Protein AF-0000000078806359 (afdb_homodimer)

Foldseek 3Di:
DAQEFAAAEEEFDAVVQFAQPVCPVPVVPNHGGDVVNVVVVVVVVVHHYQAYEYAERNTPDQVSVLVVVVVDPDVRHQFYAGAWDFFLPIDDRPRHLAYEHAAADPVHDPCSLVDPRNLNSQQNCLVVQHAYEDDHAQVCLLVNLVSCLSPLSHAYEAEQLVNHPDDDPSSLVSLLSQLPRPRYAYENELQADGDVVSVVSNCVRNDLQRYEYHHHPPNSVRHHHSVVSVVVCCVNPPSDNNHRPVSSCVSSVGD/DAQEFAAAEEEFDAVVQFAQPVCPVPVVPNHGDDVVNVVVVVVVVVHHYQAYEYAERNTPDQVSVLVVVVVDPDVRHQFYAGAWDFFLPIDDRPRHLAYEHAAADPVHDPCSLVDPRNLNSQQNCLVVQHAYEDDHAQVCLQVNLVSCLSPLSHAYEQEQLVNHPDDDPSSLVSLLSQLPRPRYAYENELQADGDLVSVVSNCVRNDLQRYEYHHHPPNSVVHHHSVVSVVVCCVNPPSDNSHRPVSSCVNSVGD

Sequence (510 aa):
MTLNVIDSHFHIWDPDAQDLPWLAGLPSLQHKYTIEDLAAQYAKFGVNFLGGVYVEVDAADHELEDRLLYENASPLILKRMLQGRVSPWMRVPINADGIREPLHVDSEPRGRALEPEFIAGLRVMAVKGMPFELCNRGPELGDMAKAFSQVPEVTVIIDHLGNVPGLDEESCAALAALAELPNSYIKVSGDNPVDPDIVKYVRDTFGPKKVLYSSNWPVVELNSTFATHFQLMLDTFGEDEDFFENNARRAYNIDMTLNVIDSHFHIWDPDAQDLPWLAGLPSLQHKYTIEDLAAQYAKFGVNFLGGVYVEVDAADHELEDRLLYENASPLILKRMLQGRVSPWMRVPINADGIREPLHVDSEPRGRALEPEFIAGLRVMAVKGMPFELCNRGPELGDMAKAFSQVPEVTVIIDHLGNVPGLDEESCAALAALAELPNSYIKVSGDNPVDPDIVKYVRDTFGPKKVLYSSNWPVVELNSTFATHFQLMLDTFGEDEDFFENNARRAYNID

pLDDT: mean 96.6, std 3.9, range [70.44, 98.94]

Solvent-accessible surface area (backbone atoms only — not comparable to full-atom values): 26638 Å² total; per-residue (Å²): 132,72,52,55,31,35,35,58,28,30,50,64,48,41,66,90,80,44,58,44,68,82,41,77,86,32,72,92,64,66,49,73,42,48,68,67,59,50,51,54,58,44,50,75,74,64,41,43,72,69,27,25,24,39,41,59,74,74,42,76,51,55,65,60,49,39,41,54,53,63,70,51,78,57,78,40,59,70,39,35,30,31,70,32,70,68,29,52,38,27,52,35,45,67,66,40,61,23,32,27,50,77,49,52,46,86,88,39,65,86,65,52,59,62,34,68,53,30,48,46,12,43,47,49,28,28,75,68,68,35,35,37,47,43,44,53,36,33,90,43,36,50,53,48,27,56,35,47,66,76,40,46,76,27,37,39,41,30,38,48,59,44,36,55,85,53,89,47,71,65,47,45,51,21,52,47,53,40,39,68,33,85,38,39,34,35,22,55,33,24,64,54,81,74,51,66,69,58,50,50,50,48,46,70,59,48,32,70,72,24,35,27,36,23,47,33,35,68,57,10,51,78,66,50,40,65,66,59,46,52,50,49,48,39,70,72,55,49,85,41,53,40,33,27,29,51,25,44,26,64,74,67,69,52,133,132,70,51,56,33,36,35,57,27,30,49,65,48,41,64,91,80,44,57,43,68,81,43,76,87,33,73,94,65,66,49,74,42,47,68,67,59,51,50,53,59,44,50,74,73,64,41,43,72,69,28,26,23,38,42,59,75,74,42,76,51,57,65,59,50,40,42,54,54,62,71,51,78,58,77,41,61,70,39,34,29,31,70,32,69,67,28,50,39,25,53,36,45,66,66,42,61,24,33,27,50,79,49,54,46,87,88,40,65,85,64,52,59,64,34,68,52,29,46,46,12,44,46,49,28,29,76,71,68,33,35,37,46,43,42,53,38,34,90,44,37,51,52,50,28,58,35,46,67,74,38,46,75,26,37,37,40,30,37,48,60,42,37,54,85,52,88,47,71,64,47,46,51,21,53,47,55,40,39,67,32,84,39,42,34,36,21,54,32,26,66,52,83,73,52,67,68,57,50,51,51,49,44,69,60,47,31,71,72,23,35,26,37,24,47,35,36,69,57,10,51,78,67,52,39,66,66,59,47,52,50,48,48,39,73,72,55,52,84,41,53,41,34,26,29,51,24,45,27,64,75,67,68,52,132

Nearest PDB structures (foldseek):
  6uvz-assembly3_C  TM=9.952E-01  e=9.373E-51  Bifidobacterium longum subsp. infantis ATCC 15697 = JCM 1222 = DSM 20088
  6uvz-assembly5_E  TM=9.932E-01  e=2.422E-50  Bifidobacterium longum subsp. infantis ATCC 15697 = JCM 1222 = DSM 20088
  6uvz-assembly4_D  TM=9.915E-01  e=1.519E-49  Bifidobacterium longum subsp. infantis ATCC 15697 = JCM 1222 = DSM 20088
  4dnm-assembly1_A  TM=8.235E-01  e=1.181E-17  Burkholderia multivorans ATCC 17616
  4do7-assembly2_B  TM=8.152E-01  e=9.765E-18  Burkholderia multivorans ATCC 17616

Radius of gyration: 26.23 Å; Cα contacts (8 Å, |Δi|>4): 1047; chains: 2; bounding box: 50×74×62 Å

Structure (mmCIF, N/CA/C/O backbone):
data_AF-0000000078806359-model_v1
#
loop_
_entity.id
_entity.type
_entity.pdbx_description
1 polymer 'Amidohydrolase family protein'
#
loop_
_atom_site.group_PDB
_atom_site.id
_atom_site.type_symbol
_atom_site.label_atom_id
_atom_site.label_alt_id
_atom_site.label_comp_id
_atom_site.label_asym_id
_atom_site.label_entity_id
_atom_site.label_seq_id
_atom_site.pdbx_PDB_ins_code
_atom_site.Cartn_x
_atom_site.Cartn_y
_atom_site.Cartn_z
_atom_site.occupancy
_atom_site.B_iso_or_equiv
_atom_site.auth_seq_id
_atom_site.auth_comp_id
_atom_site.auth_asym_id
_atom_site.auth_atom_id
_atom_site.pdbx_PDB_model_num
ATOM 1 N N . MET A 1 1 ? -12.727 38.312 -3.992 1 70.44 1 MET A N 1
ATOM 2 C CA . MET A 1 1 ? -12.844 36.875 -4.098 1 70.44 1 MET A CA 1
ATOM 3 C C . MET A 1 1 ? -12.438 36.188 -2.795 1 70.44 1 MET A C 1
ATOM 5 O O . MET A 1 1 ? -11.578 36.688 -2.068 1 70.44 1 MET A O 1
ATOM 9 N N . THR A 1 2 ? -13.234 35.219 -2.285 1 92.5 2 THR A N 1
ATOM 10 C CA . THR A 1 2 ? -12.969 34.562 -1.016 1 92.5 2 THR A CA 1
ATOM 11 C C . THR A 1 2 ? -11.742 33.656 -1.12 1 92.5 2 THR A C 1
ATOM 13 O O . THR A 1 2 ? -11.555 32.969 -2.125 1 92.5 2 THR A O 1
ATOM 16 N N . LEU A 1 3 ? -10.773 33.875 -0.184 1 97.94 3 LEU A N 1
ATOM 17 C CA . LEU A 1 3 ? -9.539 33.094 -0.166 1 97.94 3 LEU A CA 1
ATOM 18 C C . LEU A 1 3 ? -9.828 31.609 0.038 1 97.94 3 LEU A C 1
ATOM 20 O O . LEU A 1 3 ? -10.523 31.234 0.984 1 97.94 3 LEU A O 1
ATOM 24 N N . ASN A 1 4 ? -9.414 30.766 -0.956 1 98.69 4 ASN A N 1
ATOM 25 C CA . ASN A 1 4 ? -9.461 29.312 -0.793 1 98.69 4 ASN A CA 1
ATOM 26 C C . ASN A 1 4 ? -8.312 28.812 0.076 1 98.69 4 ASN A C 1
ATOM 28 O O . ASN A 1 4 ? -7.184 29.297 -0.046 1 98.69 4 ASN A O 1
ATOM 32 N N . VAL A 1 5 ? -8.617 27.812 0.947 1 98.81 5 VAL A N 1
ATOM 33 C CA . VAL A 1 5 ? -7.582 27.312 1.842 1 98.81 5 VAL A CA 1
ATOM 34 C C . VAL A 1 5 ? -7.594 25.781 1.838 1 98.81 5 VAL A C 1
ATOM 36 O O . VAL A 1 5 ? -8.648 25.172 2.02 1 98.81 5 VAL A O 1
ATOM 39 N N . ILE A 1 6 ? -6.516 25.156 1.545 1 98.94 6 ILE A N 1
ATOM 40 C CA . ILE A 1 6 ? -6.234 23.75 1.86 1 98.94 6 ILE A CA 1
ATOM 41 C C . ILE A 1 6 ? -5.25 23.672 3.025 1 98.94 6 ILE A C 1
ATOM 43 O O . ILE A 1 6 ? -4.121 24.156 2.926 1 98.94 6 ILE A O 1
ATOM 47 N N . ASP A 1 7 ? -5.691 23.203 4.141 1 98.88 7 ASP A N 1
ATOM 48 C CA . ASP A 1 7 ? -4.84 23 5.309 1 98.88 7 ASP A CA 1
ATOM 49 C C . ASP A 1 7 ? -3.992 21.75 5.164 1 98.88 7 ASP A C 1
ATOM 51 O O . ASP A 1 7 ? -4.5 20.625 5.305 1 98.88 7 ASP A O 1
ATOM 55 N N . SER A 1 8 ? -2.701 21.891 4.98 1 98.81 8 SER A N 1
ATOM 56 C CA . SER A 1 8 ? -1.863 20.766 4.598 1 98.81 8 SER A CA 1
ATOM 57 C C . SER A 1 8 ? -1.465 19.938 5.812 1 98.81 8 SER A C 1
ATOM 59 O O . SER A 1 8 ? -0.718 18.953 5.691 1 98.81 8 SER A O 1
ATOM 61 N N . HIS A 1 9 ? -1.959 20.281 7.012 1 98.81 9 HIS A N 1
ATOM 62 C CA . HIS A 1 9 ? -1.643 19.531 8.219 1 98.81 9 HIS A CA 1
ATOM 63 C C . HIS A 1 9 ? -2.662 19.797 9.32 1 98.81 9 HIS A C 1
ATOM 65 O O . HIS A 1 9 ? -2.623 20.844 9.961 1 98.81 9 HIS A O 1
ATOM 71 N N . PHE A 1 10 ? -3.486 18.844 9.484 1 98.5 10 PHE A N 1
ATOM 72 C CA . PHE A 1 10 ? -4.395 18.891 10.633 1 98.5 10 PHE A CA 1
ATOM 73 C C . PHE A 1 10 ? -4.578 17.516 11.234 1 98.5 10 PHE A C 1
ATOM 75 O O . PHE A 1 10 ? -4.16 16.516 10.641 1 98.5 10 PHE A O 1
ATOM 82 N N . HIS A 1 11 ? -5.113 17.531 12.43 1 98.06 11 HIS A N 1
ATOM 83 C CA . HIS A 1 11 ? -5.453 16.281 13.102 1 98.06 11 HIS A CA 1
ATOM 84 C C . HIS A 1 11 ? -6.914 16.266 13.531 1 98.06 11 HIS A C 1
ATOM 86 O O . HIS A 1 11 ? -7.52 17.312 13.734 1 98.06 11 HIS A O 1
ATOM 92 N N . ILE A 1 12 ? -7.449 15.141 13.602 1 98 12 ILE A N 1
ATOM 93 C CA . ILE A 1 12 ? -8.703 14.852 14.281 1 98 12 ILE A CA 1
ATOM 94 C C . ILE A 1 12 ? -8.547 13.594 15.141 1 98 12 ILE A C 1
ATOM 96 O O . ILE A 1 12 ? -7.801 12.68 14.781 1 98 12 ILE A O 1
ATOM 100 N N . TRP A 1 13 ? -9.188 13.57 16.328 1 97.88 13 TRP A N 1
ATOM 101 C CA . TRP A 1 13 ? -9.156 12.383 17.172 1 97.88 13 TRP A CA 1
ATOM 102 C C . TRP A 1 13 ? -10.336 12.375 18.141 1 97.88 13 TRP A C 1
ATOM 104 O O . TRP A 1 13 ? -11.039 13.383 18.281 1 97.88 13 TRP A O 1
ATOM 114 N N . ASP A 1 14 ? -10.648 11.219 18.625 1 97.5 14 ASP A N 1
ATOM 115 C CA . ASP A 1 14 ? -11.602 10.961 19.703 1 97.5 14 ASP A CA 1
ATOM 116 C C . ASP A 1 14 ? -10.969 10.133 20.812 1 97.5 14 ASP A C 1
ATOM 118 O O . ASP A 1 14 ? -10.789 8.922 20.672 1 97.5 14 ASP A O 1
ATOM 122 N N . PRO A 1 15 ? -10.641 10.781 21.938 1 95.25 15 PRO A N 1
ATOM 123 C CA . PRO A 1 15 ? -9.961 10.07 23.016 1 95.25 15 PRO A CA 1
ATOM 124 C C . PRO A 1 15 ? -10.797 8.914 23.578 1 95.25 15 PRO A C 1
ATOM 126 O O . PRO A 1 15 ? -10.258 8.031 24.25 1 95.25 15 PRO A O 1
ATOM 129 N N . ASP A 1 16 ? -12.102 8.883 23.344 1 95.44 16 ASP A N 1
ATOM 130 C CA . ASP A 1 16 ? -12.953 7.781 23.781 1 95.44 16 ASP A CA 1
ATOM 131 C C . ASP A 1 16 ? -12.805 6.574 22.859 1 95.44 16 ASP A C 1
ATOM 133 O O . ASP A 1 16 ? -13.125 5.449 23.25 1 95.44 16 ASP A O 1
ATOM 137 N N . ALA A 1 17 ? -12.359 6.812 21.656 1 96 17 ALA A N 1
ATOM 138 C CA . ALA A 1 17 ? -12.289 5.75 20.656 1 96 17 ALA A CA 1
ATOM 139 C C . ALA A 1 17 ? -10.852 5.246 20.484 1 96 17 ALA A C 1
ATOM 141 O O . ALA A 1 17 ? -10.633 4.094 20.109 1 96 17 ALA A O 1
ATOM 142 N N . GLN A 1 18 ? -9.922 6.09 20.656 1 95.44 18 GLN A N 1
ATOM 143 C CA . GLN A 1 18 ? -8.531 5.711 20.438 1 95.44 18 GLN A CA 1
ATOM 144 C C . GLN A 1 18 ? -7.633 6.199 21.562 1 95.44 18 GLN A C 1
ATOM 146 O O . GLN A 1 18 ? -7.871 7.262 22.141 1 95.44 18 GLN A O 1
ATOM 151 N N . ASP A 1 19 ? -6.672 5.457 21.875 1 95.75 19 ASP A N 1
ATOM 152 C CA . ASP A 1 19 ? -5.648 5.777 22.859 1 95.75 19 ASP A CA 1
ATOM 153 C C . ASP A 1 19 ? -4.496 6.555 22.234 1 95.75 19 ASP A C 1
ATOM 155 O O . ASP A 1 19 ? -3.83 6.059 21.312 1 95.75 19 ASP A O 1
ATOM 159 N N . LEU A 1 20 ? -4.344 7.781 22.594 1 95.62 20 LEU A N 1
ATOM 160 C CA . LEU A 1 20 ? -3.221 8.633 22.219 1 95.62 20 LEU A CA 1
ATOM 161 C C . LEU A 1 20 ? -2.322 8.906 23.422 1 95.62 20 LEU A C 1
ATOM 163 O O . LEU A 1 20 ? -2.537 9.875 24.156 1 95.62 20 LEU A O 1
ATOM 167 N N . PRO A 1 21 ? -1.3 8.188 23.594 1 93.5 21 PRO A N 1
ATOM 168 C CA . PRO A 1 21 ? -0.489 8.258 24.812 1 93.5 21 PRO A CA 1
ATOM 169 C C . PRO A 1 21 ? 0.1 9.648 25.047 1 93.5 21 PRO A C 1
ATOM 171 O O . PRO A 1 21 ? 0.209 10.086 26.188 1 93.5 21 PRO A O 1
ATOM 174 N N . TRP A 1 22 ? 0.476 10.352 24.031 1 91.31 22 TRP A N 1
ATOM 175 C CA . TRP A 1 22 ? 1.145 11.641 24.156 1 91.31 22 TRP A CA 1
ATOM 176 C C . TRP A 1 22 ? 0.178 12.711 24.672 1 91.31 22 TRP A C 1
ATOM 178 O O . TRP A 1 22 ? 0.6 13.789 25.094 1 91.31 22 TRP A O 1
ATOM 188 N N . LEU A 1 23 ? -1.123 12.422 24.656 1 92.19 23 LEU A N 1
ATOM 189 C CA . LEU A 1 23 ? -2.117 13.367 25.141 1 92.19 23 LEU A CA 1
ATOM 190 C C . LEU A 1 23 ? -2.193 13.328 26.672 1 92.19 23 LEU A C 1
ATOM 192 O O . LEU A 1 23 ? -2.76 14.234 27.297 1 92.19 23 LEU A O 1
ATOM 196 N N . ALA A 1 24 ? -1.796 12.234 27.391 1 89.81 24 ALA A N 1
ATOM 197 C CA . ALA A 1 24 ? -1.913 12.062 28.828 1 89.81 24 ALA A CA 1
ATOM 198 C C . ALA A 1 24 ? -1.375 13.273 29.578 1 89.81 24 ALA A C 1
ATOM 200 O O . ALA A 1 24 ? -1.939 13.688 30.594 1 89.81 24 ALA A O 1
ATOM 201 N N . GLY A 1 25 ? -0.347 13.961 29.047 1 85.75 25 GLY A N 1
ATOM 202 C CA . GLY A 1 25 ? 0.231 15.125 29.703 1 85.75 25 GLY A CA 1
ATOM 203 C C . GLY A 1 25 ? -0.338 16.438 29.188 1 85.75 25 GLY A C 1
ATOM 204 O O . GLY A 1 25 ? 0.152 17.516 29.547 1 85.75 25 GLY A O 1
ATOM 205 N N . LEU A 1 26 ? -1.495 16.328 28.375 1 91.69 26 LEU A N 1
ATOM 206 C CA . LEU A 1 26 ? -2.041 17.516 27.719 1 91.69 26 LEU A CA 1
ATOM 207 C C . LEU A 1 26 ? -3.559 17.562 27.859 1 91.69 26 LEU A C 1
ATOM 209 O O . LEU A 1 26 ? -4.277 17.484 26.859 1 91.69 26 LEU A O 1
ATOM 213 N N . PRO A 1 27 ? -4.055 17.844 29.047 1 88.56 27 PRO A N 1
ATOM 214 C CA . PRO A 1 27 ? -5.496 17.781 29.297 1 88.56 27 PRO A CA 1
ATOM 215 C C . PRO A 1 27 ? -6.289 18.703 28.375 1 88.56 27 PRO A C 1
ATOM 217 O O . PRO A 1 27 ? -7.43 18.406 28.016 1 88.56 27 PRO A O 1
ATOM 220 N N . SER A 1 28 ? -5.746 19.797 27.953 1 89.69 28 SER A N 1
ATOM 221 C CA . SER A 1 28 ? -6.445 20.766 27.125 1 89.69 28 SER A CA 1
ATOM 222 C C . SER A 1 28 ? -6.773 20.188 25.75 1 89.69 28 SER A C 1
ATOM 224 O O . SER A 1 28 ? -7.645 20.703 25.047 1 89.69 28 SER A O 1
ATOM 226 N N . LEU A 1 29 ? -6.105 19.125 25.391 1 93.56 29 LEU A N 1
ATOM 227 C CA . LEU A 1 29 ? -6.297 18.531 24.078 1 93.56 29 LEU A CA 1
ATOM 228 C C . LEU A 1 29 ? -7.039 17.203 24.172 1 93.56 29 LEU A C 1
ATOM 230 O O . LEU A 1 29 ? -7.246 16.516 23.172 1 93.56 29 LEU A O 1
ATOM 234 N N . GLN A 1 30 ? -7.383 16.875 25.344 1 92.88 30 GLN A N 1
ATOM 235 C CA . GLN A 1 30 ? -8.039 15.578 25.547 1 92.88 30 GLN A CA 1
ATOM 236 C C . GLN A 1 30 ? -9.539 15.68 25.297 1 92.88 30 GLN A C 1
ATOM 238 O O . GLN A 1 30 ? -10.344 15.352 26.156 1 92.88 30 GLN A O 1
ATOM 243 N N . HIS A 1 31 ? -9.867 16.219 24.172 1 94.5 31 HIS A N 1
ATOM 244 C CA . HIS A 1 31 ? -11.227 16.359 23.672 1 94.5 31 HIS A CA 1
ATOM 245 C C . HIS A 1 31 ? -11.359 15.734 22.281 1 94.5 31 HIS A C 1
ATOM 247 O O . HIS A 1 31 ? -10.359 15.469 21.609 1 94.5 31 HIS A O 1
ATOM 253 N N . LYS A 1 32 ? -12.672 15.461 21.969 1 97.12 32 LYS A N 1
ATOM 254 C CA . LYS A 1 32 ? -12.938 15.047 20.594 1 97.12 32 LYS A CA 1
ATOM 255 C C . LYS A 1 32 ? -12.781 16.219 19.625 1 97.12 32 LYS A C 1
ATOM 257 O O . LYS A 1 32 ? -13.312 17.312 19.875 1 97.12 32 LYS A O 1
ATOM 262 N N . TYR A 1 33 ? -12.055 16.094 18.609 1 98.44 33 TYR A N 1
ATOM 263 C CA . TYR A 1 33 ? -11.867 17.062 17.531 1 98.44 33 TYR A CA 1
ATOM 264 C C . TYR A 1 33 ? -12.234 16.469 16.188 1 98.44 33 TYR A C 1
ATOM 266 O O . TYR A 1 33 ? -11.773 15.375 15.836 1 98.44 33 TYR A O 1
ATOM 274 N N . THR A 1 34 ? -13.086 17.172 15.398 1 98.38 34 THR A N 1
ATOM 275 C CA . THR A 1 34 ? -13.516 16.703 14.078 1 98.38 34 THR A CA 1
ATOM 276 C C . THR A 1 34 ? -13.102 17.703 13 1 98.38 34 THR A C 1
ATOM 278 O O . THR A 1 34 ? -12.711 18.828 13.305 1 98.38 34 THR A O 1
ATOM 281 N N . ILE A 1 35 ? -13.156 17.297 11.789 1 98.56 35 ILE A N 1
ATOM 282 C CA . ILE A 1 35 ? -12.812 18.203 10.695 1 98.56 35 ILE A CA 1
ATOM 283 C C . ILE A 1 35 ? -13.891 19.266 10.562 1 98.56 35 ILE A C 1
ATOM 285 O O . ILE A 1 35 ? -13.609 20.391 10.125 1 98.56 35 ILE A O 1
ATOM 289 N N . GLU A 1 36 ? -15.109 18.953 10.938 1 98.5 36 GLU A N 1
ATOM 290 C CA . GLU A 1 36 ? -16.156 19.969 10.969 1 98.5 36 GLU A CA 1
ATOM 291 C C . GLU A 1 36 ? -15.844 21.047 11.992 1 98.5 36 GLU A C 1
ATOM 293 O O . GLU A 1 36 ? -16.141 22.219 11.773 1 98.5 36 GLU A O 1
ATOM 298 N N . ASP A 1 37 ? -15.266 20.625 13.141 1 98.5 37 ASP A N 1
ATOM 299 C CA . ASP A 1 37 ? -14.797 21.609 14.102 1 98.5 37 ASP A CA 1
ATOM 300 C C . ASP A 1 37 ? -13.758 22.547 13.477 1 98.5 37 ASP A C 1
ATOM 302 O O . ASP A 1 37 ? -13.805 23.75 13.68 1 98.5 37 ASP A O 1
ATOM 306 N N . LEU A 1 38 ? -12.836 21.984 12.719 1 98.62 38 LEU A N 1
ATOM 307 C CA . LEU A 1 38 ? -11.82 22.781 12.039 1 98.62 38 LEU A CA 1
ATOM 308 C C . LEU A 1 38 ? -12.461 23.719 11.016 1 98.62 38 LEU A C 1
ATOM 310 O O . LEU A 1 38 ? -12.102 24.891 10.938 1 98.62 38 LEU A O 1
ATOM 314 N N . ALA A 1 39 ? -13.383 23.203 10.234 1 98.75 39 ALA A N 1
ATOM 315 C CA . ALA A 1 39 ? -14.094 24.016 9.25 1 98.75 39 ALA A CA 1
ATOM 316 C C . ALA A 1 39 ? -14.75 25.234 9.906 1 98.75 39 ALA A C 1
ATOM 318 O O . ALA A 1 39 ? -14.758 26.328 9.336 1 98.75 39 ALA A O 1
ATOM 319 N N . ALA A 1 40 ? -15.281 25.016 11.094 1 98.5 40 ALA A N 1
ATOM 320 C CA . ALA A 1 40 ? -15.93 26.109 11.828 1 98.5 40 ALA A CA 1
ATOM 321 C C . ALA A 1 40 ? -14.93 27.188 12.211 1 98.5 40 ALA A C 1
ATOM 323 O O . ALA A 1 40 ? -15.266 28.375 12.242 1 98.5 40 ALA A O 1
ATOM 324 N N . GLN A 1 41 ? -13.672 26.812 12.531 1 98.06 41 GLN A N 1
ATOM 325 C CA . GLN A 1 41 ? -12.625 27.781 12.812 1 98.06 41 GLN A CA 1
ATOM 326 C C . GLN A 1 41 ? -12.352 28.656 11.594 1 98.06 41 GLN A C 1
ATOM 328 O O . GLN A 1 41 ? -12.266 29.891 11.719 1 98.06 41 GLN A O 1
ATOM 333 N N . TYR A 1 42 ? -12.258 28.031 10.414 1 98.5 42 TYR A N 1
ATOM 334 C CA . TYR A 1 42 ? -11.984 28.781 9.188 1 98.5 42 TYR A CA 1
ATOM 335 C C . TYR A 1 42 ? -13.141 29.703 8.836 1 98.5 42 TYR A C 1
ATOM 337 O O . TYR A 1 42 ? -12.93 30.797 8.32 1 98.5 42 TYR A O 1
ATOM 345 N N . ALA A 1 43 ? -14.344 29.266 9.109 1 97.94 43 ALA A N 1
ATOM 346 C CA . ALA A 1 43 ? -15.539 30.047 8.805 1 97.94 43 ALA A CA 1
ATOM 347 C C . ALA A 1 43 ? -15.523 31.391 9.523 1 97.94 43 ALA A C 1
ATOM 349 O O . ALA A 1 43 ? -16.016 32.406 9 1 97.94 43 ALA A O 1
ATOM 350 N N . LYS A 1 44 ? -14.93 31.438 10.656 1 97.31 44 LYS A N 1
ATOM 351 C CA . LYS A 1 44 ? -14.844 32.656 11.438 1 97.31 44 LYS A CA 1
ATOM 352 C C . LYS A 1 44 ? -14.023 33.719 10.711 1 97.31 44 LYS A C 1
ATOM 354 O O . LYS A 1 44 ? -14.125 34.906 11.008 1 97.31 44 LYS A O 1
ATOM 359 N N . PHE A 1 45 ? -13.164 33.344 9.828 1 97.12 45 PHE A N 1
ATOM 360 C CA . PHE A 1 45 ? -12.297 34.25 9.094 1 97.12 45 PHE A CA 1
ATOM 361 C C . PHE A 1 45 ? -12.891 34.594 7.734 1 97.12 45 PHE A C 1
ATOM 363 O O . PHE A 1 45 ? -12.305 35.375 6.973 1 97.12 45 PHE A O 1
ATOM 370 N N . GLY A 1 46 ? -14.023 33.969 7.359 1 96.44 46 GLY A N 1
ATOM 371 C CA . GLY A 1 46 ? -14.68 34.25 6.094 1 96.44 46 GLY A CA 1
ATOM 372 C C . GLY A 1 46 ? -13.938 33.688 4.895 1 96.44 46 GLY A C 1
ATOM 373 O O . GLY A 1 46 ? -14.016 34.25 3.793 1 96.44 46 GLY A O 1
ATOM 374 N N . VAL A 1 47 ? -13.125 32.688 5.086 1 97.94 47 VAL A N 1
ATOM 375 C CA . VAL A 1 47 ? -12.398 32.062 3.99 1 97.94 47 VAL A CA 1
ATOM 376 C C . VAL A 1 47 ? -13.141 30.797 3.539 1 97.94 47 VAL A C 1
ATOM 378 O O . VAL A 1 47 ? -14.062 30.328 4.219 1 97.94 47 VAL A O 1
ATOM 381 N N . ASN A 1 48 ? -12.805 30.359 2.322 1 98.44 48 ASN A N 1
ATOM 382 C CA . ASN A 1 48 ? -13.352 29.125 1.793 1 98.44 48 ASN A CA 1
ATOM 383 C C . ASN A 1 48 ? -12.43 27.938 2.08 1 98.44 48 ASN A C 1
ATOM 385 O O . ASN A 1 48 ? -11.469 27.703 1.35 1 98.44 48 ASN A O 1
ATOM 389 N N . PHE A 1 49 ? -12.758 27.219 3.109 1 98.69 49 PHE A N 1
ATOM 390 C CA . PHE A 1 49 ? -12 26.031 3.469 1 98.69 49 PHE A CA 1
ATOM 391 C C . PHE A 1 49 ? -12.352 24.875 2.547 1 98.69 49 PHE A C 1
ATOM 393 O O . PHE A 1 49 ? -13.461 24.344 2.598 1 98.69 49 PHE A O 1
ATOM 400 N N . LEU A 1 50 ? -11.414 24.422 1.724 1 98.75 50 LEU A N 1
ATOM 401 C CA . LEU A 1 50 ? -11.648 23.391 0.722 1 98.75 50 LEU A CA 1
ATOM 402 C C . LEU A 1 50 ? -11.398 22 1.306 1 98.75 50 LEU A C 1
ATOM 404 O O . LEU A 1 50 ? -11.773 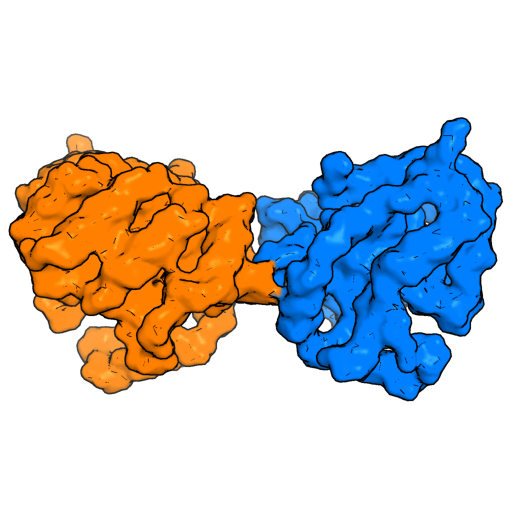20.984 0.699 1 98.75 50 LEU A O 1
ATOM 408 N N . GLY A 1 51 ? -10.836 21.859 2.49 1 98.81 51 GLY A N 1
ATOM 409 C CA . GLY A 1 51 ? -10.391 20.625 3.107 1 98.81 51 GLY A CA 1
ATOM 410 C C . GLY A 1 51 ? -8.906 20.609 3.412 1 98.81 51 GLY A C 1
ATOM 411 O O . GLY A 1 51 ? -8.25 21.656 3.377 1 98.81 51 GLY A O 1
ATOM 412 N N . GLY A 1 52 ? -8.43 19.469 3.791 1 98.75 52 GLY A N 1
ATOM 413 C CA . GLY A 1 52 ? -7.02 19.422 4.148 1 98.75 52 GLY A CA 1
ATOM 414 C C . GLY A 1 52 ? -6.445 18.031 4.176 1 98.75 52 GLY A C 1
ATOM 415 O O . GLY A 1 52 ? -7.062 17.078 3.67 1 98.75 52 GLY A O 1
ATOM 416 N N . VAL A 1 53 ? -5.191 17.969 4.625 1 98.94 53 VAL A N 1
ATOM 417 C CA . VAL A 1 53 ? -4.422 16.734 4.738 1 98.94 53 VAL A CA 1
ATOM 418 C C . VAL A 1 53 ? -4.371 16.281 6.195 1 98.94 53 VAL A C 1
ATOM 420 O O . VAL A 1 53 ? -3.828 16.984 7.051 1 98.94 53 VAL A O 1
ATOM 423 N N . TYR A 1 54 ? -5.031 15.125 6.43 1 98.88 54 TYR A N 1
ATOM 424 C CA . TYR A 1 54 ? -4.93 14.508 7.75 1 98.88 54 TYR A CA 1
ATOM 425 C C . TYR A 1 54 ? -3.549 13.898 7.957 1 98.88 54 TYR A C 1
ATOM 427 O O . TYR A 1 54 ? -3.037 13.195 7.086 1 98.88 54 TYR A O 1
ATOM 435 N N . VAL A 1 55 ? -2.912 14.195 9.055 1 98.75 55 VAL A N 1
ATOM 436 C CA . VAL A 1 55 ? -1.646 13.578 9.43 1 98.75 55 VAL A CA 1
ATOM 437 C C . VAL A 1 55 ? -1.84 12.727 10.688 1 98.75 55 VAL A C 1
ATOM 439 O O . VAL A 1 55 ? -2.414 13.188 11.672 1 98.75 55 VAL A O 1
ATOM 442 N N . GLU A 1 56 ? -1.362 11.516 10.602 1 98.44 56 GLU A N 1
ATOM 443 C CA . GLU A 1 56 ? -1.546 10.562 11.688 1 98.44 56 GLU A CA 1
ATOM 444 C C . GLU A 1 56 ? -1.157 11.172 13.031 1 98.44 56 GLU A C 1
ATOM 446 O O . GLU A 1 56 ? -0.441 12.172 13.078 1 98.44 56 GLU A O 1
ATOM 451 N N . VAL A 1 57 ? -1.652 10.562 14.141 1 96.62 57 VAL A N 1
ATOM 452 C CA . VAL A 1 57 ? -1.557 11.234 15.43 1 96.62 57 VAL A CA 1
ATOM 453 C C . VAL A 1 57 ? -0.801 10.352 16.422 1 96.62 57 VAL A C 1
ATOM 455 O O . VAL A 1 57 ? -1.015 10.438 17.625 1 96.62 57 VAL A O 1
ATOM 458 N N . ASP A 1 58 ? 0.003 9.438 15.922 1 94.81 58 ASP A N 1
ATOM 459 C CA . ASP A 1 58 ? 0.821 8.562 16.766 1 94.81 58 ASP A CA 1
ATOM 460 C C . ASP A 1 58 ? -0.032 7.855 17.812 1 94.81 58 ASP A C 1
ATOM 462 O O . ASP A 1 58 ? 0.281 7.895 19 1 94.81 58 ASP A O 1
ATOM 466 N N . ALA A 1 59 ? -1.146 7.32 17.359 1 95.94 59 ALA A N 1
ATOM 467 C CA . ALA A 1 59 ? -2.027 6.535 18.234 1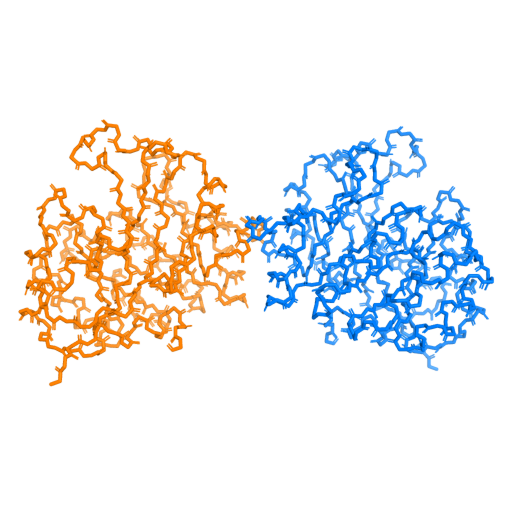 95.94 59 ALA A CA 1
ATOM 468 C C . ALA A 1 59 ? -1.362 5.23 18.656 1 95.94 59 ALA A C 1
ATOM 470 O O . ALA A 1 59 ? -0.524 4.688 17.922 1 95.94 59 ALA A O 1
ATOM 471 N N . ALA A 1 60 ? -1.718 4.695 19.875 1 96.19 60 ALA A N 1
ATOM 472 C CA . ALA A 1 60 ? -1.204 3.416 20.359 1 96.19 60 ALA A CA 1
ATOM 473 C C . ALA A 1 60 ? -1.536 2.287 19.391 1 96.19 60 ALA A C 1
ATOM 475 O O . ALA A 1 60 ? -0.729 1.376 19.188 1 96.19 60 ALA A O 1
ATOM 476 N N . ASP A 1 61 ? -2.711 2.318 18.828 1 97.62 61 ASP A N 1
ATOM 477 C CA . ASP A 1 61 ? -3.188 1.367 17.828 1 97.62 61 ASP A CA 1
ATOM 478 C C . ASP A 1 61 ? -3.344 2.033 16.469 1 97.62 61 ASP A C 1
ATOM 480 O O . ASP A 1 61 ? -4.391 2.609 16.156 1 97.62 61 ASP A O 1
ATOM 484 N N . HIS A 1 62 ? -2.324 1.927 15.672 1 96.25 62 HIS A N 1
ATOM 485 C CA . HIS A 1 62 ? -2.32 2.617 14.383 1 96.25 62 HIS A CA 1
ATOM 486 C C . HIS A 1 62 ? -3.297 1.97 13.406 1 96.25 62 HIS A C 1
ATOM 488 O O . HIS A 1 62 ? -3.828 2.641 12.516 1 96.25 62 HIS A O 1
ATOM 494 N N . GLU A 1 63 ? -3.568 0.663 13.539 1 97.19 63 GLU A N 1
ATOM 495 C CA . GLU A 1 63 ? -4.543 0.011 12.664 1 97.19 63 GLU A CA 1
ATOM 496 C C . GLU A 1 63 ? -5.957 0.504 12.953 1 97.19 63 GLU A C 1
ATOM 498 O O . GLU A 1 63 ? -6.781 0.612 12.039 1 97.19 63 GLU A O 1
ATOM 503 N N . LEU A 1 64 ? -6.219 0.685 14.266 1 98.19 64 LEU A N 1
ATOM 504 C CA . LEU A 1 64 ? -7.496 1.304 14.609 1 98.19 64 LEU A CA 1
ATOM 505 C C . LEU A 1 64 ? -7.629 2.674 13.945 1 98.19 64 LEU A C 1
ATOM 507 O O . LEU A 1 64 ? -8.695 3.023 13.445 1 98.19 64 LEU A O 1
ATOM 511 N N . GLU A 1 65 ? -6.539 3.459 13.953 1 98.31 65 GLU A N 1
ATOM 512 C CA . GLU A 1 65 ? -6.547 4.766 13.305 1 98.31 65 GLU A CA 1
ATOM 513 C C . GLU A 1 65 ? -6.852 4.641 11.812 1 98.31 65 GLU A C 1
ATOM 515 O O . GLU A 1 65 ? -7.637 5.418 11.266 1 98.31 65 GLU A O 1
ATOM 520 N N . ASP A 1 66 ? -6.234 3.619 11.148 1 98.38 66 ASP A N 1
ATOM 521 C CA . ASP A 1 66 ? -6.531 3.352 9.742 1 98.38 66 ASP A CA 1
ATOM 522 C C . ASP A 1 66 ? -8.031 3.158 9.523 1 98.38 66 ASP A C 1
ATOM 524 O O . ASP A 1 66 ? -8.609 3.742 8.609 1 98.38 66 ASP A O 1
ATOM 528 N N . ARG A 1 67 ? -8.641 2.379 10.391 1 98.38 67 ARG A N 1
ATOM 529 C CA . ARG A 1 67 ? -10.055 2.055 10.281 1 98.38 67 ARG A CA 1
ATOM 530 C C . ARG A 1 67 ? -10.922 3.289 10.508 1 98.38 67 ARG A C 1
ATOM 532 O O . ARG A 1 67 ? -11.844 3.561 9.742 1 98.38 67 ARG A O 1
ATOM 539 N N . LEU A 1 68 ? -10.594 4.016 11.555 1 98.19 68 LEU A N 1
ATOM 540 C CA . LEU A 1 68 ? -11.367 5.203 11.891 1 98.19 68 LEU A CA 1
ATOM 541 C C . LEU A 1 68 ? -11.344 6.211 10.75 1 98.19 68 LEU A C 1
ATOM 543 O O . LEU A 1 68 ? -12.359 6.848 10.453 1 98.19 68 LEU A O 1
ATOM 547 N N . LEU A 1 69 ? -10.242 6.355 10.102 1 97.94 69 LEU A N 1
ATOM 548 C CA . LEU A 1 69 ? -10.125 7.312 9.008 1 97.94 69 LEU A CA 1
ATOM 549 C C . LEU A 1 69 ? -10.906 6.832 7.785 1 97.94 69 LEU A C 1
ATOM 551 O O . LEU A 1 69 ? -11.5 7.637 7.066 1 97.94 69 LEU A O 1
ATOM 555 N N . TYR A 1 70 ? -10.867 5.555 7.512 1 97.69 70 TYR A N 1
ATOM 556 C CA . TYR A 1 70 ? -11.688 5.031 6.422 1 97.69 70 TYR A CA 1
ATOM 557 C C . TYR A 1 70 ? -13.164 5.277 6.68 1 97.69 70 TYR A C 1
ATOM 559 O O . TYR A 1 70 ? -13.906 5.641 5.766 1 97.69 70 TYR A O 1
ATOM 567 N N . GLU A 1 71 ? -13.539 5.074 7.91 1 97.31 71 GLU A N 1
ATOM 568 C CA . GLU A 1 71 ? -14.953 5.18 8.281 1 97.31 71 GLU A CA 1
ATOM 569 C C . GLU A 1 71 ? -15.414 6.633 8.266 1 97.31 71 GLU A C 1
ATOM 571 O O . GLU A 1 71 ? -16.625 6.906 8.25 1 97.31 71 GLU A O 1
ATOM 576 N N . ASN A 1 72 ? -14.461 7.566 8.367 1 97.5 72 ASN A N 1
ATOM 577 C CA . ASN A 1 72 ? -14.797 8.984 8.258 1 97.5 72 ASN A CA 1
ATOM 578 C C . ASN A 1 72 ? -15.008 9.398 6.809 1 97.5 72 ASN A C 1
ATOM 580 O O . ASN A 1 72 ? -14.047 9.523 6.047 1 97.5 72 ASN A O 1
ATOM 584 N N . ALA A 1 73 ? -16.188 9.703 6.363 1 94.94 73 ALA A N 1
ATOM 585 C CA . ALA A 1 73 ? -16.547 9.906 4.965 1 94.94 73 ALA A CA 1
ATOM 586 C C . ALA A 1 73 ? -16.531 11.391 4.602 1 94.94 73 ALA A C 1
ATOM 588 O O . ALA A 1 73 ? -17.031 11.781 3.545 1 94.94 73 ALA A O 1
ATOM 589 N N . SER A 1 74 ? -16.016 12.242 5.48 1 98.19 74 SER A N 1
ATOM 590 C CA . SER A 1 74 ? -16.016 13.68 5.199 1 98.19 74 SER A CA 1
ATOM 591 C C . SER A 1 74 ? -15.258 14 3.922 1 98.19 74 SER A C 1
ATOM 593 O O . SER A 1 74 ? -14.102 13.602 3.768 1 98.19 74 SER A O 1
ATOM 595 N N . PRO A 1 75 ? -15.859 14.742 3.018 1 97.81 75 PRO A N 1
ATOM 596 C CA . PRO A 1 75 ? -15.156 15.133 1.791 1 97.81 75 PRO A CA 1
ATOM 597 C C . PRO A 1 75 ? -14.07 16.172 2.041 1 97.81 75 PRO A C 1
ATOM 599 O O . PRO A 1 75 ? -13.281 16.469 1.14 1 97.81 75 PRO A O 1
ATOM 602 N N . LEU A 1 76 ? -13.992 16.672 3.264 1 98.75 76 LEU A N 1
ATOM 603 C CA . LEU A 1 76 ? -13.008 17.703 3.602 1 98.75 76 LEU A CA 1
ATOM 604 C C . LEU A 1 76 ? -11.641 17.062 3.875 1 98.75 76 LEU A C 1
ATOM 606 O O . LEU A 1 76 ? -10.633 17.766 3.922 1 98.75 76 LEU A O 1
ATOM 610 N N . ILE A 1 77 ? -11.688 15.766 4.129 1 98.75 77 ILE A N 1
ATOM 611 C CA . ILE A 1 77 ? -10.414 15.062 4.238 1 98.75 77 ILE A CA 1
ATOM 612 C C . ILE A 1 77 ? -9.906 14.695 2.846 1 98.75 77 ILE A C 1
ATOM 614 O O . ILE A 1 77 ? -10.375 13.727 2.24 1 98.75 77 ILE A O 1
ATOM 618 N N . LEU A 1 78 ? -8.984 15.484 2.359 1 98.69 78 LEU A N 1
ATOM 619 C CA . LEU A 1 78 ? -8.562 15.375 0.968 1 98.69 78 LEU A CA 1
ATOM 620 C C . LEU A 1 78 ? -7.492 14.305 0.807 1 98.69 78 LEU A C 1
ATOM 622 O O . LEU A 1 78 ? -7.426 13.633 -0.226 1 98.69 78 LEU A O 1
ATOM 626 N N . LYS A 1 79 ? -6.598 14.164 1.743 1 98.69 79 LYS A N 1
ATOM 627 C CA . LYS A 1 79 ? -5.496 13.211 1.745 1 98.69 79 LYS A CA 1
ATOM 628 C C . LYS A 1 79 ? -5.211 12.703 3.156 1 98.69 79 LYS A C 1
ATOM 630 O O . LYS A 1 79 ? -5.539 13.367 4.137 1 98.69 79 LYS A O 1
ATOM 635 N N . ARG A 1 80 ? -4.711 11.555 3.275 1 98.62 80 ARG A N 1
ATOM 636 C CA . ARG A 1 80 ? -4.414 10.891 4.539 1 98.62 80 ARG A CA 1
ATOM 637 C C . ARG A 1 80 ? -2.953 10.461 4.602 1 98.62 80 ARG A C 1
ATOM 639 O O . ARG A 1 80 ? -2.531 9.562 3.869 1 98.62 80 ARG A O 1
ATOM 646 N N . MET A 1 81 ? -2.139 11.102 5.406 1 98.81 81 MET A N 1
ATOM 647 C CA . MET A 1 81 ? -0.786 10.664 5.738 1 98.81 81 MET A CA 1
ATOM 648 C C . MET A 1 81 ? -0.786 9.805 6.992 1 98.81 81 MET A C 1
ATOM 650 O O . MET A 1 81 ? -0.905 10.312 8.109 1 98.81 81 MET A O 1
ATOM 654 N N . LEU A 1 82 ? -0.678 8.492 6.82 1 98.81 82 LEU A N 1
ATOM 655 C CA . LEU A 1 82 ? -0.872 7.543 7.91 1 98.81 82 LEU A CA 1
ATOM 656 C C . LEU A 1 82 ? 0.46 6.957 8.367 1 98.81 82 LEU A C 1
ATOM 658 O O . LEU A 1 82 ? 1.501 7.227 7.762 1 98.81 82 LEU A O 1
ATOM 662 N N . GLN A 1 83 ? 0.385 6.266 9.469 1 98.06 83 GLN A N 1
ATOM 663 C CA . GLN A 1 83 ? 1.608 5.812 10.125 1 98.06 83 GLN A CA 1
ATOM 664 C C . GLN A 1 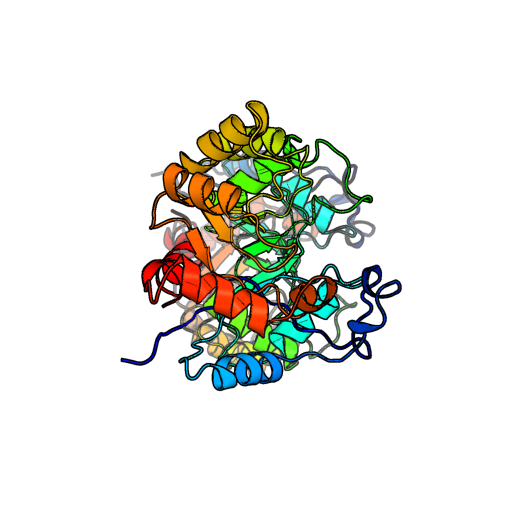83 ? 2.213 4.613 9.398 1 98.06 83 GLN A C 1
ATOM 666 O O . GLN A 1 83 ? 1.495 3.689 9.008 1 98.06 83 GLN A O 1
ATOM 671 N N . GLY A 1 84 ? 3.486 4.633 9.164 1 97.44 84 GLY A N 1
ATOM 672 C CA . GLY A 1 84 ? 4.25 3.5 8.672 1 97.44 84 GLY A CA 1
ATOM 673 C C . GLY A 1 84 ? 5.703 3.527 9.094 1 97.44 84 GLY A C 1
ATOM 674 O O . GLY A 1 84 ? 6.316 4.594 9.172 1 97.44 84 GLY A O 1
ATOM 675 N N . ARG A 1 85 ? 6.27 2.4 9.453 1 97.38 85 ARG A N 1
ATOM 676 C CA . ARG A 1 85 ? 7.707 2.301 9.664 1 97.38 85 ARG A CA 1
ATOM 677 C C . ARG A 1 85 ? 8.445 2.062 8.352 1 97.38 85 ARG A C 1
ATOM 679 O O . ARG A 1 85 ? 8.328 0.988 7.758 1 97.38 85 ARG A O 1
ATOM 686 N N . VAL A 1 86 ? 9.219 2.99 7.965 1 98.5 86 VAL A N 1
ATOM 687 C CA . VAL A 1 86 ? 9.781 3.016 6.617 1 98.5 86 VAL A CA 1
ATOM 688 C C . VAL A 1 86 ? 10.727 1.833 6.43 1 98.5 86 VAL A C 1
ATOM 690 O O . VAL A 1 86 ? 11.656 1.643 7.215 1 98.5 86 VAL A O 1
ATOM 693 N N . SER A 1 87 ? 10.531 1.063 5.5 1 98.69 87 SER A N 1
ATOM 694 C CA . SER A 1 87 ? 11.359 -0.031 5.004 1 98.69 87 SER A CA 1
ATOM 695 C C . SER A 1 87 ? 10.914 -0.479 3.617 1 98.69 87 SER A C 1
ATOM 697 O O . SER A 1 87 ? 9.789 -0.192 3.201 1 98.69 87 SER A O 1
ATOM 699 N N . PRO A 1 88 ? 11.75 -1.129 2.855 1 98.31 88 PRO A N 1
ATOM 700 C CA . PRO A 1 88 ? 11.352 -1.535 1.506 1 98.31 88 PRO A CA 1
ATOM 701 C C . PRO A 1 88 ? 10.352 -2.689 1.507 1 98.31 88 PRO A C 1
ATOM 703 O O . PRO A 1 88 ? 9.875 -3.096 0.445 1 98.31 88 PRO A O 1
ATOM 706 N N . TRP A 1 89 ? 10.055 -3.189 2.746 1 98.38 89 TRP A N 1
ATOM 707 C CA . TRP A 1 89 ? 9.039 -4.23 2.855 1 98.38 89 TRP A CA 1
ATOM 708 C C . TRP A 1 89 ? 7.969 -3.842 3.871 1 98.38 89 TRP A C 1
ATOM 710 O O . TRP A 1 89 ? 7.25 -4.703 4.391 1 98.38 89 TRP A O 1
ATOM 720 N N . MET A 1 90 ? 7.859 -2.572 4.16 1 98.5 90 MET A N 1
ATOM 721 C CA . MET A 1 90 ? 6.863 -2.123 5.133 1 98.5 90 MET A CA 1
ATOM 722 C C . MET A 1 90 ? 5.449 -2.395 4.629 1 98.5 90 MET A C 1
ATOM 724 O O . MET A 1 90 ? 5.219 -2.451 3.418 1 98.5 90 MET A O 1
ATOM 728 N N . ARG A 1 91 ? 4.582 -2.584 5.555 1 98.38 91 ARG A N 1
ATOM 729 C CA . ARG A 1 91 ? 3.16 -2.633 5.23 1 98.38 91 ARG A CA 1
ATOM 730 C C . ARG A 1 91 ? 2.506 -1.27 5.43 1 98.38 91 ARG A C 1
ATOM 732 O O . ARG A 1 91 ? 2.678 -0.64 6.477 1 98.38 91 ARG A O 1
ATOM 739 N N . VAL A 1 92 ? 1.834 -0.817 4.445 1 98.12 92 VAL A N 1
ATOM 740 C CA . VAL A 1 92 ? 1.206 0.5 4.445 1 98.12 92 VAL A CA 1
ATOM 741 C C . VAL A 1 92 ? -0.311 0.351 4.359 1 98.12 92 VAL A C 1
ATOM 743 O O . VAL A 1 92 ? -0.815 -0.541 3.672 1 98.12 92 VAL A O 1
ATOM 746 N N . PRO A 1 93 ? -1.071 1.218 5.105 1 98.38 93 PRO A N 1
ATOM 747 C CA . PRO A 1 93 ? -2.525 1.16 4.938 1 98.38 93 PRO A CA 1
ATOM 748 C C . PRO A 1 93 ? -2.961 1.431 3.498 1 98.38 93 PRO A C 1
ATOM 750 O O . PRO A 1 93 ? -2.479 2.377 2.869 1 98.38 93 PRO A O 1
ATOM 753 N N . ILE A 1 94 ? -3.863 0.617 2.971 1 98.12 94 ILE A N 1
ATOM 754 C CA . ILE A 1 94 ? -4.281 0.729 1.577 1 98.12 94 ILE A CA 1
ATOM 755 C C . ILE A 1 94 ? -5.004 2.057 1.361 1 98.12 94 ILE A C 1
ATOM 757 O O . ILE A 1 94 ? -5.039 2.578 0.244 1 98.12 94 ILE A O 1
ATOM 761 N N . ASN A 1 95 ? -5.578 2.646 2.461 1 97.69 95 ASN A N 1
ATOM 762 C CA . ASN A 1 95 ? -6.305 3.904 2.346 1 97.69 95 ASN A CA 1
ATOM 763 C C . ASN A 1 95 ? -5.406 5.102 2.627 1 97.69 95 ASN A C 1
ATOM 765 O O . ASN A 1 95 ? -5.887 6.223 2.795 1 97.69 95 ASN A O 1
ATOM 769 N N . ALA A 1 96 ? -4.09 4.914 2.701 1 98.12 96 ALA A N 1
ATOM 770 C CA . ALA A 1 96 ? -3.139 6.008 2.877 1 98.12 96 ALA A CA 1
ATOM 771 C C . ALA A 1 96 ? -2.791 6.656 1.54 1 98.12 96 ALA A C 1
ATOM 773 O O . ALA A 1 96 ? -2.701 5.973 0.518 1 98.12 96 ALA A O 1
ATOM 774 N N . ASP A 1 97 ? -2.596 7.941 1.528 1 97.88 97 ASP A N 1
ATOM 775 C CA . ASP A 1 97 ? -2.08 8.672 0.375 1 97.88 97 ASP A CA 1
ATOM 776 C C . ASP A 1 97 ? -0.58 8.922 0.507 1 97.88 97 ASP A C 1
ATOM 778 O O . ASP A 1 97 ? 0.078 9.305 -0.462 1 97.88 97 ASP A O 1
ATOM 782 N N . GLY A 1 98 ? -0.012 8.711 1.615 1 98.38 98 GLY A N 1
ATOM 783 C CA . GLY A 1 98 ? 1.38 8.797 2.027 1 98.38 98 GLY A CA 1
ATOM 784 C C . GLY A 1 98 ? 1.605 8.352 3.461 1 98.38 98 GLY A C 1
ATOM 785 O O . GLY A 1 98 ? 0.66 7.973 4.156 1 98.38 98 GLY A O 1
ATOM 786 N N . ILE A 1 99 ? 2.867 8.328 3.889 1 98.25 99 ILE A N 1
ATOM 787 C CA . ILE A 1 99 ? 3.072 7.816 5.242 1 98.25 99 ILE A CA 1
ATOM 788 C C . ILE A 1 99 ? 3.988 8.758 6.016 1 98.25 99 ILE A C 1
ATOM 790 O O . ILE A 1 99 ? 4.676 9.594 5.422 1 98.25 99 ILE A O 1
ATOM 794 N N . ARG A 1 100 ? 3.873 8.656 7.262 1 98.38 100 ARG A N 1
ATOM 795 C CA . ARG A 1 100 ? 4.75 9.297 8.242 1 98.38 100 ARG A CA 1
ATOM 796 C C . ARG A 1 100 ? 5.297 8.281 9.234 1 98.38 100 ARG A C 1
ATOM 798 O O . ARG A 1 100 ? 4.562 7.41 9.711 1 98.38 100 ARG A O 1
ATOM 805 N N . GLU A 1 101 ? 6.551 8.32 9.461 1 98 101 GLU A N 1
ATOM 806 C CA . GLU A 1 101 ? 7.207 7.723 10.617 1 98 101 GLU A CA 1
ATOM 807 C C . GLU A 1 101 ? 7.66 8.789 11.609 1 98 101 GLU A C 1
ATOM 809 O O . GLU A 1 101 ? 8.57 9.57 11.312 1 98 101 GLU A O 1
ATOM 814 N N . PRO A 1 102 ? 6.996 8.844 12.727 1 96.31 102 PRO A N 1
ATOM 815 C CA . PRO A 1 102 ? 7.422 9.867 13.68 1 96.31 102 PRO A CA 1
ATOM 816 C C . PRO A 1 102 ? 8.891 9.734 14.07 1 96.31 102 PRO A C 1
ATOM 818 O O . PRO A 1 102 ? 9.289 8.734 14.672 1 96.31 102 PRO A O 1
ATOM 821 N N . LEU A 1 103 ? 9.695 10.695 13.695 1 97.38 103 LEU A N 1
ATOM 822 C CA . LEU A 1 103 ? 11.133 10.664 13.953 1 97.38 103 LEU A CA 1
ATOM 823 C C . LEU A 1 103 ? 11.508 11.625 15.078 1 97.38 103 LEU A C 1
ATOM 825 O O . LEU A 1 103 ? 12.656 11.641 15.523 1 97.38 103 LEU A O 1
ATOM 829 N N . HIS A 1 104 ? 10.523 12.32 15.617 1 94.75 104 HIS A N 1
ATOM 830 C CA . HIS A 1 104 ? 10.781 13.375 16.594 1 94.75 104 HIS A CA 1
ATOM 831 C C . HIS A 1 104 ? 10.539 12.883 18.016 1 94.75 104 HIS A C 1
ATOM 833 O O . HIS A 1 104 ? 10.766 13.625 18.969 1 94.75 104 HIS A O 1
ATOM 839 N N . VAL A 1 105 ? 10.055 11.664 18.156 1 92 105 VAL A N 1
ATOM 840 C CA . VAL A 1 105 ? 9.664 11.164 19.469 1 92 105 VAL A CA 1
ATOM 841 C C . VAL A 1 105 ? 10.859 10.484 20.125 1 92 105 VAL A C 1
ATOM 843 O O . VAL A 1 105 ? 11.75 9.977 19.453 1 92 105 VAL A O 1
ATOM 846 N N . ASP A 1 106 ? 10.859 10.359 21.391 1 89.75 106 ASP A N 1
ATOM 847 C CA . ASP A 1 106 ? 11.992 9.867 22.172 1 89.75 106 ASP A CA 1
ATOM 848 C C . ASP A 1 106 ? 12.227 8.383 21.906 1 89.75 106 ASP A C 1
ATOM 850 O O . ASP A 1 106 ? 13.367 7.906 21.984 1 89.75 106 ASP A O 1
ATOM 854 N N . SER A 1 107 ? 11.148 7.684 21.609 1 89.5 107 SER A N 1
ATOM 855 C CA . SER A 1 107 ? 11.258 6.242 21.406 1 89.5 107 SER A CA 1
ATOM 856 C C . SER A 1 107 ? 11.961 5.922 20.094 1 89.5 107 SER A C 1
ATOM 858 O O . SER A 1 107 ? 12.375 4.785 19.859 1 89.5 107 SER A O 1
ATOM 860 N N . GLU A 1 108 ? 12.133 6.887 19.25 1 92.94 108 GLU A N 1
ATOM 861 C CA . GLU A 1 108 ? 12.781 6.664 17.953 1 92.94 108 GLU A CA 1
ATOM 862 C C . GLU A 1 108 ? 14.281 6.93 18.047 1 92.94 108 GLU A C 1
ATOM 864 O O . GLU A 1 108 ? 14.703 8.023 18.438 1 92.94 108 GLU A O 1
ATOM 869 N N . PRO A 1 109 ? 15.086 5.969 17.672 1 93.56 109 PRO A N 1
ATOM 870 C CA . PRO A 1 109 ? 16.531 6.145 17.766 1 93.56 109 PRO A CA 1
ATOM 871 C C . PRO A 1 109 ? 17.062 7.25 16.844 1 93.56 109 PRO A C 1
ATOM 873 O O . PRO A 1 109 ? 16.562 7.422 15.734 1 93.56 109 PRO A O 1
ATOM 876 N N . ARG A 1 110 ? 18.016 7.961 17.359 1 94.88 110 ARG A N 1
ATOM 877 C CA . ARG A 1 110 ? 18.734 8.914 16.516 1 94.88 110 ARG A CA 1
ATOM 878 C C . ARG A 1 110 ? 19.453 8.203 15.367 1 94.88 110 ARG A C 1
ATOM 880 O O . ARG A 1 110 ? 19.953 7.094 15.547 1 94.88 110 ARG A O 1
ATOM 887 N N . GLY A 1 111 ? 19.453 8.82 14.211 1 96.38 111 GLY A N 1
ATOM 888 C CA . GLY A 1 111 ? 20.125 8.219 13.062 1 96.38 111 GLY A CA 1
ATOM 889 C C . GLY A 1 111 ? 19.219 7.297 12.266 1 96.38 111 GLY A C 1
ATOM 890 O O . GLY A 1 111 ? 19.625 6.77 11.227 1 96.38 111 GLY A O 1
ATOM 891 N N . ARG A 1 112 ? 17.984 7.09 12.672 1 97.75 112 ARG A N 1
ATOM 892 C CA . ARG A 1 112 ? 17.016 6.227 12.016 1 97.75 112 ARG A CA 1
ATOM 893 C C . ARG A 1 112 ? 16.922 6.547 10.531 1 97.75 112 ARG A C 1
ATOM 895 O O . ARG A 1 112 ? 16.922 5.645 9.695 1 97.75 112 ARG A O 1
ATOM 902 N N . ALA A 1 113 ? 16.922 7.77 10.18 1 97.5 113 ALA A N 1
ATOM 903 C CA . ALA A 1 113 ? 16.719 8.195 8.797 1 97.5 113 ALA A CA 1
ATOM 904 C C . ALA A 1 113 ? 17.922 7.852 7.93 1 97.5 113 ALA A C 1
ATOM 906 O O . ALA A 1 113 ? 17.844 7.879 6.699 1 97.5 113 ALA A O 1
ATOM 907 N N . LEU A 1 114 ? 19.062 7.609 8.539 1 98.19 114 LEU A N 1
ATOM 908 C CA . LEU A 1 114 ? 20.281 7.328 7.789 1 98.19 114 LEU A CA 1
ATOM 909 C C . LEU A 1 114 ? 20.484 5.824 7.633 1 98.19 114 LEU A C 1
ATOM 911 O O . LEU A 1 114 ? 21.375 5.387 6.91 1 98.19 114 LEU A O 1
ATOM 915 N N . GLU A 1 115 ? 19.703 5.031 8.336 1 98.06 115 GLU A N 1
ATOM 916 C CA . GLU A 1 115 ? 19.812 3.578 8.203 1 98.06 115 GLU A CA 1
ATOM 917 C C . GLU A 1 115 ? 19.547 3.133 6.77 1 98.06 115 GLU A C 1
ATOM 919 O O . GLU A 1 115 ? 18.672 3.674 6.09 1 98.06 115 GLU A O 1
ATOM 924 N N . PRO A 1 116 ? 20.312 2.127 6.316 1 98.25 116 PRO A N 1
ATOM 925 C CA . PRO A 1 116 ? 20.109 1.615 4.957 1 98.25 116 PRO A CA 1
ATOM 926 C C . PRO A 1 116 ? 18.672 1.207 4.691 1 98.25 116 PRO A C 1
ATOM 928 O O . PRO A 1 116 ? 18.156 1.422 3.592 1 98.25 116 PRO A O 1
ATOM 931 N N . GLU A 1 117 ? 18.016 0.63 5.691 1 98.12 117 GLU A N 1
ATOM 932 C CA . GLU A 1 117 ? 16.625 0.2 5.555 1 98.12 117 GLU A CA 1
ATOM 933 C C . GLU A 1 117 ? 15.703 1.386 5.285 1 98.12 117 GLU A C 1
ATOM 935 O O . GLU A 1 117 ? 14.805 1.3 4.449 1 98.12 117 GLU A O 1
ATOM 940 N N . PHE A 1 118 ? 15.898 2.484 5.965 1 98.75 118 PHE A N 1
ATOM 941 C CA . PHE A 1 118 ? 15.117 3.701 5.773 1 98.75 118 PHE A CA 1
ATOM 942 C C . PHE A 1 118 ? 15.312 4.254 4.367 1 98.75 118 PHE A C 1
ATOM 944 O O . PHE A 1 118 ? 14.336 4.535 3.664 1 98.75 118 PHE A O 1
ATOM 951 N N . ILE A 1 119 ? 16.547 4.332 3.916 1 98.81 119 ILE A N 1
ATOM 952 C CA . ILE A 1 119 ? 16.891 4.867 2.602 1 98.81 119 ILE A CA 1
ATOM 953 C C . ILE A 1 119 ? 16.281 3.984 1.515 1 98.81 119 ILE A C 1
ATOM 955 O O . ILE A 1 119 ? 15.68 4.484 0.56 1 98.81 119 ILE A O 1
ATOM 959 N N . ALA A 1 120 ? 16.391 2.67 1.679 1 98.69 120 ALA A N 1
ATOM 960 C CA . ALA A 1 120 ? 15.789 1.737 0.729 1 98.69 120 ALA A CA 1
ATOM 961 C C . ALA A 1 120 ? 14.273 1.892 0.696 1 98.69 120 ALA A C 1
ATOM 963 O O . ALA A 1 120 ? 13.656 1.784 -0.366 1 98.69 120 ALA A O 1
ATOM 964 N N . GLY A 1 121 ? 13.68 2.084 1.895 1 98.75 121 GLY A N 1
ATOM 965 C CA . GLY A 1 121 ? 12.25 2.334 1.967 1 98.75 121 GLY A CA 1
ATOM 966 C C . GLY A 1 121 ? 11.82 3.574 1.205 1 98.75 121 GLY A C 1
ATOM 967 O O . GLY A 1 121 ? 10.82 3.553 0.49 1 98.75 121 GLY A O 1
ATOM 968 N N . LEU A 1 122 ? 12.609 4.648 1.296 1 98.81 122 LEU A N 1
ATOM 969 C CA . LEU A 1 122 ? 12.328 5.875 0.559 1 98.81 122 LEU A CA 1
ATOM 970 C C . LEU A 1 122 ? 12.375 5.625 -0.945 1 98.81 122 LEU A C 1
ATOM 972 O O . LEU A 1 122 ? 11.562 6.184 -1.692 1 98.81 122 LEU A O 1
ATOM 976 N N . ARG A 1 123 ? 13.32 4.844 -1.367 1 98.5 123 ARG A N 1
ATOM 977 C CA . ARG A 1 123 ? 13.43 4.539 -2.789 1 98.5 123 ARG A CA 1
ATOM 978 C C . ARG A 1 123 ? 12.188 3.824 -3.299 1 98.5 123 ARG A C 1
ATOM 980 O O . ARG A 1 123 ? 11.68 4.141 -4.379 1 98.5 123 ARG A O 1
ATOM 987 N N . VAL A 1 124 ? 11.711 2.855 -2.49 1 98 124 VAL A N 1
ATOM 988 C CA . VAL A 1 124 ? 10.5 2.131 -2.873 1 98 124 VAL A CA 1
ATOM 989 C C . VAL A 1 124 ? 9.312 3.088 -2.896 1 98 124 VAL A C 1
ATOM 991 O O . VAL A 1 124 ? 8.484 3.031 -3.809 1 98 124 VAL A O 1
ATOM 994 N N . MET A 1 125 ? 9.234 3.979 -1.939 1 98.44 125 MET A N 1
ATOM 995 C CA . MET A 1 125 ? 8.164 4.969 -1.893 1 98.44 125 MET A CA 1
ATOM 996 C C . MET A 1 125 ? 8.195 5.859 -3.131 1 98.44 125 MET A C 1
ATOM 998 O O . MET A 1 125 ? 7.148 6.172 -3.701 1 98.44 125 MET A O 1
ATOM 1002 N N . ALA A 1 126 ? 9.414 6.25 -3.557 1 98.38 126 ALA A N 1
ATOM 1003 C CA . ALA A 1 126 ? 9.57 7.07 -4.754 1 98.38 126 ALA A CA 1
ATOM 1004 C C . ALA A 1 126 ? 9.008 6.363 -5.98 1 98.38 126 ALA A C 1
ATOM 1006 O O . ALA A 1 126 ? 8.258 6.961 -6.758 1 98.38 126 ALA A O 1
ATOM 1007 N N . VAL A 1 127 ? 9.289 5.109 -6.102 1 96.5 127 VAL A N 1
ATOM 1008 C CA . VAL A 1 127 ? 8.844 4.305 -7.234 1 96.5 127 VAL A CA 1
ATOM 1009 C C . VAL A 1 127 ? 7.32 4.199 -7.223 1 96.5 127 VAL A C 1
ATOM 1011 O O . VAL A 1 127 ? 6.68 4.234 -8.273 1 96.5 127 VAL A O 1
ATOM 1014 N N . LYS A 1 128 ? 6.734 4.152 -6.035 1 95.75 128 LYS A N 1
ATOM 1015 C CA . LYS A 1 128 ? 5.293 3.977 -5.887 1 95.75 128 LYS A CA 1
ATOM 1016 C C . LYS A 1 128 ? 4.57 5.32 -5.898 1 95.75 128 LYS A C 1
ATOM 1018 O O . LYS A 1 128 ? 3.34 5.371 -5.84 1 95.75 128 LYS A O 1
ATOM 1023 N N . GLY A 1 129 ? 5.332 6.434 -5.926 1 96.5 129 GLY A N 1
ATOM 1024 C CA . GLY A 1 129 ? 4.73 7.758 -5.898 1 96.5 129 GLY A CA 1
ATOM 1025 C C . GLY A 1 129 ? 4.121 8.109 -4.555 1 96.5 129 GLY A C 1
ATOM 1026 O O . GLY A 1 129 ? 3.15 8.859 -4.484 1 96.5 129 GLY A O 1
ATOM 1027 N N . MET A 1 130 ? 4.602 7.48 -3.537 1 97.38 130 MET A N 1
ATOM 1028 C CA . MET A 1 130 ? 4.078 7.711 -2.193 1 97.38 130 MET A CA 1
ATOM 1029 C C . MET A 1 130 ? 4.891 8.773 -1.466 1 97.38 130 MET A C 1
ATOM 1031 O O . MET A 1 130 ? 6.086 8.594 -1.227 1 97.38 130 MET A O 1
ATOM 1035 N N . PRO A 1 131 ? 4.277 9.891 -1.09 1 98.69 131 PRO A N 1
ATOM 1036 C CA . PRO A 1 131 ? 5.02 10.938 -0.384 1 98.69 131 PRO A CA 1
ATOM 1037 C C . PRO A 1 131 ? 5.305 10.586 1.073 1 98.69 131 PRO A C 1
ATOM 1039 O O . PRO A 1 131 ? 4.617 9.734 1.649 1 98.69 131 PRO A O 1
ATOM 1042 N N . PHE A 1 132 ? 6.367 11.148 1.587 1 98.88 132 PHE A N 1
ATOM 1043 C CA . PHE A 1 132 ? 6.762 11.008 2.984 1 98.88 132 PHE A CA 1
ATOM 1044 C C . PHE A 1 132 ? 6.543 12.312 3.744 1 98.88 132 PHE A C 1
ATOM 1046 O O . PHE A 1 132 ? 6.984 13.375 3.301 1 98.88 132 PHE A O 1
ATOM 1053 N N . GLU A 1 133 ? 5.746 12.258 4.793 1 98.62 133 GLU A N 1
ATOM 1054 C CA . GLU A 1 133 ? 5.566 13.344 5.746 1 98.62 133 GLU A CA 1
ATOM 1055 C C . GLU A 1 133 ? 6.703 13.383 6.762 1 98.62 133 GLU A C 1
ATOM 1057 O O . GLU A 1 133 ? 6.785 12.523 7.645 1 98.62 133 GLU A O 1
ATOM 1062 N N . LEU A 1 134 ? 7.578 14.352 6.734 1 98.56 134 LEU A N 1
ATOM 1063 C CA . LEU A 1 134 ? 8.781 14.383 7.555 1 98.56 134 LEU A CA 1
ATOM 1064 C C . LEU A 1 134 ? 8.57 15.227 8.805 1 98.56 134 LEU A C 1
ATOM 1066 O O . LEU A 1 134 ? 8.391 16.438 8.719 1 98.56 134 LEU A O 1
ATOM 1070 N N . CYS A 1 135 ? 8.578 14.594 9.906 1 97.56 135 CYS A N 1
ATOM 1071 C CA . CYS A 1 135 ? 8.602 15.25 11.211 1 97.56 135 CYS A CA 1
ATOM 1072 C C . CYS A 1 135 ? 9.789 14.789 12.039 1 97.56 135 CYS A C 1
ATOM 1074 O O . CYS A 1 135 ? 9.781 13.68 12.586 1 97.56 135 CYS A O 1
ATOM 1076 N N . ASN A 1 136 ? 10.75 15.641 12.141 1 97.06 136 ASN A N 1
ATOM 1077 C CA . ASN A 1 136 ? 12.031 15.281 12.742 1 97.06 136 ASN A CA 1
ATOM 1078 C C . ASN A 1 136 ? 12.305 16.109 14 1 97.06 136 ASN A C 1
ATOM 1080 O O . ASN A 1 136 ? 11.625 17.109 14.25 1 97.06 136 ASN A O 1
ATOM 1084 N N . ARG A 1 137 ? 13.375 15.664 14.812 1 96.38 137 ARG A N 1
ATOM 1085 C CA . ARG A 1 137 ? 13.969 16.516 15.828 1 96.38 137 ARG A CA 1
ATOM 1086 C C . ARG A 1 137 ? 14.797 17.625 15.195 1 96.38 137 ARG A C 1
ATOM 1088 O O . ARG A 1 137 ? 15.492 17.406 14.203 1 96.38 137 ARG A O 1
ATOM 1095 N N . GLY A 1 138 ? 14.68 18.766 15.781 1 94.5 138 GLY A N 1
ATOM 1096 C CA . GLY A 1 138 ? 15.391 19.938 15.273 1 94.5 138 GLY A CA 1
ATOM 1097 C C . GLY A 1 138 ? 16.859 19.656 14.992 1 94.5 138 GLY A C 1
ATOM 1098 O O . GLY A 1 138 ? 17.328 19.844 13.875 1 94.5 138 GLY A O 1
ATOM 1099 N N . PRO A 1 139 ? 17.516 19.078 15.938 1 94.69 139 PRO A N 1
ATOM 1100 C CA . PRO A 1 139 ? 18.953 18.828 15.789 1 94.69 139 PRO A CA 1
ATOM 1101 C C . PRO A 1 139 ? 19.281 17.797 14.719 1 94.69 139 PRO A C 1
ATOM 1103 O O . PRO A 1 139 ? 20.438 17.656 14.328 1 94.69 139 PRO A O 1
ATOM 1106 N N . GLU A 1 140 ? 18.281 17.094 14.211 1 96.69 140 GLU A N 1
ATOM 1107 C CA . GLU A 1 140 ? 18.516 16.047 13.234 1 96.69 140 GLU A CA 1
ATOM 1108 C C . GLU A 1 140 ? 18.234 16.516 11.812 1 96.69 140 GLU A C 1
ATOM 1110 O O . GLU A 1 140 ? 18.234 15.727 10.875 1 96.69 140 GLU A O 1
ATOM 1115 N N . LEU A 1 141 ? 18 17.797 11.656 1 97.38 141 LEU A N 1
ATOM 1116 C CA . LEU A 1 141 ? 17.688 18.359 10.344 1 97.38 141 LEU A CA 1
ATOM 1117 C C . LEU A 1 141 ? 18.797 18.047 9.344 1 97.38 141 LEU A C 1
ATOM 1119 O O . LEU A 1 141 ? 18.516 17.75 8.18 1 97.38 141 LEU A O 1
ATOM 1123 N N . GLY A 1 142 ? 20.031 18.125 9.75 1 97.5 142 GLY A N 1
ATOM 1124 C CA . GLY A 1 142 ? 21.156 17.766 8.883 1 97.5 142 GLY A CA 1
ATOM 1125 C C . GLY A 1 142 ? 21.094 16.328 8.414 1 97.5 142 GLY A C 1
ATOM 1126 O O . GLY A 1 142 ? 21.375 16.031 7.242 1 97.5 142 GLY A O 1
ATOM 1127 N N . ASP A 1 143 ? 20.781 15.398 9.281 1 97.88 143 ASP A N 1
ATOM 1128 C CA . ASP A 1 143 ? 20.641 13.992 8.93 1 97.88 143 ASP A CA 1
ATOM 1129 C C . ASP A 1 143 ? 19.516 13.797 7.906 1 97.88 143 ASP A C 1
ATOM 1131 O O . ASP A 1 143 ? 19.641 12.961 7.004 1 97.88 143 ASP A O 1
ATOM 1135 N N . MET A 1 144 ? 18.422 14.562 8.062 1 98.25 144 MET A N 1
ATOM 1136 C CA . MET A 1 144 ? 17.328 14.477 7.102 1 98.25 144 MET A CA 1
ATOM 1137 C C . MET A 1 144 ? 17.781 14.914 5.715 1 98.25 144 MET A C 1
ATOM 1139 O O . MET A 1 144 ? 17.484 14.25 4.719 1 98.25 144 MET A O 1
ATOM 1143 N N . ALA A 1 145 ? 18.516 16.047 5.699 1 98.56 145 ALA A N 1
ATOM 1144 C CA . ALA A 1 145 ? 19.031 16.531 4.422 1 98.56 145 ALA A CA 1
ATOM 1145 C C . ALA A 1 145 ? 19.891 15.453 3.75 1 98.56 145 ALA A C 1
ATOM 1147 O O . ALA A 1 145 ? 19.766 15.211 2.549 1 98.56 145 ALA A O 1
ATOM 1148 N N . LYS A 1 146 ? 20.75 14.812 4.504 1 98.38 146 LYS A N 1
ATOM 1149 C CA . LYS A 1 146 ? 21.609 13.758 3.988 1 98.38 146 LYS A CA 1
ATOM 1150 C C . LYS A 1 146 ? 20.797 12.586 3.467 1 98.38 146 LYS A C 1
ATOM 1152 O O . LYS A 1 146 ? 21.062 12.062 2.381 1 98.38 146 LYS A O 1
ATOM 1157 N N . ALA A 1 147 ? 19.844 12.148 4.191 1 98.62 147 ALA A N 1
ATOM 1158 C CA . ALA A 1 147 ? 19.016 11 3.82 1 98.62 147 ALA A CA 1
ATOM 1159 C C . ALA A 1 147 ? 18.266 11.266 2.521 1 98.62 147 ALA A C 1
ATOM 1161 O O . ALA A 1 147 ? 18.344 10.477 1.575 1 98.62 147 ALA A O 1
ATOM 1162 N N . PHE A 1 148 ? 17.547 12.391 2.416 1 98.75 148 PHE A N 1
ATOM 1163 C CA . PHE A 1 148 ? 16.672 12.656 1.283 1 98.75 148 PHE A CA 1
ATOM 1164 C C . PHE A 1 148 ? 17.469 13.016 0.044 1 98.75 148 PHE A C 1
ATOM 1166 O O . PHE A 1 148 ? 17.016 12.828 -1.083 1 98.75 148 PHE A O 1
ATOM 1173 N N . SER A 1 149 ? 18.703 13.57 0.237 1 98.38 149 SER A N 1
ATOM 1174 C CA . SER A 1 149 ? 19.578 13.812 -0.906 1 98.38 149 SER A CA 1
ATOM 1175 C C . SER A 1 149 ? 19.906 12.523 -1.641 1 98.38 149 SER A C 1
ATOM 1177 O O . SER A 1 149 ? 20.234 12.539 -2.826 1 98.38 149 SER A O 1
ATOM 1179 N N . GLN A 1 150 ? 19.828 11.406 -0.981 1 98.5 150 GLN A N 1
ATOM 1180 C CA . GLN A 1 150 ? 20.125 10.109 -1.581 1 98.5 150 GLN A CA 1
ATOM 1181 C C . GLN A 1 150 ? 18.953 9.602 -2.404 1 98.5 150 GLN A C 1
ATOM 1183 O O . GLN A 1 150 ? 19.094 8.664 -3.189 1 98.5 150 GLN A O 1
ATOM 1188 N N . VAL A 1 151 ? 17.781 10.125 -2.223 1 98.69 151 VAL A N 1
ATOM 1189 C CA . VAL A 1 151 ? 16.578 9.711 -2.941 1 98.69 151 VAL A CA 1
ATOM 1190 C C . VAL A 1 151 ? 15.797 10.938 -3.41 1 98.69 151 VAL A C 1
ATOM 1192 O O . VAL A 1 151 ? 14.664 11.156 -2.988 1 98.69 151 VAL A O 1
ATOM 1195 N N . PRO A 1 152 ? 16.344 11.734 -4.25 1 98.44 152 PRO A N 1
ATOM 1196 C CA . PRO A 1 152 ? 15.734 13 -4.66 1 98.44 152 PRO A CA 1
ATOM 1197 C C . PRO A 1 152 ? 14.383 12.797 -5.348 1 98.44 152 PRO A C 1
ATOM 1199 O O . PRO A 1 152 ? 13.609 13.75 -5.48 1 98.44 152 PRO A O 1
ATOM 1202 N N . GLU A 1 153 ? 14.094 11.57 -5.754 1 98.38 153 GLU A N 1
ATOM 1203 C CA . GLU A 1 153 ? 12.867 11.281 -6.5 1 98.38 153 GLU A CA 1
ATOM 1204 C C . GLU A 1 153 ? 11.656 11.227 -5.57 1 98.38 153 GLU A C 1
ATOM 1206 O O . GLU A 1 153 ? 10.516 11.352 -6.023 1 98.38 153 GLU A O 1
ATOM 1211 N N . VAL A 1 154 ? 11.859 10.961 -4.273 1 98.69 154 VAL A N 1
ATOM 1212 C CA . VAL A 1 154 ? 10.742 10.836 -3.352 1 98.69 154 VAL A CA 1
ATOM 1213 C C . VAL A 1 154 ? 10.188 12.219 -3.012 1 98.69 154 VAL A C 1
ATOM 1215 O O . VAL A 1 154 ? 10.953 13.18 -2.883 1 98.69 154 VAL A O 1
ATOM 1218 N N . THR A 1 155 ? 8.914 12.398 -2.941 1 98.81 155 THR A N 1
ATOM 1219 C CA . THR A 1 155 ? 8.289 13.625 -2.451 1 98.81 155 THR A CA 1
ATOM 1220 C C . THR A 1 155 ? 8.375 13.703 -0.928 1 98.81 155 THR A C 1
ATOM 1222 O O . THR A 1 155 ? 7.922 12.789 -0.232 1 98.81 155 THR A O 1
ATOM 1225 N N . VAL A 1 156 ? 9 14.695 -0.44 1 98.94 156 VAL A N 1
ATOM 1226 C CA . VAL A 1 156 ? 9.109 14.883 1.003 1 98.94 156 VAL A CA 1
ATOM 1227 C C . VAL A 1 156 ? 8.43 16.188 1.404 1 98.94 156 VAL A C 1
ATOM 1229 O O . VAL A 1 156 ? 8.672 17.234 0.793 1 98.94 156 VAL A O 1
ATOM 1232 N N . ILE A 1 157 ? 7.531 16.109 2.34 1 98.94 157 ILE A N 1
ATOM 1233 C CA . ILE A 1 157 ? 6.863 17.266 2.92 1 98.94 157 ILE A CA 1
ATOM 1234 C C . ILE A 1 157 ? 7.367 17.5 4.344 1 98.94 157 ILE A C 1
ATOM 1236 O O . ILE A 1 157 ? 7.082 16.703 5.246 1 98.94 157 ILE A O 1
ATOM 1240 N N . ILE A 1 158 ? 8.07 18.547 4.52 1 98.75 158 ILE A N 1
ATOM 1241 C CA . ILE A 1 158 ? 8.766 18.844 5.77 1 98.75 158 ILE A CA 1
ATOM 1242 C C . ILE A 1 158 ? 7.824 19.594 6.711 1 98.75 158 ILE A C 1
ATOM 1244 O O . ILE A 1 158 ? 7.309 20.656 6.359 1 98.75 158 ILE A O 1
ATOM 1248 N N . ASP A 1 159 ? 7.648 19.016 7.879 1 98.06 159 ASP A N 1
ATOM 1249 C CA . ASP A 1 159 ? 6.711 19.594 8.836 1 98.06 159 ASP A CA 1
ATOM 1250 C C . ASP A 1 159 ? 7.355 20.719 9.625 1 98.06 159 ASP A C 1
ATOM 1252 O O . ASP A 1 159 ? 8.555 20.688 9.898 1 98.06 159 ASP A O 1
ATOM 1256 N N . HIS A 1 160 ? 6.629 21.734 9.953 1 96.69 160 HIS A N 1
ATOM 1257 C CA . HIS A 1 160 ? 6.898 22.688 11.023 1 96.69 160 HIS A CA 1
ATOM 1258 C C . HIS A 1 160 ? 8.227 23.406 10.797 1 96.69 160 HIS A C 1
ATOM 1260 O O . HIS A 1 160 ? 9.055 23.484 11.703 1 96.69 160 HIS A O 1
ATOM 1266 N N . LEU A 1 161 ? 8.422 23.859 9.602 1 96.88 161 LEU A N 1
ATOM 1267 C CA . LEU A 1 161 ? 9.625 24.609 9.25 1 96.88 161 LEU A CA 1
ATOM 1268 C C . LEU A 1 161 ? 10.883 23.781 9.523 1 96.88 161 LEU A C 1
ATOM 1270 O O . LEU A 1 161 ? 11.922 24.328 9.898 1 96.88 161 LEU A O 1
ATOM 1274 N N . GLY A 1 162 ? 10.68 22.391 9.492 1 96.06 162 GLY A N 1
ATOM 1275 C CA . GLY A 1 162 ? 11.797 21.5 9.734 1 96.06 162 GLY A CA 1
ATOM 1276 C C . GLY A 1 162 ? 12.148 21.359 11.203 1 96.06 162 GLY A C 1
ATOM 1277 O O . GLY A 1 162 ? 13.164 20.75 11.547 1 96.06 162 GLY A O 1
ATOM 1278 N N . ASN A 1 163 ? 11.352 21.969 12.031 1 95.69 163 ASN A N 1
ATOM 1279 C CA . ASN A 1 163 ? 11.688 22.047 13.445 1 95.69 163 ASN A CA 1
ATOM 1280 C C . ASN A 1 163 ? 13.07 22.641 13.664 1 95.69 163 ASN A C 1
ATOM 1282 O O . ASN A 1 163 ? 13.82 22.172 14.539 1 95.69 163 ASN A O 1
ATOM 1286 N N . VAL A 1 164 ? 13.461 23.562 12.898 1 94.5 164 VAL A N 1
ATOM 1287 C CA . VAL A 1 164 ? 14.805 24.141 12.922 1 94.5 164 VAL A CA 1
ATOM 1288 C C . VAL A 1 164 ? 15.031 24.859 14.242 1 94.5 164 VAL A C 1
ATOM 1290 O O . VAL A 1 164 ? 14.18 25.641 14.688 1 94.5 164 VAL A O 1
ATOM 1293 N N . PRO A 1 165 ? 16.109 24.578 14.922 1 91.25 165 PRO A N 1
ATOM 1294 C CA . PRO A 1 165 ? 16.375 25.219 16.219 1 91.25 165 PRO A CA 1
ATOM 1295 C C . PRO A 1 165 ? 16.719 26.703 16.078 1 91.25 165 PRO A C 1
ATOM 1297 O O . PRO A 1 165 ? 16.562 27.469 17.047 1 91.25 165 PRO A O 1
ATOM 1300 N N . GLY A 1 166 ? 17.141 27.141 14.984 1 94.38 166 GLY A N 1
ATOM 1301 C CA . GLY A 1 166 ? 17.578 28.5 14.68 1 94.38 166 GLY A CA 1
ATOM 1302 C C . GLY A 1 166 ? 18.25 28.609 13.328 1 94.38 166 GLY A C 1
ATOM 1303 O O . GLY A 1 166 ? 18.344 27.625 12.586 1 94.38 166 GLY A O 1
ATOM 1304 N N . LEU A 1 167 ? 18.625 29.844 13.039 1 96.75 167 LEU A N 1
ATOM 1305 C CA . LEU A 1 167 ? 19.234 30.094 11.734 1 96.75 167 LEU A CA 1
ATOM 1306 C C . LEU A 1 167 ? 20.766 30.062 11.828 1 96.75 167 LEU A C 1
ATOM 1308 O O . LEU A 1 167 ? 21.438 30.969 11.344 1 96.75 167 LEU A O 1
ATOM 1312 N N . ASP A 1 168 ? 21.266 29.078 12.5 1 97.06 168 ASP A N 1
ATOM 1313 C CA . ASP A 1 168 ? 22.719 28.875 12.5 1 97.06 168 ASP A CA 1
ATOM 1314 C C . ASP A 1 168 ? 23.172 28.266 11.172 1 97.06 168 ASP A C 1
ATOM 1316 O O . ASP A 1 168 ? 22.344 27.859 10.352 1 97.06 168 ASP A O 1
ATOM 1320 N N . GLU A 1 169 ? 24.438 28.203 10.938 1 97.44 169 GLU A N 1
ATOM 1321 C CA . GLU A 1 169 ? 25.016 27.781 9.672 1 97.44 169 GLU A CA 1
ATOM 1322 C C . GLU A 1 169 ? 24.578 26.375 9.297 1 97.44 169 GLU A C 1
ATOM 1324 O O . GLU A 1 169 ? 24.219 26.109 8.148 1 97.44 169 GLU A O 1
ATOM 1329 N N . GLU A 1 170 ? 24.625 25.484 10.195 1 96.75 170 GLU A N 1
ATOM 1330 C CA . GLU A 1 170 ? 24.266 24.094 9.945 1 96.75 170 GLU A CA 1
ATOM 1331 C C . GLU A 1 170 ? 22.797 23.953 9.555 1 96.75 170 GLU A C 1
ATOM 1333 O O . GLU A 1 170 ? 22.469 23.25 8.602 1 96.75 170 GLU A O 1
ATOM 1338 N N . SER A 1 171 ? 21.938 24.594 10.305 1 97.44 171 SER A N 1
ATOM 1339 C CA . SER A 1 171 ? 20.5 24.562 10.008 1 97.44 171 SER A CA 1
ATOM 1340 C C . SER A 1 171 ? 20.203 25.156 8.633 1 97.44 171 SER A C 1
ATOM 1342 O O . SER A 1 171 ? 19.438 24.578 7.859 1 97.44 171 SER A O 1
ATOM 1344 N N . CYS A 1 172 ? 20.844 26.281 8.406 1 98.25 172 CYS A N 1
ATOM 1345 C CA . CYS A 1 172 ? 20.641 26.938 7.125 1 98.25 172 CYS A CA 1
ATOM 1346 C C . CYS A 1 172 ? 21.109 26.062 5.973 1 98.25 172 CYS A C 1
ATOM 1348 O O . CYS A 1 172 ? 20.438 25.953 4.953 1 98.25 172 CYS A O 1
ATOM 1350 N N . ALA A 1 173 ? 22.25 25.453 6.152 1 98.31 173 ALA A N 1
ATOM 1351 C CA . ALA A 1 173 ? 22.781 24.562 5.121 1 98.31 173 ALA A CA 1
ATOM 1352 C C . ALA A 1 173 ? 21.844 23.375 4.879 1 98.31 173 ALA A C 1
ATOM 1354 O O . ALA A 1 173 ? 21.625 22.969 3.734 1 98.31 173 ALA A O 1
ATOM 1355 N N . ALA A 1 174 ? 21.344 22.781 5.922 1 98.5 174 ALA A N 1
ATOM 1356 C CA . ALA A 1 174 ? 20.422 21.656 5.816 1 98.5 174 ALA A CA 1
ATOM 1357 C C . ALA A 1 174 ? 19.141 22.047 5.09 1 98.5 174 ALA A C 1
ATOM 1359 O O . ALA A 1 174 ? 18.688 21.328 4.195 1 98.5 174 ALA A O 1
ATOM 1360 N N . LEU A 1 175 ? 18.562 23.156 5.465 1 98.62 175 LEU A N 1
ATOM 1361 C CA . LEU A 1 175 ? 17.359 23.641 4.812 1 98.62 175 LEU A CA 1
ATOM 1362 C C . LEU A 1 175 ? 17.609 23.922 3.336 1 98.62 175 LEU A C 1
ATOM 1364 O O . LEU A 1 175 ? 16.781 23.578 2.486 1 98.62 175 LEU A O 1
ATOM 1368 N N . ALA A 1 176 ? 18.734 24.562 3.051 1 98.69 176 ALA A N 1
ATOM 1369 C CA . ALA A 1 176 ? 19.078 24.844 1.662 1 98.69 176 ALA A CA 1
ATOM 1370 C C . ALA A 1 176 ? 19.203 23.562 0.853 1 98.69 176 ALA A C 1
ATOM 1372 O O . ALA A 1 176 ? 18.719 23.484 -0.281 1 98.69 176 ALA A O 1
ATOM 1373 N N . ALA A 1 177 ? 19.844 22.578 1.429 1 98.69 177 ALA A N 1
ATOM 1374 C CA . ALA A 1 177 ? 20 21.281 0.758 1 98.69 177 ALA A CA 1
ATOM 1375 C C . ALA A 1 177 ? 18.641 20.641 0.486 1 98.69 177 ALA A C 1
ATOM 1377 O O . ALA A 1 177 ? 18.406 20.094 -0.595 1 98.69 177 ALA A O 1
ATOM 1378 N N . LEU A 1 178 ? 17.734 20.656 1.431 1 98.81 178 LEU A N 1
ATOM 1379 C CA . LEU A 1 178 ? 16.391 20.109 1.272 1 98.81 178 LEU A CA 1
ATOM 1380 C C . LEU A 1 178 ? 15.617 20.875 0.209 1 98.81 178 LEU A C 1
ATOM 1382 O O . LEU A 1 178 ? 14.875 20.266 -0.575 1 98.81 178 LEU A O 1
ATOM 1386 N N . ALA A 1 179 ? 15.82 22.172 0.173 1 98.81 179 ALA A N 1
ATOM 1387 C CA . ALA A 1 179 ? 15.117 23.031 -0.776 1 98.81 179 ALA A CA 1
ATOM 1388 C C . ALA A 1 179 ? 15.523 22.703 -2.211 1 98.81 179 ALA A C 1
ATOM 1390 O O . ALA A 1 179 ? 14.75 22.922 -3.146 1 98.81 179 ALA A O 1
ATOM 1391 N N . GLU A 1 180 ? 16.703 22.234 -2.408 1 98.31 180 GLU A N 1
ATOM 1392 C CA . GLU A 1 180 ? 17.234 21.938 -3.738 1 98.31 180 GLU A CA 1
ATOM 1393 C C . GLU A 1 180 ? 16.594 20.688 -4.324 1 98.31 180 GLU A C 1
ATOM 1395 O O . GLU A 1 180 ? 16.688 20.453 -5.531 1 98.31 180 GLU A O 1
ATOM 1400 N N . LEU A 1 181 ? 16.047 19.828 -3.473 1 98.56 181 LEU A N 1
ATOM 1401 C CA . LEU A 1 181 ? 15.391 18.625 -3.965 1 98.56 181 LEU A CA 1
ATOM 1402 C C . LEU A 1 181 ? 14.195 18.984 -4.844 1 98.56 181 LEU A C 1
ATOM 1404 O O . LEU A 1 181 ? 13.438 19.891 -4.527 1 98.56 181 LEU A O 1
ATOM 1408 N N . PRO A 1 182 ? 14.023 18.297 -5.938 1 98 182 PRO A N 1
ATOM 1409 C CA . PRO A 1 182 ? 12.961 18.672 -6.875 1 98 182 PRO A CA 1
ATOM 1410 C C . PRO A 1 182 ? 11.562 18.516 -6.273 1 98 182 PRO A C 1
ATOM 1412 O O . PRO A 1 182 ? 10.672 19.312 -6.574 1 98 182 PRO A O 1
ATOM 1415 N N . ASN A 1 183 ? 11.359 17.531 -5.391 1 97.5 183 ASN A N 1
ATOM 1416 C CA . ASN A 1 183 ? 10.039 17.234 -4.852 1 97.5 183 ASN A CA 1
ATOM 1417 C C . ASN A 1 183 ? 9.984 17.453 -3.342 1 97.5 183 ASN A C 1
ATOM 1419 O O . ASN A 1 183 ? 9.523 16.594 -2.598 1 97.5 183 ASN A O 1
ATOM 1423 N N . SER A 1 184 ? 10.516 18.625 -2.898 1 98.81 184 SER A N 1
ATOM 1424 C CA . SER A 1 184 ? 10.477 18.969 -1.48 1 98.81 184 SER A CA 1
ATOM 1425 C C . SER A 1 184 ? 9.555 20.156 -1.229 1 98.81 184 SER A C 1
ATOM 1427 O O . SER A 1 184 ? 9.5 21.078 -2.033 1 98.81 184 SER A O 1
ATOM 1429 N N . TYR A 1 185 ? 8.797 20.094 -0.182 1 98.88 185 TYR A N 1
ATOM 1430 C CA . TYR A 1 185 ? 7.914 21.141 0.318 1 98.88 185 TYR A CA 1
ATOM 1431 C C . TYR A 1 185 ? 8.078 21.312 1.822 1 98.88 185 TYR A C 1
ATOM 1433 O O . TYR A 1 185 ? 8.5 20.391 2.523 1 98.88 185 TYR A O 1
ATOM 1441 N N . ILE A 1 186 ? 7.738 22.484 2.291 1 98.88 186 ILE A N 1
ATOM 1442 C CA . ILE A 1 186 ? 7.91 22.734 3.719 1 98.88 186 ILE A CA 1
ATOM 1443 C C . ILE A 1 186 ? 6.699 23.5 4.258 1 98.88 186 ILE A C 1
ATOM 1445 O O . ILE A 1 186 ? 6.188 24.406 3.602 1 98.88 186 ILE A O 1
ATOM 1449 N N . LYS A 1 187 ? 6.285 23.078 5.43 1 98.62 187 LYS A N 1
ATOM 1450 C CA . LYS A 1 187 ? 5.09 23.656 6.043 1 98.62 187 LYS A CA 1
ATOM 1451 C C . LYS A 1 187 ? 5.453 24.766 7.023 1 98.62 187 LYS A C 1
ATOM 1453 O O . LYS A 1 187 ? 6.371 24.609 7.832 1 98.62 187 LYS A O 1
ATOM 1458 N N . VAL A 1 188 ? 4.77 25.844 6.891 1 97.69 188 VAL A N 1
ATOM 1459 C CA . VAL A 1 188 ? 4.684 26.812 7.984 1 97.69 188 VAL A CA 1
ATOM 1460 C C . VAL A 1 188 ? 3.479 26.484 8.867 1 97.69 188 VAL A C 1
ATOM 1462 O O . VAL A 1 188 ? 2.334 26.719 8.469 1 97.69 188 VAL A O 1
ATOM 1465 N N . SER A 1 189 ? 3.787 25.938 9.992 1 94.12 189 SER A N 1
ATOM 1466 C CA . SER A 1 189 ? 2.717 25.328 10.781 1 94.12 189 SER A CA 1
ATOM 1467 C C . SER A 1 189 ? 2.6 25.984 12.148 1 94.12 189 SER A C 1
ATOM 1469 O O . SER A 1 189 ? 3.512 26.688 12.586 1 94.12 189 SER A O 1
ATOM 1471 N N . GLY A 1 190 ? 1.453 25.734 12.789 1 82.94 190 GLY A N 1
ATOM 1472 C CA . GLY A 1 190 ? 1.146 26.281 14.102 1 82.94 190 GLY A CA 1
ATOM 1473 C C . GLY A 1 190 ? 1.592 25.375 15.242 1 82.94 190 GLY A C 1
ATOM 1474 O O . GLY A 1 190 ? 0.796 25.047 16.125 1 82.94 190 GLY A O 1
ATOM 1475 N N . ASP A 1 191 ? 2.826 24.859 15.32 1 72.62 191 ASP A N 1
ATOM 1476 C CA . ASP A 1 191 ? 3.361 24.062 16.422 1 72.62 191 ASP A CA 1
ATOM 1477 C C . ASP A 1 191 ? 3.883 24.953 17.547 1 72.62 191 ASP A C 1
ATOM 1479 O O . ASP A 1 191 ? 3.383 24.906 18.672 1 72.62 191 ASP A O 1
ATOM 1483 N N . ASN A 1 192 ? 4.848 25.688 17.312 1 74.06 192 ASN A N 1
ATOM 1484 C CA . ASN A 1 192 ? 5.402 26.734 18.172 1 74.06 192 ASN A CA 1
ATOM 1485 C C . ASN A 1 192 ? 5.207 28.109 17.547 1 74.06 192 ASN A C 1
ATOM 1487 O O . ASN A 1 192 ? 4.82 28.219 16.375 1 74.06 192 ASN A O 1
ATOM 1491 N N . PRO A 1 193 ? 5.188 29.047 18.422 1 77.31 193 PRO A N 1
ATOM 1492 C CA . PRO A 1 193 ? 5.148 30.375 17.812 1 77.31 193 PRO A CA 1
ATOM 1493 C C . PRO A 1 193 ? 6.113 30.5 16.625 1 77.31 193 PRO A C 1
ATOM 1495 O O . PRO A 1 193 ? 7.312 30.25 16.781 1 77.31 193 PRO A O 1
ATOM 1498 N N . VAL A 1 194 ? 5.574 30.828 15.57 1 88.31 194 VAL A N 1
ATOM 1499 C CA . VAL A 1 194 ? 6.309 30.891 14.312 1 88.31 194 VAL A CA 1
ATOM 1500 C C . VAL A 1 194 ? 7.289 32.062 14.336 1 88.31 194 VAL A C 1
ATOM 1502 O O . VAL A 1 194 ? 6.902 33.188 14.633 1 88.31 194 VAL A O 1
ATOM 1505 N N . ASP A 1 195 ? 8.508 31.781 14.188 1 90.94 195 ASP A N 1
ATOM 1506 C CA . ASP A 1 195 ? 9.539 32.812 14.094 1 90.94 195 ASP A CA 1
ATOM 1507 C C . ASP A 1 195 ? 9.555 33.469 12.711 1 90.94 195 ASP A C 1
ATOM 1509 O O . ASP A 1 195 ? 9.859 32.812 11.719 1 90.94 195 ASP A O 1
ATOM 1513 N N . PRO A 1 196 ? 9.25 34.75 12.703 1 92.44 196 PRO A N 1
ATOM 1514 C CA . PRO A 1 196 ? 9.172 35.406 11.398 1 92.44 196 PRO A CA 1
ATOM 1515 C C . PRO A 1 196 ? 10.492 35.375 10.633 1 92.44 196 PRO A C 1
ATOM 1517 O O . PRO A 1 196 ? 10.492 35.375 9.398 1 92.44 196 PRO A O 1
ATOM 1520 N N . ASP A 1 197 ? 11.617 35.375 11.344 1 95.5 197 ASP A N 1
ATOM 1521 C CA . ASP A 1 197 ? 12.914 35.312 10.672 1 95.5 197 ASP A CA 1
ATOM 1522 C C . ASP A 1 197 ? 13.117 33.969 9.992 1 95.5 197 ASP A C 1
ATOM 1524 O O . ASP A 1 197 ? 13.664 33.906 8.891 1 95.5 197 ASP A O 1
ATOM 1528 N N . ILE A 1 198 ? 12.68 32.938 10.625 1 96.56 198 ILE A N 1
ATOM 1529 C CA . ILE A 1 198 ? 12.781 31.609 10.031 1 96.56 198 ILE A CA 1
ATOM 1530 C C . ILE A 1 198 ? 11.852 31.5 8.82 1 96.56 198 ILE A C 1
ATOM 1532 O O . ILE A 1 198 ? 12.234 30.953 7.789 1 96.56 198 ILE A O 1
ATOM 1536 N N . VAL A 1 199 ? 10.68 32.031 8.922 1 96.88 199 VAL A N 1
ATOM 1537 C CA . VAL A 1 199 ? 9.727 32.031 7.812 1 96.88 199 VAL A CA 1
ATOM 1538 C C . VAL A 1 199 ? 10.336 32.75 6.609 1 96.88 199 VAL A C 1
ATOM 1540 O O . VAL A 1 199 ? 10.266 32.25 5.484 1 96.88 199 VAL A O 1
ATOM 1543 N N . LYS A 1 200 ? 10.859 33.906 6.887 1 96.69 200 LYS A N 1
ATOM 1544 C CA . LYS A 1 200 ? 11.477 34.656 5.812 1 96.69 200 LYS A CA 1
ATOM 1545 C C . LYS A 1 200 ? 12.594 33.875 5.145 1 96.69 200 LYS A C 1
ATOM 1547 O O . LYS A 1 200 ? 12.664 33.781 3.916 1 96.69 200 LYS A O 1
ATOM 1552 N N . TYR A 1 201 ? 13.445 33.312 5.914 1 97.81 201 TYR A N 1
ATOM 1553 C CA . TYR A 1 201 ? 14.539 32.531 5.375 1 97.81 201 TYR A CA 1
ATOM 1554 C C . TYR A 1 201 ? 14.016 31.359 4.531 1 97.81 201 TYR A C 1
ATOM 1556 O O . TYR A 1 201 ? 14.5 31.125 3.424 1 97.81 201 TYR A O 1
ATOM 1564 N N . VAL A 1 202 ? 13.039 30.625 5.031 1 97.94 202 VAL A N 1
ATOM 1565 C CA . VAL A 1 202 ? 12.461 29.469 4.359 1 97.94 202 VAL A CA 1
ATOM 1566 C C . VAL A 1 202 ? 11.812 29.906 3.045 1 97.94 202 VAL A C 1
ATOM 1568 O O . VAL A 1 202 ? 12.008 29.266 2.01 1 97.94 202 VAL A O 1
ATOM 1571 N N . ARG A 1 203 ? 11.078 30.984 3.08 1 97.38 203 ARG A N 1
ATOM 1572 C CA . ARG A 1 203 ? 10.438 31.5 1.876 1 97.38 203 ARG A CA 1
ATOM 1573 C C . ARG A 1 203 ? 11.477 31.828 0.805 1 97.38 203 ARG A C 1
ATOM 1575 O O . ARG A 1 203 ? 11.289 31.5 -0.367 1 97.38 203 ARG A O 1
ATOM 1582 N N . ASP A 1 204 ? 12.516 32.469 1.245 1 98 204 ASP A N 1
ATOM 1583 C CA . ASP A 1 204 ? 13.57 32.875 0.315 1 98 204 ASP A CA 1
ATOM 1584 C C . ASP A 1 204 ? 14.32 31.641 -0.218 1 98 204 ASP A C 1
ATOM 1586 O O . ASP A 1 204 ? 14.719 31.609 -1.383 1 98 204 ASP A O 1
ATOM 1590 N N . THR A 1 205 ? 14.523 30.656 0.583 1 98.56 205 THR A N 1
ATOM 1591 C CA . THR A 1 205 ? 15.352 29.5 0.268 1 98.56 205 THR A CA 1
ATOM 1592 C C . THR A 1 205 ? 14.57 28.484 -0.569 1 98.56 205 THR A C 1
ATOM 1594 O O . THR A 1 205 ? 15.086 27.969 -1.562 1 98.56 205 THR A O 1
ATOM 1597 N N . PHE A 1 206 ? 13.344 28.141 -0.25 1 98.62 206 PHE A N 1
ATOM 1598 C CA . PHE A 1 206 ? 12.547 27.141 -0.927 1 98.62 206 PHE A CA 1
ATOM 1599 C C . PHE A 1 206 ? 11.852 27.719 -2.152 1 98.62 206 PHE A C 1
ATOM 1601 O O . PHE A 1 206 ? 11.586 27 -3.121 1 98.62 206 PHE A O 1
ATOM 1608 N N . GLY A 1 207 ? 11.586 29.062 -2.104 1 98 207 GLY A N 1
ATOM 1609 C CA . GLY A 1 207 ? 10.789 29.688 -3.148 1 98 207 GLY A CA 1
ATOM 1610 C C . GLY A 1 207 ? 9.297 29.578 -2.914 1 98 207 GLY A C 1
ATOM 1611 O O . GLY A 1 207 ? 8.859 28.781 -2.086 1 98 207 GLY A O 1
ATOM 1612 N N . PRO A 1 208 ? 8.492 30.328 -3.605 1 96.94 208 PRO A N 1
ATOM 1613 C CA . PRO A 1 208 ? 7.062 30.484 -3.311 1 96.94 208 PRO A CA 1
ATOM 1614 C C . PRO A 1 208 ? 6.242 29.25 -3.676 1 96.94 208 PRO A C 1
ATOM 1616 O O . PRO A 1 208 ? 5.105 29.094 -3.217 1 96.94 208 PRO A O 1
ATOM 1619 N N . LYS A 1 209 ? 6.828 28.359 -4.434 1 98.25 209 LYS A N 1
ATOM 1620 C CA . LYS A 1 209 ? 6.031 27.25 -4.934 1 98.25 209 LYS A CA 1
ATOM 1621 C C . LYS A 1 209 ? 6.191 26.016 -4.047 1 98.25 209 LYS A C 1
ATOM 1623 O O . LYS A 1 209 ? 5.539 24.984 -4.27 1 98.25 209 LYS A O 1
ATOM 1628 N N . LYS A 1 210 ? 7.031 26.156 -2.961 1 98.81 210 LYS A N 1
ATOM 1629 C CA . LYS A 1 210 ? 7.336 24.984 -2.15 1 98.81 210 LYS A CA 1
ATOM 1630 C C . LYS A 1 210 ? 6.938 25.203 -0.693 1 98.81 210 LYS A C 1
ATOM 1632 O O . LYS A 1 210 ? 7.133 24.312 0.147 1 98.81 210 LYS A O 1
ATOM 1637 N N . VAL A 1 211 ? 6.387 26.344 -0.356 1 98.81 211 VAL A N 1
ATOM 1638 C CA . VAL A 1 211 ? 6.02 26.656 1.021 1 98.81 211 VAL A CA 1
ATOM 1639 C C . VAL A 1 211 ? 4.516 26.469 1.211 1 98.81 211 VAL A C 1
ATOM 1641 O O . VAL A 1 211 ? 3.719 27.062 0.475 1 98.81 211 VAL A O 1
ATOM 1644 N N . LEU A 1 212 ? 4.164 25.656 2.236 1 98.81 212 LEU A N 1
ATOM 1645 C CA . LEU A 1 212 ? 2.773 25.266 2.441 1 98.81 212 LEU A CA 1
ATOM 1646 C C . LEU A 1 212 ? 2.225 25.875 3.729 1 98.81 212 LEU A C 1
ATOM 1648 O O . LEU A 1 212 ? 2.92 25.922 4.746 1 98.81 212 LEU A O 1
ATOM 1652 N N . TYR A 1 213 ? 0.994 26.234 3.656 1 98.5 213 TYR A N 1
ATOM 1653 C CA . TYR A 1 213 ? 0.253 26.594 4.859 1 98.5 213 TYR A CA 1
ATOM 1654 C C . TYR A 1 213 ? -0.198 25.344 5.613 1 98.5 213 TYR A C 1
ATOM 1656 O O . TYR A 1 213 ? -0.644 24.375 5.004 1 98.5 213 TYR A O 1
ATOM 1664 N N . SER A 1 214 ? -0.099 25.375 6.906 1 98.25 214 SER A N 1
ATOM 1665 C CA . SER A 1 214 ? -0.667 24.328 7.766 1 98.25 214 SER A CA 1
ATOM 1666 C C . SER A 1 214 ? -1.092 24.906 9.117 1 98.25 214 SER A C 1
ATOM 1668 O O . SER A 1 214 ? -0.418 25.781 9.664 1 98.25 214 SER A O 1
ATOM 1670 N N . SER A 1 215 ? -2.18 24.438 9.609 1 97.88 215 SER A N 1
ATOM 1671 C CA . SER A 1 215 ? -2.637 24.938 10.906 1 97.88 215 SER A CA 1
ATOM 1672 C C . SER A 1 215 ? -2.033 24.125 12.047 1 97.88 215 SER A C 1
ATOM 1674 O O . SER A 1 215 ? -1.713 24.688 13.102 1 97.88 215 SER A O 1
ATOM 1676 N N . ASN A 1 216 ? -1.885 22.812 11.812 1 97.81 216 ASN A N 1
ATOM 1677 C CA . ASN A 1 216 ? -1.534 21.859 12.875 1 97.81 216 ASN A CA 1
ATOM 1678 C C . ASN A 1 216 ? -2.598 21.828 13.969 1 97.81 216 ASN A C 1
ATOM 1680 O O . ASN A 1 216 ? -2.281 21.609 15.133 1 97.81 216 ASN A O 1
ATOM 1684 N N . TRP A 1 217 ? -3.783 22.188 13.555 1 97.25 217 TRP A N 1
ATOM 1685 C CA . TRP A 1 217 ? -4.906 22.141 14.484 1 97.25 217 TRP A CA 1
ATOM 1686 C C . TRP A 1 217 ? -5.277 20.703 14.812 1 97.25 217 TRP A C 1
ATOM 1688 O O . TRP A 1 217 ? -5.289 19.844 13.938 1 97.25 217 TRP A O 1
ATOM 1698 N N . PRO A 1 218 ? -5.562 20.359 16.141 1 96.62 218 PRO A N 1
ATOM 1699 C CA . PRO A 1 218 ? -5.738 21.281 17.266 1 96.62 218 PRO A CA 1
ATOM 1700 C C . PRO A 1 218 ? -4.449 21.469 18.062 1 96.62 218 PRO A C 1
ATOM 1702 O O . PRO A 1 218 ? -4.453 22.188 19.078 1 96.62 218 PRO A O 1
ATOM 1705 N N . VAL A 1 219 ? -3.373 20.953 17.656 1 95.56 219 VAL A N 1
ATOM 1706 C CA . VAL A 1 219 ? -2.125 21.016 18.406 1 95.56 219 VAL A CA 1
ATOM 1707 C C . VAL A 1 219 ? -1.675 22.453 18.562 1 95.56 219 VAL A C 1
ATOM 1709 O O . VAL A 1 219 ? -1.096 22.828 19.578 1 95.56 219 VAL A O 1
ATOM 1712 N N . VAL A 1 220 ? -1.968 23.312 17.609 1 95.44 220 VAL A N 1
ATOM 1713 C CA . VAL A 1 220 ? -1.631 24.734 17.625 1 95.44 220 VAL A CA 1
ATOM 1714 C C . VAL A 1 220 ? -2.156 25.375 18.906 1 95.44 220 VAL A C 1
ATOM 1716 O O . VAL A 1 220 ? -1.6 26.375 19.391 1 95.44 220 VAL A O 1
ATOM 1719 N N . GLU A 1 221 ? -3.148 24.828 19.516 1 93.56 221 GLU A N 1
ATOM 1720 C CA . GLU A 1 221 ? -3.801 25.406 20.688 1 93.56 221 GLU A CA 1
ATOM 1721 C C . GLU A 1 221 ? -2.938 25.234 21.938 1 93.56 221 GLU A C 1
ATOM 1723 O O . GLU A 1 221 ? -3.205 25.859 22.969 1 93.56 221 GLU A O 1
ATOM 1728 N N . LEU A 1 222 ? -1.948 24.422 21.906 1 91.31 222 LEU A N 1
ATOM 1729 C CA . LEU A 1 222 ? -1.07 24.203 23.047 1 91.31 222 LEU A CA 1
ATOM 1730 C C . LEU A 1 222 ? -0.271 25.469 23.359 1 91.31 222 LEU A C 1
ATOM 1732 O O . LEU A 1 222 ? -0.079 25.797 24.531 1 91.31 222 LEU A O 1
ATOM 1736 N N . ASN A 1 223 ? 0.223 26.125 22.312 1 88.69 223 ASN A N 1
ATOM 1737 C CA . ASN A 1 223 ? 1.143 27.234 22.531 1 88.69 223 ASN A CA 1
ATOM 1738 C C . ASN A 1 223 ? 0.657 28.5 21.828 1 88.69 223 ASN A C 1
ATOM 1740 O O . ASN A 1 223 ? 1.338 29.531 21.859 1 88.69 223 ASN A O 1
ATOM 1744 N N . SER A 1 224 ? -0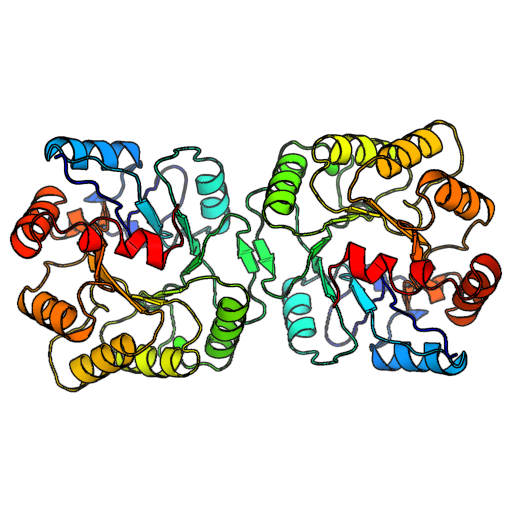.413 28.484 21.219 1 91.75 224 SER A N 1
ATOM 1745 C CA . SER A 1 224 ? -1.077 29.562 20.484 1 91.75 224 SER A CA 1
ATOM 1746 C C . SER A 1 224 ? -2.562 29.281 20.312 1 91.75 224 SER A C 1
ATOM 1748 O O . SER A 1 224 ? -3.172 28.594 21.125 1 91.75 224 SER A O 1
ATOM 1750 N N . THR A 1 225 ? -3.234 29.922 19.422 1 94.12 225 THR A N 1
ATOM 1751 C CA . THR A 1 225 ? -4.594 29.625 19 1 94.12 225 THR A CA 1
ATOM 1752 C C . THR A 1 225 ? -4.676 29.531 17.469 1 94.12 225 THR A C 1
ATOM 1754 O O . THR A 1 225 ? -3.824 30.078 16.766 1 94.12 225 THR A O 1
ATOM 1757 N N . PHE A 1 226 ? -5.648 28.875 17.031 1 96.75 226 PHE A N 1
ATOM 1758 C CA . PHE A 1 226 ? -5.906 28.812 15.602 1 96.75 226 PHE A CA 1
ATOM 1759 C C . PHE A 1 226 ? -6.004 30.203 15.008 1 96.75 226 PHE A C 1
ATOM 1761 O O . PHE A 1 226 ? -5.367 30.5 13.992 1 96.75 226 PHE A O 1
ATOM 1768 N N . ALA A 1 227 ? -6.727 31.031 15.703 1 96.69 227 ALA A N 1
ATOM 1769 C CA . ALA A 1 227 ? -7 32.375 15.203 1 96.69 227 ALA A CA 1
ATOM 1770 C C . ALA A 1 227 ? -5.715 33.188 15.086 1 96.69 227 ALA A C 1
ATOM 1772 O O . ALA A 1 227 ? -5.48 33.844 14.062 1 96.69 227 ALA A O 1
ATOM 1773 N N . THR A 1 228 ? -4.895 33.156 16.125 1 95.94 228 THR A N 1
ATOM 1774 C CA . THR A 1 228 ? -3.65 33.906 16.125 1 95.94 228 THR A CA 1
ATOM 1775 C C . THR A 1 228 ? -2.713 33.438 15.023 1 95.94 228 THR A C 1
ATOM 1777 O O . THR A 1 228 ? -2.137 34.25 14.297 1 95.94 228 THR A O 1
ATOM 1780 N N . HIS A 1 229 ? -2.615 32.156 14.875 1 96.44 229 HIS A N 1
ATOM 1781 C CA . HIS A 1 229 ? -1.741 31.578 13.852 1 96.44 229 HIS A CA 1
ATOM 1782 C C . HIS A 1 229 ? -2.24 31.938 12.453 1 96.44 229 HIS A C 1
ATOM 1784 O O . HIS A 1 229 ? -1.466 32.375 11.609 1 96.44 229 HIS A O 1
ATOM 1790 N N . PHE A 1 230 ? -3.537 31.75 12.203 1 97.38 230 PHE A N 1
ATOM 1791 C CA . PHE A 1 230 ? -4.09 32 10.875 1 97.38 230 PHE A CA 1
ATOM 1792 C C . PHE A 1 230 ? -3.943 33.469 10.508 1 97.38 230 PHE A C 1
ATOM 1794 O O . PHE A 1 230 ? -3.572 33.781 9.375 1 97.38 230 PHE A O 1
ATOM 1801 N N . GLN A 1 231 ? -4.199 34.344 11.469 1 96.19 231 GLN A N 1
ATOM 1802 C CA . GLN A 1 231 ? -4.031 35.781 11.219 1 96.19 231 GLN A CA 1
ATOM 1803 C C . GLN A 1 231 ? -2.58 36.094 10.883 1 96.19 231 GLN A C 1
ATOM 1805 O O . GLN A 1 231 ? -2.312 36.906 9.992 1 96.19 231 GLN A O 1
ATOM 1810 N N . LEU A 1 232 ? -1.662 35.5 11.602 1 95.5 232 LEU A N 1
ATOM 1811 C CA . LEU A 1 232 ? -0.246 35.719 11.328 1 95.5 232 LEU A CA 1
ATOM 1812 C C . LEU A 1 232 ? 0.1 35.281 9.906 1 95.5 232 LEU A C 1
ATOM 1814 O O . LEU A 1 232 ? 0.879 35.938 9.219 1 95.5 232 LEU A O 1
ATOM 1818 N N . MET A 1 233 ? -0.437 34.156 9.477 1 96.75 233 MET A N 1
ATOM 1819 C CA . MET A 1 233 ? -0.203 33.656 8.117 1 96.75 233 MET A CA 1
ATOM 1820 C C . MET A 1 233 ? -0.784 34.625 7.09 1 96.75 233 MET A C 1
ATOM 1822 O O . MET A 1 233 ? -0.155 34.906 6.066 1 96.75 233 MET A O 1
ATOM 1826 N N . LEU A 1 234 ? -1.958 35.156 7.383 1 96.81 234 LEU A N 1
ATOM 1827 C CA . LEU A 1 234 ? -2.562 36.125 6.5 1 96.81 234 LEU A CA 1
ATOM 1828 C C . LEU A 1 234 ? -1.709 37.406 6.438 1 96.81 234 LEU A C 1
ATOM 1830 O O . LEU A 1 234 ? -1.485 37.938 5.355 1 96.81 234 LEU A O 1
ATOM 1834 N N . ASP A 1 235 ? -1.249 37.812 7.574 1 96.12 235 ASP A N 1
ATOM 1835 C CA . ASP A 1 235 ? -0.441 39.031 7.645 1 96.12 235 ASP A CA 1
ATOM 1836 C C . ASP A 1 235 ? 0.887 38.844 6.91 1 96.12 235 ASP A C 1
ATOM 1838 O O . ASP A 1 235 ? 1.402 39.781 6.305 1 96.12 235 ASP A O 1
ATOM 1842 N N . THR A 1 236 ? 1.404 37.688 6.98 1 96 236 THR A N 1
ATOM 1843 C CA . THR A 1 236 ? 2.738 37.406 6.465 1 96 236 THR A CA 1
ATOM 1844 C C . THR A 1 236 ? 2.689 37.125 4.965 1 96 236 THR A C 1
ATOM 1846 O O . THR A 1 236 ? 3.568 37.531 4.219 1 96 236 THR A O 1
ATOM 1849 N N . PHE A 1 237 ? 1.628 36.406 4.504 1 97.38 237 PHE A N 1
ATOM 1850 C CA . PHE A 1 237 ? 1.62 35.906 3.137 1 97.38 237 PHE A CA 1
ATOM 1851 C C . PHE A 1 237 ? 0.534 36.594 2.314 1 97.38 237 PHE A C 1
ATOM 1853 O O . PHE A 1 237 ? 0.44 36.375 1.104 1 97.38 237 PHE A O 1
ATOM 1860 N N . GLY A 1 238 ? -0.289 37.438 2.918 1 97 238 GLY A N 1
ATOM 1861 C CA . GLY A 1 238 ? -1.452 37.938 2.217 1 97 238 GLY A CA 1
ATOM 1862 C C . GLY A 1 238 ? -2.406 36.875 1.756 1 97 238 GLY A C 1
ATOM 1863 O O . GLY A 1 238 ? -2.594 35.844 2.447 1 97 238 GLY A O 1
ATOM 1864 N N . GLU A 1 239 ? -3.07 37.062 0.736 1 97.62 239 GLU A N 1
ATOM 1865 C CA . GLU A 1 239 ? -3.99 36.062 0.175 1 97.62 239 GLU A CA 1
ATOM 1866 C C . GLU A 1 239 ? -3.33 35.281 -0.948 1 97.62 239 GLU A C 1
ATOM 1868 O O . GLU A 1 239 ? -3.928 35.094 -2.008 1 97.62 239 GLU A O 1
ATOM 1873 N N . ASP A 1 240 ? -2.047 34.938 -0.712 1 98.12 240 ASP A N 1
ATOM 1874 C CA . ASP A 1 240 ? -1.26 34.188 -1.688 1 98.12 240 ASP A CA 1
ATOM 1875 C C . ASP A 1 240 ? -1.886 32.812 -1.971 1 98.12 240 ASP A C 1
ATOM 1877 O O . ASP A 1 240 ? -1.854 31.922 -1.12 1 98.12 240 ASP A O 1
ATOM 1881 N N . GLU A 1 241 ? -2.336 32.562 -3.168 1 98.12 241 GLU A N 1
ATOM 1882 C CA . GLU A 1 241 ? -3.049 31.328 -3.529 1 98.12 241 GLU A CA 1
ATOM 1883 C C . GLU A 1 241 ? -2.104 30.141 -3.568 1 98.12 241 GLU A C 1
ATOM 1885 O O . GLU A 1 241 ? -2.521 29 -3.33 1 98.12 241 GLU A O 1
ATOM 1890 N N . ASP A 1 242 ? -0.904 30.391 -3.953 1 98.56 242 ASP A N 1
ATOM 1891 C CA . ASP A 1 242 ? 0.064 29.297 -3.938 1 98.56 242 ASP A CA 1
ATOM 1892 C C . ASP A 1 242 ? 0.297 28.781 -2.516 1 98.56 242 ASP A C 1
ATOM 1894 O O . ASP A 1 242 ? 0.218 27.578 -2.258 1 98.56 242 ASP A O 1
ATOM 1898 N N . PHE A 1 243 ? 0.485 29.703 -1.599 1 98.69 243 PHE A N 1
ATOM 1899 C CA . PHE A 1 243 ? 0.746 29.359 -0.205 1 98.69 243 PHE A CA 1
ATOM 1900 C C . PHE A 1 243 ? -0.458 28.656 0.416 1 98.69 243 PHE A C 1
ATOM 1902 O O . PHE A 1 243 ? -0.312 27.625 1.07 1 98.69 243 PHE A O 1
ATOM 1909 N N . PHE A 1 244 ? -1.633 29.156 0.148 1 98.81 244 PHE A N 1
ATOM 1910 C CA . PHE A 1 244 ? -2.797 28.688 0.893 1 98.81 244 PHE A CA 1
ATOM 1911 C C . PHE A 1 244 ? -3.484 27.531 0.165 1 98.81 244 PHE A C 1
ATOM 1913 O O . PHE A 1 244 ? -4.359 26.875 0.728 1 98.81 244 PHE A O 1
ATOM 1920 N N . GLU A 1 245 ? -3.096 27.188 -1.093 1 98.81 245 GLU A N 1
ATOM 1921 C CA . GLU A 1 245 ? -3.861 26.172 -1.812 1 98.81 245 GLU A CA 1
ATOM 1922 C C . GLU A 1 245 ? -2.979 25.406 -2.797 1 98.81 245 GLU A C 1
ATOM 1924 O O . GLU A 1 245 ? -2.727 24.219 -2.617 1 98.81 245 GLU A O 1
ATOM 1929 N N . ASN A 1 246 ? -2.414 26.062 -3.766 1 98.81 246 ASN A N 1
ATOM 1930 C CA . ASN A 1 246 ? -1.863 25.406 -4.949 1 98.81 246 ASN A CA 1
ATOM 1931 C C . ASN A 1 246 ? -0.653 24.547 -4.602 1 98.81 246 ASN A C 1
ATOM 1933 O O . ASN A 1 246 ? -0.45 23.484 -5.199 1 98.81 246 ASN A O 1
ATOM 1937 N N . ASN A 1 247 ? 0.197 25.031 -3.686 1 98.88 247 ASN A N 1
ATOM 1938 C CA . ASN A 1 247 ? 1.359 24.234 -3.305 1 98.88 247 ASN A CA 1
ATOM 1939 C C . ASN A 1 247 ? 0.949 22.922 -2.65 1 98.88 247 ASN A C 1
ATOM 1941 O O . ASN A 1 247 ? 1.58 21.891 -2.879 1 98.88 247 ASN A O 1
ATOM 1945 N N . ALA A 1 248 ? -0.096 22.922 -1.861 1 98.81 248 ALA A N 1
ATOM 1946 C CA . ALA A 1 248 ? -0.601 21.688 -1.269 1 98.81 248 ALA A CA 1
ATOM 1947 C C . ALA A 1 248 ? -1.146 20.75 -2.34 1 98.81 248 ALA A C 1
ATOM 1949 O O . ALA A 1 248 ? -0.934 19.531 -2.277 1 98.81 248 ALA A O 1
ATOM 1950 N N . ARG A 1 249 ? -1.879 21.328 -3.365 1 98.81 249 ARG A N 1
ATOM 1951 C CA . ARG A 1 249 ? -2.385 20.516 -4.469 1 98.81 249 ARG A CA 1
ATOM 1952 C C . ARG A 1 249 ? -1.248 19.797 -5.18 1 98.81 249 ARG A C 1
ATOM 1954 O O . ARG A 1 249 ? -1.343 18.594 -5.457 1 98.81 249 ARG A O 1
ATOM 1961 N N . ARG A 1 250 ? -0.179 20.469 -5.406 1 98.25 250 ARG A N 1
ATOM 1962 C CA . ARG A 1 250 ? 0.969 19.875 -6.094 1 98.25 250 ARG A CA 1
ATOM 1963 C C . ARG A 1 250 ? 1.663 18.844 -5.215 1 98.25 250 ARG A C 1
ATOM 1965 O O . ARG A 1 250 ? 1.951 17.734 -5.668 1 98.25 250 ARG A O 1
ATOM 1972 N N . ALA A 1 251 ? 1.863 19.219 -3.943 1 98.56 251 ALA A N 1
ATOM 1973 C CA . ALA A 1 251 ? 2.629 18.375 -3.027 1 98.56 251 ALA A CA 1
ATOM 1974 C C . ALA A 1 251 ? 1.928 17.047 -2.793 1 98.56 251 ALA A C 1
ATOM 1976 O O . ALA A 1 251 ? 2.578 16 -2.703 1 98.56 251 ALA A O 1
ATOM 1977 N N . TYR A 1 252 ? 0.592 17.062 -2.764 1 98.62 252 TYR A N 1
ATOM 1978 C CA . TYR A 1 252 ? -0.156 15.875 -2.357 1 98.62 252 TYR A CA 1
ATOM 1979 C C . TYR A 1 252 ? -0.965 15.32 -3.521 1 98.62 252 TYR A C 1
ATOM 1981 O O . TYR A 1 252 ? -1.716 14.352 -3.357 1 98.62 252 TYR A O 1
ATOM 1989 N N . ASN A 1 253 ? -0.823 15.891 -4.703 1 97.62 253 ASN A N 1
ATOM 1990 C CA . ASN A 1 253 ? -1.582 15.492 -5.879 1 97.62 253 ASN A CA 1
ATOM 1991 C C . ASN A 1 253 ? -3.086 15.547 -5.625 1 97.62 253 ASN A C 1
ATOM 1993 O O . ASN A 1 253 ? -3.791 14.555 -5.824 1 97.62 253 ASN A O 1
ATOM 1997 N N . ILE A 1 254 ? -3.539 16.688 -5.156 1 98.06 254 ILE A N 1
ATOM 1998 C CA . ILE A 1 254 ? -4.953 16.953 -4.926 1 98.06 254 ILE A CA 1
ATOM 1999 C C . ILE A 1 254 ? -5.578 17.562 -6.18 1 98.06 254 ILE A C 1
ATOM 2001 O O . ILE A 1 254 ? -5.035 18.516 -6.754 1 98.06 254 ILE A O 1
ATOM 2005 N N . ASP A 1 255 ? -6.684 17.031 -6.723 1 91.31 255 ASP A N 1
ATOM 2006 C CA . ASP A 1 255 ? -7.363 17.5 -7.926 1 91.31 255 ASP A CA 1
ATOM 2007 C C . ASP A 1 255 ? -8.008 18.859 -7.695 1 91.31 255 ASP A C 1
ATOM 2009 O O . ASP A 1 255 ? -8.406 19.188 -6.574 1 91.31 255 ASP A O 1
ATOM 2013 N N . MET B 1 1 ? 10.82 -22.078 -32.938 1 70.75 1 MET B N 1
ATOM 2014 C CA . MET B 1 1 ? 11 -21.031 -31.938 1 70.75 1 MET B CA 1
ATOM 2015 C C . MET B 1 1 ? 10.758 -21.578 -30.531 1 70.75 1 MET B C 1
ATOM 2017 O O . MET B 1 1 ? 9.953 -22.484 -30.359 1 70.75 1 MET B O 1
ATOM 2021 N N . THR B 1 2 ? 11.641 -21.297 -29.562 1 92.56 2 THR B N 1
ATOM 2022 C CA . THR B 1 2 ? 11.547 -21.812 -28.203 1 92.56 2 THR B CA 1
ATOM 2023 C C . THR B 1 2 ? 10.359 -21.203 -27.469 1 92.56 2 THR B C 1
ATOM 2025 O O . THR B 1 2 ? 10.102 -20 -27.594 1 92.56 2 THR B O 1
ATOM 2028 N N . LEU B 1 3 ? 9.477 -22.094 -26.922 1 97.94 3 LEU B N 1
ATOM 2029 C CA . LEU B 1 3 ? 8.289 -21.656 -26.203 1 97.94 3 LEU B CA 1
ATOM 2030 C C . LEU B 1 3 ? 8.672 -20.812 -24.984 1 97.94 3 LEU B C 1
ATOM 2032 O O . LEU B 1 3 ? 9.477 -21.25 -24.156 1 97.94 3 LEU B O 1
ATOM 2036 N N . ASN B 1 4 ? 8.195 -19.547 -24.953 1 98.69 4 ASN B N 1
ATOM 2037 C CA . ASN B 1 4 ? 8.328 -18.719 -23.75 1 98.69 4 ASN B CA 1
ATOM 2038 C C . ASN B 1 4 ? 7.293 -19.094 -22.688 1 98.69 4 ASN B C 1
ATOM 2040 O O . ASN B 1 4 ? 6.137 -19.359 -23.016 1 98.69 4 ASN B O 1
ATOM 2044 N N . VAL B 1 5 ? 7.727 -19.078 -21.406 1 98.81 5 VAL B N 1
ATOM 2045 C CA . VAL B 1 5 ? 6.805 -19.469 -20.344 1 98.81 5 VAL B CA 1
ATOM 2046 C C . VAL B 1 5 ? 6.883 -18.453 -19.203 1 98.81 5 VAL B C 1
ATOM 2048 O O . VAL B 1 5 ? 7.973 -18.141 -18.719 1 98.81 5 VAL B O 1
ATOM 2051 N N . ILE B 1 6 ? 5.809 -17.875 -18.812 1 98.94 6 ILE B N 1
ATOM 2052 C CA . ILE B 1 6 ? 5.621 -17.219 -17.516 1 98.94 6 ILE B CA 1
ATOM 2053 C C . ILE B 1 6 ? 4.766 -18.094 -16.609 1 98.94 6 ILE B C 1
ATOM 2055 O O . ILE B 1 6 ? 3.611 -18.391 -16.922 1 98.94 6 ILE B O 1
ATOM 2059 N N . ASP B 1 7 ? 5.336 -18.594 -15.57 1 98.88 7 ASP B N 1
ATOM 2060 C CA . ASP B 1 7 ? 4.617 -19.375 -14.57 1 98.88 7 ASP B CA 1
ATOM 2061 C C . ASP B 1 7 ? 3.816 -18.469 -13.633 1 98.88 7 ASP B C 1
ATOM 2063 O O . ASP B 1 7 ? 4.383 -17.828 -12.75 1 98.88 7 ASP B O 1
ATOM 2067 N N . SER B 1 8 ? 2.514 -18.5 -13.742 1 98.81 8 SER B N 1
ATOM 2068 C CA . SER B 1 8 ? 1.695 -17.5 -13.062 1 98.81 8 SER B CA 1
ATOM 2069 C C . SER B 1 8 ? 1.454 -17.891 -11.602 1 98.81 8 SER B C 1
ATOM 2071 O O . SER B 1 8 ? 0.738 -17.188 -10.883 1 98.81 8 SER B O 1
ATOM 2073 N N . HIS B 1 9 ? 2.059 -19 -11.133 1 98.81 9 HIS B N 1
ATOM 2074 C CA . HIS B 1 9 ? 1.899 -19.422 -9.75 1 98.81 9 HIS B CA 1
ATOM 2075 C C . HIS B 1 9 ? 3.012 -20.391 -9.336 1 98.81 9 HIS B C 1
ATOM 2077 O O . HIS B 1 9 ? 2.992 -21.562 -9.711 1 98.81 9 HIS B O 1
ATOM 2083 N N . PHE B 1 10 ? 3.885 -19.844 -8.594 1 98.5 10 PHE B N 1
ATOM 2084 C CA . PHE B 1 10 ? 4.898 -20.688 -7.977 1 98.5 10 PHE B CA 1
ATOM 2085 C C . PHE B 1 10 ? 5.199 -20.234 -6.555 1 98.5 10 PHE B C 1
ATOM 2087 O O . PHE B 1 10 ? 4.77 -19.141 -6.145 1 98.5 10 PHE B O 1
ATOM 2094 N N . HIS B 1 11 ? 5.855 -21.125 -5.84 1 98.12 11 HIS B N 1
ATOM 2095 C CA . HIS B 1 11 ? 6.312 -20.797 -4.492 1 98.12 11 HIS B CA 1
ATOM 2096 C C . HIS B 1 11 ? 7.809 -21.031 -4.344 1 98.12 11 HIS B C 1
ATOM 2098 O O . HIS B 1 11 ? 8.383 -21.859 -5.062 1 98.12 11 HIS B O 1
ATOM 2104 N N . ILE B 1 12 ? 8.391 -20.328 -3.496 1 98 12 ILE B N 1
ATOM 2105 C CA . ILE B 1 12 ? 9.719 -20.594 -2.959 1 98 12 ILE B CA 1
ATOM 2106 C C . ILE B 1 12 ? 9.703 -20.422 -1.44 1 98 12 ILE B C 1
ATOM 2108 O O . ILE B 1 12 ? 8.969 -19.594 -0.91 1 98 12 ILE B O 1
ATOM 2112 N N . TRP B 1 13 ? 10.461 -21.266 -0.721 1 97.88 13 TRP B N 1
ATOM 2113 C CA . TRP B 1 13 ? 10.57 -21.141 0.728 1 97.88 13 TRP B CA 1
ATOM 2114 C C . TRP B 1 13 ? 11.836 -21.812 1.242 1 97.88 13 TRP B C 1
ATOM 2116 O O . TRP B 1 13 ? 12.508 -22.531 0.503 1 97.88 13 TRP B O 1
ATOM 2126 N N . ASP B 1 14 ? 12.242 -21.391 2.408 1 97.5 14 ASP B N 1
ATOM 2127 C CA . ASP B 1 14 ? 13.312 -22 3.203 1 97.5 14 ASP B CA 1
ATOM 2128 C C . ASP B 1 14 ? 12.828 -22.328 4.617 1 97.5 14 ASP B C 1
ATOM 2130 O O . ASP B 1 14 ? 12.68 -21.422 5.445 1 97.5 14 ASP B O 1
ATOM 2134 N N . PRO B 1 15 ? 12.586 -23.609 4.875 1 95.31 15 PRO B N 1
ATOM 2135 C CA . PRO B 1 15 ? 12.055 -23.984 6.184 1 95.31 15 PRO B CA 1
ATOM 2136 C C . PRO B 1 15 ? 12.984 -23.609 7.332 1 95.31 15 PRO B C 1
ATOM 2138 O O . PRO B 1 15 ? 12.555 -23.562 8.492 1 95.31 15 PRO B O 1
ATOM 2141 N N . ASP B 1 16 ? 14.258 -23.344 7.086 1 95.44 16 ASP B N 1
ATOM 2142 C CA . ASP B 1 16 ? 15.188 -22.906 8.117 1 95.44 16 ASP B CA 1
ATOM 2143 C C . ASP B 1 16 ? 14.992 -21.422 8.438 1 95.44 16 ASP B C 1
ATOM 2145 O O . ASP B 1 16 ? 15.391 -20.953 9.508 1 95.44 16 ASP B O 1
ATOM 2149 N N . ALA B 1 17 ? 14.422 -20.688 7.516 1 96 17 ALA B N 1
ATOM 2150 C CA . ALA B 1 17 ? 14.289 -19.25 7.672 1 96 17 ALA B CA 1
ATOM 2151 C C . ALA B 1 17 ? 12.867 -18.859 8.07 1 96 17 ALA B C 1
ATOM 2153 O O . ALA B 1 17 ? 12.648 -17.828 8.711 1 96 17 ALA B O 1
ATOM 2154 N N . GLN B 1 18 ? 11.93 -19.609 7.629 1 95.44 18 GLN B N 1
ATOM 2155 C CA . GLN B 1 18 ? 10.531 -19.266 7.879 1 95.44 18 GLN B CA 1
ATOM 2156 C C . GLN B 1 18 ? 9.742 -20.484 8.367 1 95.44 18 GLN B C 1
ATOM 2158 O O . GLN B 1 18 ? 9.992 -21.609 7.926 1 95.44 18 GLN B O 1
ATOM 2163 N N . ASP B 1 19 ? 8.852 -20.266 9.211 1 95.75 19 ASP B N 1
ATOM 2164 C CA . ASP B 1 19 ? 7.918 -21.266 9.719 1 95.75 19 ASP B CA 1
ATOM 2165 C C . ASP B 1 19 ? 6.676 -21.359 8.836 1 95.75 19 ASP B C 1
ATOM 2167 O O . ASP B 1 19 ? 5.941 -20.375 8.688 1 95.75 19 ASP B O 1
ATOM 2171 N N . LEU B 1 20 ? 6.504 -22.438 8.172 1 95.69 20 LEU B N 1
ATOM 2172 C CA . LEU B 1 20 ? 5.312 -22.766 7.398 1 95.69 20 LEU B CA 1
ATOM 2173 C C . LEU B 1 20 ? 4.523 -23.891 8.062 1 95.69 20 LEU B C 1
ATOM 2175 O O . LEU B 1 20 ? 4.77 -25.062 7.789 1 95.69 20 LEU B O 1
ATOM 2179 N N . PRO B 1 21 ? 3.566 -23.594 8.828 1 93.56 21 PRO B N 1
ATOM 2180 C CA . PRO B 1 21 ? 2.879 -24.594 9.641 1 93.56 21 PRO B CA 1
ATOM 2181 C C . PRO B 1 21 ? 2.254 -25.703 8.812 1 93.56 21 PRO B C 1
ATOM 2183 O O . PRO B 1 21 ? 2.238 -26.859 9.234 1 93.56 21 PRO B O 1
ATOM 2186 N N . TRP B 1 22 ? 1.75 -25.438 7.652 1 91.38 22 TRP B N 1
ATOM 2187 C CA . TRP B 1 22 ? 1.04 -26.422 6.836 1 91.38 22 TRP B CA 1
ATOM 2188 C C . TRP B 1 22 ? 2.002 -27.453 6.273 1 91.38 22 TRP B C 1
ATOM 2190 O O . TRP B 1 22 ? 1.576 -28.5 5.777 1 91.38 22 TRP B O 1
ATOM 2200 N N . LEU B 1 23 ? 3.309 -27.188 6.34 1 92.19 23 LEU B N 1
ATOM 2201 C CA . LEU B 1 23 ? 4.301 -28.125 5.852 1 92.19 23 LEU B CA 1
ATOM 2202 C C . LEU B 1 23 ? 4.535 -29.25 6.867 1 92.19 23 LEU B C 1
ATOM 2204 O O . LEU B 1 23 ? 5.121 -30.281 6.535 1 92.19 23 LEU B O 1
ATOM 2208 N N . ALA B 1 24 ? 4.25 -29.078 8.195 1 89.94 24 ALA B N 1
ATOM 2209 C CA . ALA B 1 24 ? 4.527 -30.047 9.258 1 89.94 24 ALA B CA 1
ATOM 2210 C C . ALA B 1 24 ? 4.031 -31.438 8.883 1 89.94 24 ALA B C 1
ATOM 2212 O O . ALA B 1 24 ? 4.691 -32.438 9.172 1 89.94 24 ALA B O 1
ATOM 2213 N N . GLY B 1 25 ? 2.93 -31.547 8.125 1 85.88 25 GLY B N 1
ATOM 2214 C CA . GLY B 1 25 ? 2.389 -32.844 7.73 1 85.88 25 GLY B CA 1
ATOM 2215 C C . GLY B 1 25 ? 2.84 -33.281 6.352 1 85.88 25 GLY B C 1
ATOM 2216 O O . GLY B 1 25 ? 2.342 -34.281 5.816 1 85.88 25 GLY B O 1
ATOM 2217 N N . LEU B 1 26 ? 3.902 -32.531 5.789 1 91.75 26 LEU B N 1
ATOM 2218 C CA . LEU B 1 26 ? 4.328 -32.781 4.418 1 91.75 26 LEU B CA 1
ATOM 2219 C C . LEU B 1 26 ? 5.848 -32.844 4.32 1 91.75 26 LEU B C 1
ATOM 2221 O O . LEU B 1 26 ? 6.461 -32 3.656 1 91.75 26 LEU B O 1
ATOM 2225 N N . PRO B 1 27 ? 6.449 -33.906 4.824 1 88.5 27 PRO B N 1
ATOM 2226 C CA . PRO B 1 27 ? 7.91 -33.969 4.887 1 88.5 27 PRO B CA 1
ATOM 2227 C C . PRO B 1 27 ? 8.562 -33.844 3.51 1 88.5 27 PRO B C 1
ATOM 2229 O O . PRO B 1 27 ? 9.672 -33.344 3.395 1 88.5 27 PRO B O 1
ATOM 2232 N N . SER B 1 28 ? 7.926 -34.281 2.475 1 89.75 28 SER B N 1
ATOM 2233 C CA . SER B 1 28 ? 8.492 -34.281 1.128 1 89.75 28 SER B CA 1
ATOM 2234 C C . SER B 1 28 ? 8.703 -32.844 0.641 1 89.75 28 SER B C 1
ATOM 2236 O O . SER B 1 28 ? 9.477 -32.594 -0.289 1 89.75 28 SER B O 1
ATOM 2238 N N . LEU B 1 29 ? 8.055 -31.891 1.275 1 93.62 29 LEU B N 1
ATOM 2239 C CA . LEU B 1 29 ? 8.141 -30.5 0.842 1 93.62 29 LEU B CA 1
ATOM 2240 C C . LEU B 1 29 ? 8.945 -29.672 1.837 1 93.62 29 LEU B C 1
ATOM 2242 O O . LEU B 1 29 ? 9.07 -28.453 1.677 1 93.62 29 LEU B O 1
ATOM 2246 N N . GLN B 1 30 ? 9.43 -30.312 2.816 1 92.94 30 GLN B N 1
ATOM 2247 C CA . GLN B 1 30 ? 10.156 -29.578 3.85 1 92.94 30 GLN B CA 1
ATOM 2248 C C . GLN B 1 30 ? 11.617 -29.391 3.461 1 92.94 30 GLN B C 1
ATOM 2250 O O . GLN B 1 30 ? 12.523 -29.781 4.199 1 92.94 30 GLN B O 1
ATOM 2255 N N . HIS B 1 31 ? 11.805 -28.891 2.309 1 94.69 31 HIS B N 1
ATOM 2256 C CA . HIS B 1 31 ? 13.102 -28.531 1.741 1 94.69 31 HIS B CA 1
ATOM 2257 C C . HIS B 1 31 ? 13.125 -27.078 1.3 1 94.69 31 HIS B C 1
ATOM 2259 O O . HIS B 1 31 ? 12.078 -26.438 1.19 1 94.69 31 HIS B O 1
ATOM 2265 N N . LYS B 1 32 ? 14.406 -26.594 1.161 1 97.19 32 LYS B N 1
ATOM 2266 C CA . LYS B 1 32 ? 14.555 -25.281 0.553 1 97.19 32 LYS B CA 1
ATOM 2267 C C . LYS B 1 32 ? 14.258 -25.328 -0.943 1 97.19 32 LYS B C 1
ATOM 2269 O O . LYS B 1 32 ? 14.75 -26.203 -1.651 1 97.19 32 LYS B O 1
ATOM 2274 N N . TYR B 1 33 ? 13.438 -24.5 -1.432 1 98.44 33 TYR B N 1
ATOM 2275 C CA . TYR B 1 33 ? 13.102 -24.344 -2.842 1 98.44 33 TYR B CA 1
ATOM 2276 C C . TYR B 1 33 ? 13.352 -22.922 -3.309 1 98.44 33 TYR B C 1
ATOM 2278 O O . TYR B 1 33 ? 12.906 -21.969 -2.668 1 98.44 33 TYR B O 1
ATOM 2286 N N . THR B 1 34 ? 14.086 -22.75 -4.422 1 98.38 34 THR B N 1
ATOM 2287 C CA . THR B 1 34 ? 14.398 -21.438 -4.977 1 98.38 34 THR B CA 1
ATOM 2288 C C . THR B 1 34 ? 13.836 -21.297 -6.391 1 98.38 34 THR B C 1
ATOM 2290 O O . THR B 1 34 ? 13.43 -22.297 -7 1 98.38 34 THR B O 1
ATOM 2293 N N . ILE B 1 35 ? 13.789 -20.125 -6.875 1 98.62 35 ILE B N 1
ATOM 2294 C CA . ILE B 1 35 ? 13.297 -19.906 -8.234 1 98.62 35 ILE B CA 1
ATOM 2295 C C . ILE B 1 35 ? 14.305 -20.469 -9.242 1 98.62 35 ILE B C 1
ATOM 2297 O O . ILE B 1 35 ? 13.93 -20.875 -10.344 1 98.62 35 ILE B O 1
ATOM 2301 N N . GLU B 1 36 ? 15.562 -20.469 -8.867 1 98.5 36 GLU B N 1
ATOM 2302 C CA . GLU B 1 36 ? 16.562 -21.109 -9.719 1 98.5 36 GLU B CA 1
ATOM 2303 C C . GLU B 1 36 ? 16.312 -22.609 -9.844 1 98.5 36 GLU B C 1
ATOM 2305 O O . GLU B 1 36 ? 16.531 -23.188 -10.898 1 98.5 36 GLU B 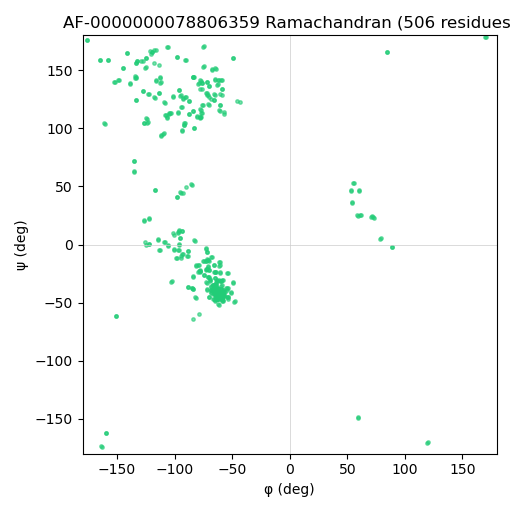O 1
ATOM 2310 N N . ASP B 1 37 ? 15.875 -23.219 -8.711 1 98.56 37 ASP B N 1
ATOM 2311 C CA . ASP B 1 37 ? 15.469 -24.609 -8.789 1 98.56 37 ASP B CA 1
ATOM 2312 C C . ASP B 1 37 ? 14.336 -24.797 -9.797 1 98.56 37 ASP B C 1
ATOM 2314 O O . ASP B 1 37 ? 14.344 -25.75 -10.578 1 98.56 37 ASP B O 1
ATOM 2318 N N . LEU B 1 38 ? 13.359 -23.906 -9.781 1 98.69 38 LEU B N 1
ATOM 2319 C CA . LEU B 1 38 ? 12.25 -23.969 -10.727 1 98.69 38 LEU B CA 1
ATOM 2320 C C . LEU B 1 38 ? 12.742 -23.781 -12.156 1 98.69 38 LEU B C 1
ATOM 2322 O O . LEU B 1 38 ? 12.328 -24.516 -13.062 1 98.69 38 LEU B O 1
ATOM 2326 N N . ALA B 1 39 ? 13.602 -22.812 -12.367 1 98.75 39 ALA B N 1
ATOM 2327 C CA . ALA B 1 39 ? 14.172 -22.578 -13.688 1 98.75 39 ALA B CA 1
ATOM 2328 C C . ALA B 1 39 ? 14.844 -23.828 -14.234 1 98.75 39 ALA B C 1
ATOM 2330 O O . ALA B 1 39 ? 14.742 -24.125 -15.43 1 98.75 39 ALA B O 1
ATOM 2331 N N . ALA B 1 40 ? 15.492 -24.562 -13.359 1 98.5 40 ALA B N 1
ATOM 2332 C CA . ALA B 1 40 ? 16.172 -25.797 -13.758 1 98.5 40 ALA B CA 1
ATOM 2333 C C . ALA B 1 40 ? 15.156 -26.844 -14.227 1 98.5 40 ALA B C 1
ATOM 2335 O O . ALA B 1 40 ? 15.445 -27.625 -15.133 1 98.5 40 ALA B O 1
ATOM 2336 N N . GLN B 1 41 ? 13.961 -26.891 -13.609 1 98.06 41 GLN B N 1
ATOM 2337 C CA . GLN B 1 41 ? 12.906 -27.797 -14.055 1 98.06 41 GLN B CA 1
ATOM 2338 C C . GLN B 1 41 ? 12.477 -27.469 -15.484 1 98.06 41 GLN B C 1
ATOM 2340 O O . GLN B 1 41 ? 12.344 -28.359 -16.312 1 98.06 41 GLN B O 1
ATOM 2345 N N . TYR B 1 42 ? 12.289 -26.172 -15.773 1 98.5 42 TYR B N 1
ATOM 2346 C CA . TYR B 1 42 ? 11.859 -25.75 -17.094 1 98.5 42 TYR B CA 1
ATOM 2347 C C . TYR B 1 42 ? 12.938 -26.031 -18.141 1 98.5 42 TYR B C 1
ATOM 2349 O O . TYR B 1 42 ? 12.625 -26.375 -19.281 1 98.5 42 TYR B O 1
ATOM 2357 N N . ALA B 1 43 ? 14.18 -25.906 -17.766 1 97.94 43 ALA B N 1
ATOM 2358 C CA . ALA B 1 43 ? 15.305 -26.125 -18.656 1 97.94 43 ALA B CA 1
ATOM 2359 C C . ALA B 1 43 ? 15.297 -27.547 -19.203 1 97.94 43 ALA B C 1
ATOM 2361 O O . ALA B 1 43 ? 15.688 -27.797 -20.344 1 97.94 43 ALA B O 1
ATOM 2362 N N . LYS B 1 44 ? 14.805 -28.453 -18.438 1 97.38 44 LYS B N 1
ATOM 2363 C CA . LYS B 1 44 ? 14.75 -29.859 -18.844 1 97.38 44 LYS B CA 1
ATOM 2364 C C . LYS B 1 44 ? 13.812 -30.047 -20.047 1 97.38 44 LYS B C 1
ATOM 2366 O O . LYS B 1 44 ? 13.898 -31.047 -20.75 1 97.38 44 LYS B O 1
ATOM 2371 N N . PHE B 1 45 ? 12.898 -29.172 -20.25 1 97.12 45 PHE B N 1
ATOM 2372 C CA . PHE B 1 45 ? 11.922 -29.266 -21.328 1 97.12 45 PHE B CA 1
ATOM 2373 C C . PHE B 1 45 ? 12.352 -28.438 -22.531 1 97.12 45 PHE B C 1
ATOM 2375 O O . PHE B 1 45 ? 11.664 -28.391 -23.547 1 97.12 45 PHE B O 1
ATOM 2382 N N . GLY B 1 46 ? 13.469 -27.688 -22.422 1 96.44 46 GLY B N 1
ATOM 2383 C CA . GLY B 1 46 ? 13.984 -26.891 -23.516 1 96.44 46 GLY B CA 1
ATOM 2384 C C . GLY B 1 46 ? 13.141 -25.656 -23.797 1 96.44 46 GLY B C 1
ATOM 2385 O O . GLY B 1 46 ? 13.086 -25.188 -24.938 1 96.44 46 GLY B O 1
ATOM 2386 N N . VAL B 1 47 ? 12.406 -25.172 -22.844 1 98 47 VAL B N 1
ATOM 2387 C CA . VAL B 1 47 ? 11.602 -23.969 -23 1 98 47 VAL B CA 1
ATOM 2388 C C . VAL B 1 47 ? 12.352 -22.766 -22.422 1 98 47 VAL B C 1
ATOM 2390 O O . VAL B 1 47 ? 13.359 -22.938 -21.719 1 98 47 VAL B O 1
ATOM 2393 N N . ASN B 1 48 ? 11.914 -21.578 -22.844 1 98.44 48 ASN B N 1
ATOM 2394 C CA . ASN B 1 48 ? 12.461 -20.344 -22.312 1 98.44 48 ASN B CA 1
ATOM 2395 C C . ASN B 1 48 ? 11.625 -19.828 -21.141 1 98.44 48 ASN B C 1
ATOM 2397 O O . ASN B 1 48 ? 10.602 -19.172 -21.344 1 98.44 48 ASN B O 1
ATOM 2401 N N . PHE B 1 49 ? 12.086 -20.125 -19.969 1 98.69 49 PHE B N 1
ATOM 2402 C CA . PHE B 1 49 ? 11.422 -19.641 -18.766 1 98.69 49 PHE B CA 1
ATOM 2403 C C . PHE B 1 49 ? 11.727 -18.172 -18.516 1 98.69 49 PHE B C 1
ATOM 2405 O O . PHE B 1 49 ? 12.859 -17.812 -18.188 1 98.69 49 PHE B O 1
ATOM 2412 N N . LEU B 1 50 ? 10.734 -17.297 -18.625 1 98.75 50 LEU B N 1
ATOM 2413 C CA . LEU B 1 50 ? 10.914 -15.852 -18.516 1 98.75 50 LEU B CA 1
ATOM 2414 C C . LEU B 1 50 ? 10.789 -15.391 -17.062 1 98.75 50 LEU B C 1
ATOM 2416 O O . LEU B 1 50 ? 11.141 -14.258 -16.734 1 98.75 50 LEU B O 1
ATOM 2420 N N . GLY B 1 51 ? 10.352 -16.234 -16.125 1 98.81 51 GLY B N 1
ATOM 2421 C CA . GLY B 1 51 ? 10.023 -15.906 -14.75 1 98.81 51 GLY B CA 1
ATOM 2422 C C . GLY B 1 51 ? 8.578 -16.203 -14.398 1 98.81 51 GLY B C 1
ATOM 2423 O O . GLY B 1 51 ? 7.879 -16.891 -15.133 1 98.81 51 GLY B O 1
ATOM 2424 N N . GLY B 1 52 ? 8.188 -15.734 -13.242 1 98.75 52 GLY B N 1
ATOM 2425 C CA . GLY B 1 52 ? 6.824 -16.047 -12.844 1 98.75 52 GLY B CA 1
ATOM 2426 C C . GLY B 1 52 ? 6.316 -15.172 -11.719 1 98.75 52 GLY B C 1
ATOM 2427 O O . GLY B 1 52 ? 6.922 -14.148 -11.398 1 98.75 52 GLY B O 1
ATOM 2428 N N . VAL B 1 53 ? 5.125 -15.531 -11.25 1 98.94 53 VAL B N 1
ATOM 2429 C CA . VAL B 1 53 ? 4.426 -14.836 -10.172 1 98.94 53 VAL B CA 1
ATOM 2430 C C . VAL B 1 53 ? 4.539 -15.648 -8.883 1 98.94 53 VAL B C 1
ATOM 2432 O O . VAL B 1 53 ? 4.051 -16.781 -8.805 1 98.94 53 VAL B O 1
ATOM 2435 N N . TYR B 1 54 ? 5.27 -15.039 -7.926 1 98.88 54 TYR B N 1
ATOM 2436 C CA . TYR B 1 54 ? 5.324 -15.633 -6.594 1 98.88 54 TYR B CA 1
ATOM 2437 C C . TYR B 1 54 ? 4 -15.453 -5.859 1 98.88 54 TYR B C 1
ATOM 2439 O O . TYR B 1 54 ? 3.436 -14.359 -5.852 1 98.88 54 TYR B O 1
ATOM 2447 N N . VAL B 1 55 ? 3.463 -16.5 -5.301 1 98.75 55 VAL B N 1
ATOM 2448 C CA . VAL B 1 55 ? 2.27 -16.438 -4.465 1 98.75 55 VAL B CA 1
ATOM 2449 C C . VAL B 1 55 ? 2.627 -16.812 -3.027 1 98.75 55 VAL B C 1
ATOM 2451 O O . VAL B 1 55 ? 3.275 -17.828 -2.789 1 98.75 55 VAL B O 1
ATOM 2454 N N . GLU B 1 56 ? 2.205 -15.977 -2.123 1 98.38 56 GLU B N 1
ATOM 2455 C CA . GLU B 1 56 ? 2.535 -16.172 -0.713 1 98.38 56 GLU B CA 1
ATOM 2456 C C . GLU B 1 56 ? 2.25 -17.594 -0.265 1 98.38 56 GLU B C 1
ATOM 2458 O O . GLU B 1 56 ? 1.49 -18.312 -0.917 1 98.38 56 GLU B O 1
ATOM 2463 N N . VAL B 1 57 ? 2.879 -18.016 0.856 1 96.62 57 VAL B N 1
ATOM 2464 C CA . VAL B 1 57 ? 2.885 -19.438 1.19 1 96.62 57 VAL B CA 1
ATOM 2465 C C . VAL B 1 57 ? 2.264 -19.641 2.57 1 96.62 57 VAL B C 1
ATOM 2467 O O . VAL B 1 57 ? 2.586 -20.609 3.262 1 96.62 57 VAL B O 1
ATOM 2470 N N . ASP B 1 58 ? 1.457 -18.703 3.016 1 94.88 58 ASP B N 1
ATOM 2471 C CA . ASP B 1 58 ? 0.768 -18.812 4.297 1 94.88 58 ASP B CA 1
ATOM 2472 C C . ASP B 1 58 ? 1.753 -19.094 5.43 1 94.88 58 ASP B C 1
ATOM 2474 O O . ASP B 1 58 ? 1.562 -20.031 6.207 1 94.88 58 ASP B O 1
ATOM 2478 N N . ALA B 1 59 ? 2.848 -18.344 5.43 1 95.94 59 ALA B N 1
ATOM 2479 C CA . ALA B 1 59 ? 3.846 -18.438 6.496 1 95.94 59 ALA B CA 1
ATOM 2480 C C . ALA B 1 59 ? 3.285 -17.922 7.816 1 95.94 59 ALA B C 1
ATOM 2482 O O . ALA B 1 59 ? 2.406 -17.062 7.832 1 95.94 59 ALA B O 1
ATOM 2483 N N . ALA B 1 60 ? 3.779 -18.469 8.977 1 96.19 60 ALA B N 1
ATOM 2484 C CA . ALA B 1 60 ? 3.373 -18.016 10.312 1 96.19 60 ALA B CA 1
ATOM 2485 C C . ALA B 1 60 ? 3.662 -16.531 10.492 1 96.19 60 ALA B C 1
ATOM 2487 O O . ALA B 1 60 ? 2.887 -15.812 11.141 1 96.19 60 ALA B O 1
ATOM 2488 N N . ASP B 1 61 ? 4.762 -16.062 9.984 1 97.56 61 ASP B N 1
ATOM 2489 C CA . ASP B 1 61 ? 5.184 -14.672 10.008 1 97.56 61 ASP B CA 1
ATOM 2490 C C . ASP B 1 61 ? 5.172 -14.07 8.602 1 97.56 61 ASP B C 1
ATOM 2492 O O . ASP B 1 61 ? 6.16 -14.164 7.871 1 97.56 61 ASP B O 1
ATOM 2496 N N . HIS B 1 62 ? 4.086 -13.461 8.273 1 96.06 62 HIS B N 1
ATOM 2497 C CA . HIS B 1 62 ? 3.926 -12.945 6.918 1 96.06 62 HIS B CA 1
ATOM 2498 C C . HIS B 1 62 ? 4.82 -11.734 6.676 1 96.06 62 HIS B C 1
ATOM 2500 O O . HIS B 1 62 ? 5.23 -11.477 5.543 1 96.06 62 HIS B O 1
ATOM 2506 N N . GLU B 1 63 ? 5.164 -10.953 7.719 1 97.12 63 GLU B N 1
ATOM 2507 C CA . GLU B 1 63 ? 6.074 -9.82 7.547 1 97.12 63 GLU B CA 1
ATOM 2508 C C . GLU B 1 63 ? 7.488 -10.297 7.227 1 97.12 63 GLU B C 1
ATOM 2510 O O . GLU B 1 63 ? 8.211 -9.641 6.473 1 97.12 63 GLU B O 1
ATOM 2515 N N . LEU B 1 64 ? 7.875 -11.406 7.922 1 98.19 64 LEU B N 1
ATOM 2516 C CA . LEU B 1 64 ? 9.148 -12.008 7.551 1 98.19 64 LEU B CA 1
ATOM 2517 C C . LEU B 1 64 ? 9.156 -12.398 6.078 1 98.19 64 LEU B C 1
ATOM 2519 O O . LEU B 1 64 ? 10.156 -12.203 5.383 1 98.19 64 LEU B O 1
ATOM 2523 N N . GLU B 1 65 ? 8.047 -12.945 5.598 1 98.31 65 GLU B N 1
ATOM 2524 C CA . GLU B 1 65 ? 7.938 -13.312 4.188 1 98.31 65 GLU B CA 1
ATOM 2525 C C . GLU B 1 65 ? 8.094 -12.094 3.287 1 98.31 65 GLU B C 1
ATOM 2527 O O . GLU B 1 65 ? 8.781 -12.148 2.268 1 98.31 65 GLU B O 1
ATOM 2532 N N . ASP B 1 66 ? 7.461 -10.969 3.68 1 98.38 66 ASP B N 1
ATOM 2533 C CA . ASP B 1 66 ? 7.629 -9.719 2.941 1 98.38 66 ASP B CA 1
ATOM 2534 C C . ASP B 1 66 ? 9.109 -9.367 2.795 1 98.38 66 ASP B C 1
ATOM 2536 O O . ASP B 1 66 ? 9.562 -9.031 1.701 1 98.38 66 ASP B O 1
ATOM 2540 N N . ARG B 1 67 ? 9.828 -9.461 3.889 1 98.38 67 ARG B N 1
ATOM 2541 C CA . ARG B 1 67 ? 11.242 -9.102 3.92 1 98.38 67 ARG B CA 1
ATOM 2542 C C . ARG B 1 67 ? 12.07 -10.047 3.051 1 98.38 67 ARG B C 1
ATOM 2544 O O . ARG B 1 67 ? 12.898 -9.602 2.254 1 98.38 67 ARG B O 1
ATOM 2551 N N . LEU B 1 68 ? 11.812 -11.328 3.215 1 98.19 68 LEU B N 1
ATOM 2552 C CA . LEU B 1 68 ? 12.562 -12.328 2.459 1 98.19 68 LEU B CA 1
ATOM 2553 C C . LEU B 1 68 ? 12.375 -12.125 0.959 1 98.19 68 LEU B C 1
ATOM 2555 O O . LEU B 1 68 ? 13.328 -12.273 0.186 1 98.19 68 LEU B O 1
ATOM 2559 N N . LEU B 1 69 ? 11.203 -11.773 0.548 1 97.94 69 LEU B N 1
ATOM 2560 C CA . LEU B 1 69 ? 10.938 -11.578 -0.873 1 97.94 69 LEU B CA 1
ATOM 2561 C C . LEU B 1 69 ? 11.609 -10.305 -1.383 1 97.94 69 LEU B C 1
ATOM 2563 O O . LEU B 1 69 ? 12.094 -10.266 -2.518 1 97.94 69 LEU B O 1
ATOM 2567 N N . TYR B 1 70 ? 11.617 -9.266 -0.599 1 97.69 70 TYR B N 1
ATOM 2568 C CA . TYR B 1 70 ? 12.344 -8.07 -0.996 1 97.69 70 TYR B CA 1
ATOM 2569 C C . TYR B 1 70 ? 13.828 -8.367 -1.162 1 97.69 70 TYR B C 1
ATOM 2571 O O . TYR B 1 70 ? 14.461 -7.883 -2.105 1 97.69 70 TYR B O 1
ATOM 2579 N N . GLU B 1 71 ? 14.336 -9.141 -0.243 1 97.31 71 GLU B N 1
ATOM 2580 C CA . GLU B 1 71 ? 15.766 -9.43 -0.224 1 97.31 71 GLU B CA 1
ATOM 2581 C C . GLU B 1 71 ? 16.156 -10.352 -1.371 1 97.31 71 GLU B C 1
ATOM 2583 O O . GLU B 1 71 ? 17.344 -10.461 -1.71 1 97.31 71 GLU B O 1
ATOM 2588 N N . ASN B 1 72 ? 15.18 -11.078 -1.911 1 97.5 72 ASN B N 1
ATOM 2589 C CA . ASN B 1 72 ? 15.43 -11.914 -3.082 1 97.5 72 ASN B CA 1
ATOM 2590 C C . ASN B 1 72 ? 15.469 -11.086 -4.363 1 97.5 72 ASN B C 1
ATOM 2592 O O . ASN B 1 72 ? 14.43 -10.648 -4.859 1 97.5 72 ASN B O 1
ATOM 2596 N N . ALA B 1 73 ? 16.578 -10.883 -5.004 1 94.94 73 ALA B N 1
ATOM 2597 C CA . ALA B 1 73 ? 16.781 -9.945 -6.102 1 94.94 73 ALA B CA 1
ATOM 2598 C C . ALA B 1 73 ? 16.672 -10.648 -7.453 1 94.94 73 ALA B C 1
ATOM 2600 O O . ALA B 1 73 ? 17.047 -10.094 -8.484 1 94.94 73 ALA B O 1
ATOM 2601 N N . SER B 1 74 ? 16.203 -11.898 -7.469 1 98.25 74 SER B N 1
ATOM 2602 C CA . SER B 1 74 ? 16.141 -12.633 -8.727 1 98.25 74 SER B CA 1
ATOM 2603 C C . SER B 1 74 ? 15.234 -11.922 -9.734 1 98.25 74 SER B C 1
ATOM 2605 O O . SER B 1 74 ? 14.086 -11.602 -9.422 1 98.25 74 SER B O 1
ATOM 2607 N N . PRO B 1 75 ? 15.711 -11.711 -10.938 1 97.81 75 PRO B N 1
ATOM 2608 C CA . PRO B 1 75 ? 14.875 -11.078 -11.961 1 97.81 75 PRO B CA 1
ATOM 2609 C C . PRO B 1 75 ? 13.773 -12 -12.469 1 97.81 75 PRO B C 1
ATOM 2611 O O . PRO B 1 75 ? 12.891 -11.562 -13.211 1 97.81 75 PRO B O 1
ATOM 2614 N N . LEU B 1 76 ? 13.789 -13.258 -12.039 1 98.75 76 LEU B N 1
ATOM 2615 C CA . LEU B 1 76 ? 12.797 -14.234 -12.484 1 98.75 76 LEU B CA 1
ATOM 2616 C C . LEU B 1 76 ? 11.5 -14.086 -11.703 1 98.75 76 LEU B C 1
ATOM 2618 O O . LEU B 1 76 ? 10.469 -14.633 -12.102 1 98.75 76 LEU B O 1
ATOM 2622 N N . ILE B 1 77 ? 11.625 -13.406 -10.562 1 98.75 77 ILE B N 1
ATOM 2623 C CA . ILE B 1 77 ? 10.406 -13.086 -9.836 1 98.75 77 ILE B CA 1
ATOM 2624 C C . ILE B 1 77 ? 9.773 -11.82 -10.422 1 98.75 77 ILE B C 1
ATOM 2626 O O . ILE B 1 77 ? 10.227 -10.711 -10.133 1 98.75 77 ILE B O 1
ATOM 2630 N N . LEU B 1 78 ? 8.781 -12.016 -11.242 1 98.69 78 LEU B N 1
ATOM 2631 C CA . LEU B 1 78 ? 8.227 -10.922 -12.023 1 98.69 78 LEU B CA 1
ATOM 2632 C C . LEU B 1 78 ? 7.191 -10.148 -11.219 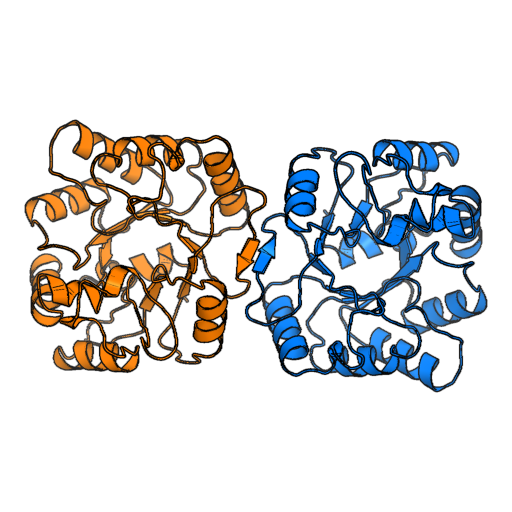1 98.69 78 LEU B C 1
ATOM 2634 O O . LEU B 1 78 ? 7.051 -8.93 -11.383 1 98.69 78 LEU B O 1
ATOM 2638 N N . LYS B 1 79 ? 6.398 -10.805 -10.406 1 98.69 79 LYS B N 1
ATOM 2639 C CA . LYS B 1 79 ? 5.352 -10.227 -9.578 1 98.69 79 LYS B CA 1
ATOM 2640 C C . LYS B 1 79 ? 5.23 -10.969 -8.25 1 98.69 79 LYS B C 1
ATOM 2642 O O . LYS B 1 79 ? 5.621 -12.133 -8.148 1 98.69 79 LYS B O 1
ATOM 2647 N N . ARG B 1 80 ? 4.805 -10.328 -7.262 1 98.62 80 ARG B N 1
ATOM 2648 C CA . ARG B 1 80 ? 4.664 -10.852 -5.906 1 98.62 80 ARG B CA 1
ATOM 2649 C C . ARG B 1 80 ? 3.236 -10.688 -5.398 1 98.62 80 ARG B C 1
ATOM 2651 O O . ARG B 1 80 ? 2.783 -9.562 -5.16 1 98.62 80 ARG B O 1
ATOM 2658 N N . MET B 1 81 ? 2.479 -11.75 -5.277 1 98.81 81 MET B N 1
ATOM 2659 C CA . MET B 1 81 ? 1.185 -11.773 -4.602 1 98.81 81 MET B CA 1
ATOM 2660 C C . MET B 1 81 ? 1.347 -12.156 -3.131 1 98.81 81 MET B C 1
ATOM 2662 O O . MET B 1 81 ? 1.548 -13.328 -2.805 1 98.81 81 MET B O 1
ATOM 2666 N N . LEU B 1 82 ? 1.283 -11.172 -2.246 1 98.81 82 LEU B N 1
ATOM 2667 C CA . LEU B 1 82 ? 1.625 -11.359 -0.841 1 98.81 82 LEU B CA 1
ATOM 2668 C C . LEU B 1 82 ? 0.37 -11.383 0.025 1 98.81 82 LEU B C 1
ATOM 2670 O O . LEU B 1 82 ? -0.737 -11.164 -0.472 1 98.81 82 LEU B O 1
ATOM 2674 N N . GLN B 1 83 ? 0.581 -11.742 1.259 1 98.12 83 GLN B N 1
ATOM 2675 C CA . GLN B 1 83 ? -0.555 -12 2.139 1 98.12 83 GLN B CA 1
ATOM 2676 C C . GLN B 1 83 ? -1.17 -10.695 2.633 1 98.12 83 GLN B C 1
ATOM 2678 O O . GLN B 1 83 ? -0.451 -9.766 3.008 1 98.12 83 GLN B O 1
ATOM 2683 N N . GLY B 1 84 ? -2.455 -10.586 2.59 1 97.44 84 GLY B N 1
ATOM 2684 C CA . GLY B 1 84 ? -3.209 -9.508 3.203 1 97.44 84 GLY B CA 1
ATOM 2685 C C . GLY B 1 84 ? -4.617 -9.906 3.598 1 97.44 84 GLY B C 1
ATOM 2686 O O . GLY B 1 84 ? -5.27 -10.68 2.895 1 97.44 84 GLY B O 1
ATOM 2687 N N . ARG B 1 85 ? -5.094 -9.461 4.754 1 97.38 85 ARG B N 1
ATOM 2688 C CA . ARG B 1 85 ? -6.5 -9.617 5.105 1 97.38 85 ARG B CA 1
ATOM 2689 C C . ARG B 1 85 ? -7.344 -8.5 4.5 1 97.38 85 ARG B C 1
ATOM 2691 O O . ARG B 1 85 ? -7.234 -7.344 4.906 1 97.38 85 ARG B O 1
ATOM 2698 N N . VAL B 1 86 ? -8.203 -8.852 3.625 1 98.5 86 VAL B N 1
ATOM 2699 C CA . VAL B 1 86 ? -8.891 -7.879 2.783 1 98.5 86 VAL B CA 1
ATOM 2700 C C . VAL B 1 86 ? -9.797 -7 3.645 1 98.5 86 VAL B C 1
ATOM 2702 O O . VAL B 1 86 ? -10.641 -7.508 4.387 1 98.5 86 VAL B O 1
ATOM 2705 N N . SER B 1 87 ? -9.656 -5.781 3.594 1 98.69 87 SER B N 1
ATOM 2706 C CA . SER B 1 87 ? -10.484 -4.727 4.176 1 98.69 87 SER B CA 1
ATOM 2707 C C . SER B 1 87 ? -10.156 -3.369 3.561 1 98.69 87 SER B C 1
ATOM 2709 O O . SER B 1 87 ? -9.094 -3.191 2.961 1 98.69 87 SER B O 1
ATOM 2711 N N . PRO B 1 88 ? -11.031 -2.416 3.635 1 98.31 88 PRO B N 1
ATOM 2712 C CA . PRO B 1 88 ? -10.758 -1.114 3.021 1 98.31 88 PRO B CA 1
ATOM 2713 C C . PRO B 1 88 ? -9.711 -0.311 3.789 1 98.31 88 PRO B C 1
ATOM 2715 O O . PRO B 1 88 ? -9.312 0.773 3.352 1 98.31 88 PRO B O 1
ATOM 2718 N N . TRP B 1 89 ? -9.266 -0.899 4.945 1 98.38 89 TRP B N 1
ATOM 2719 C CA . TRP B 1 89 ? -8.195 -0.252 5.699 1 98.38 89 TRP B CA 1
ATOM 2720 C C . TRP B 1 89 ? -7.055 -1.225 5.965 1 98.38 89 TRP B C 1
ATOM 2722 O O . TRP B 1 89 ? -6.254 -1.016 6.879 1 98.38 89 TRP B O 1
ATOM 2732 N N . MET B 1 90 ? -6.969 -2.273 5.188 1 98.5 90 MET B N 1
ATOM 2733 C CA . MET B 1 90 ? -5.902 -3.252 5.383 1 98.5 90 MET B CA 1
ATOM 2734 C C . MET B 1 90 ? -4.535 -2.627 5.121 1 98.5 90 MET B C 1
ATOM 2736 O O . MET B 1 90 ? -4.422 -1.668 4.355 1 98.5 90 MET B O 1
ATOM 2740 N N . ARG B 1 91 ? -3.572 -3.156 5.785 1 98.38 91 ARG B N 1
ATOM 2741 C CA . ARG B 1 91 ? -2.191 -2.812 5.469 1 98.38 91 ARG B CA 1
ATOM 2742 C C . ARG B 1 91 ? -1.581 -3.828 4.504 1 98.38 91 ARG B C 1
ATOM 2744 O O . ARG B 1 91 ? -1.68 -5.035 4.727 1 98.38 91 ARG B O 1
ATOM 2751 N N . VAL B 1 92 ? -1.024 -3.354 3.459 1 98.19 92 VAL B N 1
ATOM 2752 C CA . VAL B 1 92 ? -0.462 -4.188 2.4 1 98.19 92 VAL B CA 1
ATOM 2753 C C . VAL B 1 92 ? 1.046 -3.959 2.311 1 98.19 92 VAL B C 1
ATOM 2755 O O . VAL B 1 92 ? 1.522 -2.836 2.484 1 98.19 92 VAL B O 1
ATOM 2758 N N . PRO B 1 93 ? 1.834 -5.059 2.076 1 98.38 93 PRO B N 1
ATOM 2759 C CA . PRO B 1 93 ? 3.266 -4.832 1.865 1 98.38 93 PRO B CA 1
ATOM 2760 C C . PRO B 1 93 ? 3.549 -3.908 0.683 1 98.38 93 PRO B C 1
ATOM 2762 O O . PRO B 1 93 ? 2.963 -4.078 -0.39 1 98.38 93 PRO B O 1
ATOM 2765 N N . ILE B 1 94 ? 4.43 -2.945 0.861 1 98.12 94 ILE B N 1
ATOM 2766 C CA . ILE B 1 94 ? 4.699 -1.953 -0.172 1 98.12 94 ILE B CA 1
ATOM 2767 C C . ILE B 1 94 ? 5.336 -2.631 -1.384 1 98.12 94 ILE B C 1
ATOM 2769 O O . ILE B 1 94 ? 5.238 -2.131 -2.506 1 98.12 94 ILE B O 1
ATOM 2773 N N . ASN B 1 95 ? 5.988 -3.814 -1.167 1 97.69 95 ASN B N 1
ATOM 2774 C CA . ASN B 1 95 ? 6.641 -4.523 -2.262 1 97.69 95 ASN B CA 1
ATOM 2775 C C . ASN B 1 95 ? 5.719 -5.562 -2.887 1 97.69 95 ASN B C 1
ATOM 2777 O O . ASN B 1 95 ? 6.164 -6.406 -3.67 1 97.69 95 ASN B O 1
ATOM 2781 N N . ALA B 1 96 ? 4.426 -5.555 -2.57 1 98.19 96 ALA B N 1
ATOM 2782 C CA . ALA B 1 96 ? 3.449 -6.449 -3.184 1 98.19 96 ALA B CA 1
ATOM 2783 C C . ALA B 1 96 ? 2.947 -5.887 -4.508 1 98.19 96 ALA B C 1
ATOM 2785 O O . ALA B 1 96 ? 2.793 -4.672 -4.656 1 98.19 96 ALA B O 1
ATOM 2786 N N . ASP B 1 97 ? 2.688 -6.73 -5.461 1 97.94 97 ASP B N 1
ATOM 2787 C CA . ASP B 1 97 ? 2.033 -6.371 -6.715 1 97.94 97 ASP B CA 1
ATOM 2788 C C . ASP B 1 97 ? 0.545 -6.707 -6.676 1 97.94 97 ASP B C 1
ATOM 2790 O O . ASP B 1 97 ? -0.219 -6.27 -7.539 1 97.94 97 ASP B O 1
ATOM 2794 N N . GLY B 1 98 ? 0.096 -7.426 -5.734 1 98.38 98 GLY B N 1
ATOM 2795 C CA . GLY B 1 98 ? -1.251 -7.863 -5.398 1 98.38 98 GLY B CA 1
ATOM 2796 C C . GLY B 1 98 ? -1.317 -8.656 -4.105 1 98.38 98 GLY B C 1
ATOM 2797 O O . GLY B 1 98 ? -0.294 -8.883 -3.459 1 98.38 98 GLY B O 1
ATOM 2798 N N . ILE B 1 99 ? -2.525 -9.016 -3.689 1 98.25 99 ILE B N 1
ATOM 2799 C CA . ILE B 1 99 ? -2.574 -9.711 -2.404 1 98.25 99 ILE B CA 1
ATOM 2800 C C . ILE B 1 99 ? -3.449 -10.953 -2.518 1 98.25 99 ILE B C 1
ATOM 2802 O O . ILE B 1 99 ? -4.23 -11.086 -3.463 1 98.25 99 ILE B O 1
ATOM 2806 N N . ARG B 1 100 ? -3.205 -11.82 -1.639 1 98.44 100 ARG B N 1
ATOM 2807 C CA . ARG B 1 100 ? -4.012 -13.008 -1.394 1 98.44 100 ARG B CA 1
ATOM 2808 C C . ARG B 1 100 ? -4.406 -13.109 0.076 1 98.44 100 ARG B C 1
ATOM 2810 O O . ARG B 1 100 ? -3.586 -12.867 0.963 1 98.44 100 ARG B O 1
ATOM 2817 N N . GLU B 1 101 ? -5.633 -13.359 0.319 1 98 101 GLU B N 1
ATOM 2818 C CA . GLU B 1 101 ? -6.141 -13.859 1.594 1 98 101 GLU B CA 1
ATOM 2819 C C . GLU B 1 101 ? -6.531 -15.328 1.493 1 98 101 GLU B C 1
ATOM 2821 O O . GLU B 1 101 ? -7.48 -15.68 0.786 1 98 101 GLU B O 1
ATOM 2826 N N . PRO B 1 102 ? -5.766 -16.172 2.133 1 96.12 102 PRO B N 1
ATOM 2827 C CA . PRO B 1 102 ? -6.137 -17.578 2.037 1 96.12 102 PRO B CA 1
ATOM 2828 C C . PRO B 1 102 ? -7.555 -17.859 2.523 1 96.12 102 PRO B C 1
ATOM 2830 O O . PRO B 1 102 ? -7.852 -17.672 3.707 1 96.12 102 PRO B O 1
ATOM 2833 N N . LEU B 1 103 ? -8.422 -18.234 1.634 1 97.25 103 LEU B N 1
ATOM 2834 C CA . LEU B 1 103 ? -9.828 -18.469 1.955 1 97.25 103 LEU B CA 1
ATOM 2835 C C . LEU B 1 103 ? -10.125 -19.969 1.99 1 97.25 103 LEU B C 1
ATOM 2837 O O . LEU B 1 103 ? -11.219 -20.375 2.385 1 97.25 103 LEU B O 1
ATOM 2841 N N . HIS B 1 104 ? -9.125 -20.781 1.72 1 94.62 104 HIS B N 1
ATOM 2842 C CA . HIS B 1 104 ? -9.336 -22.219 1.578 1 94.62 104 HIS B CA 1
ATOM 2843 C C . HIS B 1 104 ? -8.93 -22.969 2.848 1 94.62 104 HIS B C 1
ATOM 2845 O O . HIS B 1 104 ? -9.078 -24.188 2.934 1 94.62 104 HIS B O 1
ATOM 2851 N N . VAL B 1 105 ? -8.398 -22.25 3.809 1 92 105 VAL B N 1
ATOM 2852 C CA . VAL B 1 105 ? -7.859 -22.891 5.004 1 92 105 VAL B CA 1
ATOM 2853 C C . VAL B 1 105 ? -8.953 -23 6.066 1 92 105 VAL B C 1
ATOM 2855 O O . VAL B 1 105 ? -9.883 -22.188 6.094 1 92 105 VAL B O 1
ATOM 2858 N N . ASP B 1 106 ? -8.828 -23.859 6.992 1 90 106 ASP B N 1
ATOM 2859 C CA . ASP B 1 106 ? -9.859 -24.172 7.984 1 90 106 ASP B CA 1
ATOM 2860 C C . ASP B 1 106 ? -10.055 -23 8.953 1 90 106 ASP B C 1
ATOM 2862 O O . ASP B 1 106 ? -11.156 -22.797 9.469 1 90 106 ASP B O 1
ATOM 2866 N N . SER B 1 107 ? -8.977 -22.281 9.188 1 89.75 107 SER B N 1
ATOM 2867 C CA . SER B 1 107 ? -9.039 -21.188 10.141 1 89.75 107 SER B CA 1
ATOM 2868 C C . SER B 1 107 ? -9.852 -20.016 9.602 1 89.75 107 SER B C 1
ATOM 2870 O O . SER B 1 107 ? -10.234 -19.109 10.352 1 89.75 107 SER B O 1
ATOM 2872 N N . GLU B 1 108 ? -10.141 -20.031 8.328 1 93 108 GLU B N 1
ATOM 2873 C CA . GLU B 1 108 ? -10.906 -18.938 7.723 1 93 108 GLU B CA 1
ATOM 2874 C C . GLU B 1 108 ? -12.398 -19.25 7.73 1 93 108 GLU B C 1
ATOM 2876 O O . GLU B 1 108 ? -12.828 -20.281 7.215 1 93 108 GLU B O 1
ATOM 2881 N N . PRO B 1 109 ? -13.195 -18.359 8.273 1 93.5 109 PRO B N 1
ATOM 2882 C CA . PRO B 1 109 ? -14.633 -18.609 8.352 1 93.5 109 PRO B CA 1
ATOM 2883 C C . PRO B 1 109 ? -15.297 -18.688 6.977 1 93.5 109 PRO B C 1
ATOM 2885 O O . PRO B 1 109 ? -14.914 -17.953 6.066 1 93.5 109 PRO B O 1
ATOM 2888 N N . ARG B 1 110 ? -16.234 -19.578 6.883 1 94.81 110 ARG B N 1
ATOM 2889 C CA . ARG B 1 110 ? -17.078 -19.594 5.691 1 94.81 110 ARG B CA 1
ATOM 2890 C C . ARG B 1 110 ? -17.875 -18.312 5.551 1 94.81 110 ARG B C 1
ATOM 2892 O O . ARG B 1 110 ? -18.328 -17.734 6.547 1 94.81 110 ARG B O 1
ATOM 2899 N N . GLY B 1 111 ? -18.031 -17.828 4.332 1 96.44 111 GLY B N 1
ATOM 2900 C CA . GLY B 1 111 ? -18.781 -16.609 4.102 1 96.44 111 GLY B CA 1
ATOM 2901 C C . GLY B 1 111 ? -17.922 -15.359 4.184 1 96.44 111 GLY B C 1
ATOM 2902 O O . GLY B 1 111 ? -18.391 -14.25 3.939 1 96.44 111 GLY B O 1
ATOM 2903 N N . ARG B 1 112 ? -16.641 -15.477 4.484 1 97.75 112 ARG B N 1
ATOM 2904 C CA . ARG B 1 112 ? -15.703 -14.367 4.609 1 97.75 112 ARG B CA 1
ATOM 2905 C C . ARG B 1 112 ? -15.758 -13.461 3.387 1 97.75 112 ARG B C 1
ATOM 2907 O O . ARG B 1 112 ? -15.812 -12.234 3.52 1 97.75 112 ARG B O 1
ATOM 2914 N N . ALA B 1 113 ? -15.852 -14 2.244 1 97.5 113 ALA B N 1
ATOM 2915 C CA . ALA B 1 113 ? -15.805 -13.234 1.004 1 97.5 113 ALA B CA 1
ATOM 2916 C C . ALA B 1 113 ? -17.078 -12.414 0.814 1 97.5 113 ALA B C 1
ATOM 2918 O O . ALA B 1 113 ? -17.109 -11.5 -0.017 1 97.5 113 ALA B O 1
ATOM 2919 N N . LEU B 1 114 ? -18.125 -12.758 1.499 1 98.19 114 LEU B N 1
ATOM 2920 C CA . LEU B 1 114 ? -19.406 -12.07 1.342 1 98.19 114 LEU B CA 1
ATOM 2921 C C . LEU B 1 114 ? -19.547 -10.969 2.387 1 98.19 114 LEU B C 1
ATOM 2923 O O . LEU B 1 114 ? -20.5 -10.18 2.33 1 98.19 114 LEU B O 1
ATOM 2927 N N . GLU B 1 115 ? -18.688 -10.93 3.371 1 98.06 115 GLU B N 1
ATOM 2928 C CA . GLU B 1 115 ? -18.734 -9.883 4.387 1 98.06 115 GLU B CA 1
ATOM 2929 C C . GLU B 1 115 ? -18.594 -8.5 3.76 1 98.06 115 GLU B C 1
ATOM 2931 O O . GLU B 1 115 ? -17.812 -8.305 2.828 1 98.06 115 GLU B O 1
ATOM 2936 N N . PRO B 1 116 ? -19.344 -7.527 4.293 1 98.25 116 PRO B N 1
ATOM 2937 C CA . PRO B 1 116 ? -19.25 -6.16 3.771 1 98.25 116 PRO B CA 1
ATOM 2938 C C . PRO B 1 116 ? -17.828 -5.629 3.76 1 98.25 116 PRO B C 1
ATOM 2940 O O . PRO B 1 116 ? -17.438 -4.918 2.832 1 98.25 116 PRO B O 1
ATOM 2943 N N . GLU B 1 117 ? -17.062 -5.977 4.781 1 98.12 117 GLU B N 1
ATOM 2944 C CA . GLU B 1 117 ? -15.672 -5.527 4.879 1 98.12 117 GLU B CA 1
ATOM 2945 C C . GLU B 1 117 ? -14.836 -6.062 3.723 1 98.12 117 GLU B C 1
ATOM 2947 O O . GLU B 1 117 ? -14.016 -5.34 3.15 1 98.12 117 GLU B O 1
ATOM 2952 N N . PHE B 1 118 ? -15 -7.32 3.355 1 98.69 118 PHE B N 1
ATOM 2953 C CA . PHE B 1 118 ? -14.297 -7.941 2.24 1 98.69 118 PHE B CA 1
ATOM 2954 C C . PHE B 1 118 ? -14.656 -7.254 0.926 1 98.69 118 PHE B C 1
ATOM 2956 O O . PHE B 1 118 ? -13.766 -6.871 0.161 1 98.69 118 PHE B O 1
ATOM 2963 N N . ILE B 1 119 ? -15.938 -7.02 0.708 1 98.81 119 ILE B N 1
ATOM 2964 C CA . ILE B 1 119 ? -16.422 -6.398 -0.518 1 98.81 119 ILE B CA 1
ATOM 2965 C C . ILE B 1 119 ? -15.891 -4.973 -0.623 1 98.81 119 ILE B C 1
ATOM 2967 O O . ILE B 1 119 ? -15.414 -4.559 -1.682 1 98.81 119 ILE B O 1
ATOM 2971 N N . ALA B 1 120 ? -15.93 -4.238 0.481 1 98.69 120 ALA B N 1
ATOM 2972 C CA . ALA B 1 120 ? -15.383 -2.885 0.503 1 98.69 120 ALA B CA 1
ATOM 2973 C C . ALA B 1 120 ? -13.883 -2.895 0.216 1 98.69 120 ALA B C 1
ATOM 2975 O O . ALA B 1 120 ? -13.375 -1.999 -0.457 1 98.69 120 ALA B O 1
ATOM 2976 N N . GLY B 1 121 ? -13.195 -3.898 0.794 1 98.75 121 GLY B N 1
ATOM 2977 C CA . GLY B 1 121 ? -11.773 -4.055 0.513 1 98.75 121 GLY B CA 1
ATOM 2978 C C . GLY B 1 121 ? -11.484 -4.281 -0.958 1 98.75 121 GLY B C 1
ATOM 2979 O O . GLY B 1 121 ? -10.555 -3.684 -1.509 1 98.75 121 GLY B O 1
ATOM 2980 N N . LEU B 1 122 ? -12.305 -5.078 -1.626 1 98.81 122 LEU B N 1
ATOM 2981 C CA . LEU B 1 122 ? -12.156 -5.316 -3.057 1 98.81 122 LEU B CA 1
ATOM 2982 C C . LEU B 1 122 ? -12.336 -4.023 -3.846 1 98.81 122 LEU B C 1
ATOM 2984 O O . LEU B 1 122 ? -11.633 -3.793 -4.832 1 98.81 122 LEU B O 1
ATOM 2988 N N . ARG B 1 123 ? -13.281 -3.238 -3.449 1 98.5 123 ARG B N 1
ATOM 2989 C CA . ARG B 1 123 ? -13.523 -1.973 -4.137 1 98.5 123 ARG B CA 1
ATOM 2990 C C . ARG B 1 123 ? -12.297 -1.065 -4.055 1 98.5 123 ARG B C 1
ATOM 2992 O O . ARG B 1 123 ? -11.914 -0.44 -5.043 1 98.5 123 ARG B O 1
ATOM 2999 N N . VAL B 1 124 ? -11.703 -1.007 -2.85 1 97.94 124 VAL B N 1
ATOM 3000 C CA . VAL B 1 124 ? -10.5 -0.189 -2.676 1 97.94 124 VAL B CA 1
ATOM 3001 C C . VAL B 1 124 ? -9.367 -0.747 -3.527 1 97.94 124 VAL B C 1
ATOM 3003 O O . VAL B 1 124 ? -8.633 0.01 -4.164 1 97.94 124 VAL B O 1
ATOM 3006 N N . MET B 1 125 ? -9.242 -2.053 -3.57 1 98.44 125 MET B N 1
ATOM 3007 C CA . MET B 1 125 ? -8.219 -2.691 -4.391 1 98.44 125 MET B CA 1
ATOM 3008 C C . MET B 1 125 ? -8.406 -2.348 -5.863 1 98.44 125 MET B C 1
ATOM 3010 O O . MET B 1 125 ? -7.438 -2.078 -6.574 1 98.44 125 MET B O 1
ATOM 3014 N N . ALA B 1 126 ? -9.68 -2.336 -6.312 1 98.38 126 ALA B N 1
ATOM 3015 C CA . ALA B 1 126 ? -9.992 -1.985 -7.695 1 98.38 126 ALA B CA 1
ATOM 3016 C C . ALA B 1 126 ? -9.523 -0.571 -8.023 1 98.38 126 ALA B C 1
ATOM 3018 O O . ALA B 1 126 ? -8.883 -0.345 -9.055 1 98.38 126 ALA B O 1
ATOM 3019 N N . VAL B 1 127 ? -9.766 0.324 -7.133 1 96.56 127 VAL B N 1
ATOM 3020 C CA . VAL B 1 127 ? -9.391 1.725 -7.312 1 96.56 127 VAL B CA 1
ATOM 3021 C C . VAL B 1 127 ? -7.871 1.854 -7.371 1 96.56 127 VAL B C 1
ATOM 3023 O O . VAL B 1 127 ? -7.34 2.65 -8.148 1 96.56 127 VAL B O 1
ATOM 3026 N N . LYS B 1 128 ? -7.172 1.023 -6.613 1 95.75 128 LYS B N 1
ATOM 3027 C CA . LYS B 1 128 ? -5.715 1.095 -6.527 1 95.75 128 LYS B CA 1
ATOM 3028 C C . LYS B 1 128 ? -5.059 0.253 -7.617 1 95.75 128 LYS B C 1
ATOM 3030 O O . LYS B 1 128 ? -3.832 0.23 -7.734 1 95.75 128 LYS B O 1
ATOM 3035 N N . GLY B 1 129 ? -5.863 -0.493 -8.398 1 96.5 129 GLY B N 1
ATOM 3036 C CA . GLY B 1 129 ? -5.32 -1.354 -9.438 1 96.5 129 GLY B CA 1
ATOM 3037 C C . GLY B 1 129 ? -4.598 -2.568 -8.883 1 96.5 129 GLY B C 1
ATOM 3038 O O . GLY B 1 129 ? -3.658 -3.074 -9.5 1 96.5 129 GLY B O 1
ATOM 3039 N N . MET B 1 130 ? -4.953 -2.955 -7.707 1 97.38 130 MET B N 1
ATOM 3040 C CA . MET B 1 130 ? -4.309 -4.094 -7.059 1 97.38 130 MET B CA 1
ATOM 3041 C C . MET B 1 130 ? -5.094 -5.375 -7.305 1 97.38 130 MET B C 1
ATOM 3043 O O . MET B 1 130 ? -6.254 -5.488 -6.898 1 97.38 130 MET B O 1
ATOM 3047 N N . PRO B 1 131 ? -4.496 -6.363 -7.961 1 98.69 131 PRO B N 1
ATOM 3048 C CA . PRO B 1 131 ? -5.211 -7.617 -8.211 1 98.69 131 PRO B CA 1
ATOM 3049 C C . PRO B 1 131 ? -5.332 -8.484 -6.965 1 98.69 131 PRO B C 1
ATOM 3051 O O . PRO B 1 131 ? -4.551 -8.336 -6.023 1 98.69 131 PRO B O 1
ATOM 3054 N N . PHE B 1 132 ? -6.363 -9.297 -6.957 1 98.88 132 PHE B N 1
ATOM 3055 C CA . PHE B 1 132 ? -6.605 -10.273 -5.898 1 98.88 132 PHE B CA 1
ATOM 3056 C C . PHE B 1 132 ? -6.375 -11.695 -6.41 1 98.88 132 PHE B C 1
ATOM 3058 O O . PHE B 1 132 ? -6.902 -12.078 -7.457 1 98.88 132 PHE B O 1
ATOM 3065 N N . GLU B 1 133 ? -5.48 -12.406 -5.766 1 98.62 133 GLU B N 1
ATOM 3066 C CA . GLU B 1 133 ? -5.258 -13.836 -5.984 1 98.62 133 GLU B CA 1
ATOM 3067 C C . GLU B 1 133 ? -6.285 -14.68 -5.234 1 98.62 133 GLU B C 1
ATOM 3069 O O . GLU B 1 133 ? -6.238 -14.781 -4.008 1 98.62 133 GLU B O 1
ATOM 3074 N N . LEU B 1 134 ? -7.199 -15.336 -5.902 1 98.56 134 LEU B N 1
ATOM 3075 C CA . LEU B 1 134 ? -8.312 -16.031 -5.27 1 98.56 134 LEU B CA 1
ATOM 3076 C C . LEU B 1 134 ? -8 -17.516 -5.117 1 98.56 134 LEU B C 1
ATOM 3078 O O . LEU B 1 134 ? -7.875 -18.234 -6.109 1 98.56 134 LEU B O 1
ATOM 3082 N N . CYS B 1 135 ? -7.883 -17.938 -3.93 1 97.44 135 CYS B N 1
ATOM 3083 C CA . CYS B 1 135 ? -7.801 -19.344 -3.576 1 97.44 135 CYS B CA 1
ATOM 3084 C C . CYS B 1 135 ? -8.883 -19.734 -2.574 1 97.44 135 CYS B C 1
ATOM 3086 O O . CYS B 1 135 ? -8.766 -19.422 -1.385 1 97.44 135 CYS B O 1
ATOM 3088 N N . ASN B 1 136 ? -9.867 -20.391 -3.045 1 96.94 136 ASN B N 1
ATOM 3089 C CA . ASN B 1 136 ? -11.062 -20.672 -2.258 1 96.94 136 ASN B CA 1
ATOM 3090 C C . ASN B 1 136 ? -11.25 -22.172 -2.027 1 96.94 136 ASN B C 1
ATOM 3092 O O . ASN B 1 136 ? -10.594 -22.984 -2.676 1 96.94 136 ASN B O 1
ATOM 3096 N N . ARG B 1 137 ? -12.203 -22.531 -1.054 1 96.19 137 ARG B N 1
ATOM 3097 C CA . ARG B 1 137 ? -12.734 -23.891 -0.973 1 96.19 137 ARG B CA 1
ATOM 3098 C C . ARG B 1 137 ? -13.68 -24.188 -2.133 1 96.19 137 ARG B C 1
ATOM 3100 O O . ARG B 1 137 ? -14.453 -23.312 -2.541 1 96.19 137 ARG B O 1
ATOM 3107 N N . GLY B 1 138 ? -13.555 -25.375 -2.623 1 94.31 138 GLY B N 1
ATOM 3108 C CA . GLY B 1 138 ? -14.375 -25.781 -3.756 1 94.31 138 GLY B CA 1
ATOM 3109 C C . GLY B 1 138 ? -15.844 -25.453 -3.582 1 94.31 138 GLY B C 1
ATOM 3110 O O . GLY B 1 138 ? -16.438 -24.75 -4.406 1 94.31 138 GLY B O 1
ATOM 3111 N N . PRO B 1 139 ? -16.375 -25.797 -2.471 1 94.56 139 PRO B N 1
ATOM 3112 C CA . PRO B 1 139 ? -17.812 -25.594 -2.242 1 94.56 139 PRO B CA 1
ATOM 3113 C C . PRO B 1 139 ? -18.188 -24.125 -2.135 1 94.56 139 PRO B C 1
ATOM 3115 O O . PRO B 1 139 ? -19.375 -23.781 -2.162 1 94.56 139 PRO B O 1
ATOM 3118 N N . GLU B 1 140 ? -17.219 -23.25 -2.033 1 96.62 140 GLU B N 1
ATOM 3119 C CA . GLU B 1 140 ? -17.516 -21.828 -1.846 1 96.62 140 GLU B CA 1
ATOM 3120 C C . GLU B 1 140 ? -17.375 -21.062 -3.158 1 96.62 140 GLU B C 1
ATOM 3122 O O . GLU B 1 140 ? -17.438 -19.828 -3.174 1 96.62 140 GLU B O 1
ATOM 3127 N N . LEU B 1 141 ? -17.219 -21.766 -4.25 1 97.31 141 LEU B N 1
ATOM 3128 C CA . LEU B 1 141 ? -17.078 -21.125 -5.555 1 97.31 141 LEU B CA 1
ATOM 3129 C C . LEU B 1 141 ? -18.25 -20.219 -5.855 1 97.31 141 LEU B C 1
ATOM 3131 O O . LEU B 1 141 ? -18.078 -19.125 -6.414 1 97.31 141 LEU B O 1
ATOM 3135 N N . GLY B 1 142 ? -19.453 -20.625 -5.527 1 97.44 142 GLY B N 1
ATOM 3136 C CA . GLY B 1 142 ? -20.625 -19.781 -5.699 1 97.44 142 GLY B CA 1
ATOM 3137 C C . GLY B 1 142 ? -20.547 -18.484 -4.93 1 97.44 142 GLY B C 1
ATOM 3138 O O . GLY B 1 142 ? -20.922 -17.438 -5.445 1 97.44 142 GLY B O 1
ATOM 3139 N N . ASP B 1 143 ? -20.109 -18.516 -3.715 1 97.88 143 ASP B N 1
ATOM 3140 C CA . ASP B 1 143 ? -19.938 -17.328 -2.895 1 97.88 143 ASP B CA 1
ATOM 3141 C C . ASP B 1 143 ? -18.906 -16.375 -3.521 1 97.88 143 ASP B C 1
ATOM 3143 O O . ASP B 1 143 ? -19.078 -15.156 -3.467 1 97.88 143 ASP B O 1
ATOM 3147 N N . MET B 1 144 ? -17.844 -16.953 -4.105 1 98.25 144 MET B N 1
ATOM 3148 C CA . MET B 1 144 ? -16.844 -16.125 -4.773 1 98.25 144 MET B CA 1
ATOM 3149 C C . MET B 1 144 ? -17.453 -15.391 -5.965 1 98.25 144 MET B C 1
ATOM 3151 O O . MET B 1 144 ? -17.234 -14.188 -6.137 1 98.25 144 MET B O 1
ATOM 3155 N N . ALA B 1 145 ? -18.234 -16.141 -6.754 1 98.56 145 ALA B N 1
ATOM 3156 C CA . ALA B 1 145 ? -18.906 -15.523 -7.887 1 98.56 145 ALA B CA 1
ATOM 3157 C C . ALA B 1 145 ? -19.781 -14.359 -7.434 1 98.56 145 ALA B C 1
ATOM 3159 O O . ALA B 1 145 ? -19.766 -13.281 -8.039 1 98.56 145 ALA B O 1
ATOM 3160 N N . LYS B 1 146 ? -20.516 -14.539 -6.375 1 98.38 146 LYS B N 1
ATOM 3161 C CA . LYS B 1 146 ? -21.391 -13.5 -5.828 1 98.38 146 LYS B CA 1
ATOM 3162 C C . LYS B 1 146 ? -20.562 -12.297 -5.363 1 98.38 146 LYS B C 1
ATOM 3164 O O . LYS B 1 146 ? -20.922 -11.148 -5.656 1 98.38 146 LYS B O 1
ATOM 3169 N N . ALA B 1 147 ? -19.531 -12.508 -4.664 1 98.62 147 ALA B N 1
ATOM 3170 C CA . ALA B 1 147 ? -18.703 -11.438 -4.121 1 98.62 147 ALA B CA 1
ATOM 3171 C C . ALA B 1 147 ? -18.094 -10.602 -5.242 1 98.62 147 ALA B C 1
ATOM 3173 O O . ALA B 1 147 ? -18.234 -9.383 -5.258 1 98.62 147 ALA B O 1
ATOM 3174 N N . PHE B 1 148 ? -17.453 -11.234 -6.23 1 98.75 148 PHE B N 1
ATOM 3175 C CA . PHE B 1 148 ? -16.703 -10.516 -7.25 1 98.75 148 PHE B CA 1
ATOM 3176 C C . PHE B 1 148 ? -17.641 -9.852 -8.25 1 98.75 148 PHE B C 1
ATOM 3178 O O . PHE B 1 148 ? -17.281 -8.859 -8.883 1 98.75 148 PHE B O 1
ATOM 3185 N N . SER B 1 149 ? -18.875 -10.414 -8.414 1 98.38 149 SER B N 1
ATOM 3186 C CA . SER B 1 149 ? -19.859 -9.758 -9.258 1 98.38 149 SER B CA 1
ATOM 3187 C C . SER B 1 149 ? -20.203 -8.367 -8.727 1 98.38 149 SER B C 1
ATOM 3189 O O . SER B 1 149 ? -20.656 -7.504 -9.484 1 98.38 149 SER B O 1
ATOM 3191 N N . GLN B 1 150 ? -20.016 -8.133 -7.48 1 98.5 150 GLN B N 1
ATOM 3192 C CA . GLN B 1 150 ? -20.297 -6.84 -6.867 1 98.5 150 GLN B CA 1
ATOM 3193 C C . GLN B 1 150 ? -19.188 -5.836 -7.137 1 98.5 150 GLN B C 1
ATOM 3195 O O . GLN B 1 150 ? -19.359 -4.633 -6.926 1 98.5 150 GLN B O 1
ATOM 3200 N N . VAL B 1 151 ? -18.031 -6.266 -7.531 1 98.69 151 VAL B N 1
ATOM 3201 C CA . VAL B 1 151 ? -16.891 -5.398 -7.805 1 98.69 151 VAL B CA 1
ATOM 3202 C C . VAL B 1 151 ? -16.219 -5.816 -9.109 1 98.69 151 VAL B C 1
ATOM 3204 O O . VAL B 1 151 ? -15.062 -6.23 -9.117 1 98.69 151 VAL B O 1
ATOM 3207 N N . PRO B 1 152 ? -16.891 -5.738 -10.203 1 98.44 152 PRO B N 1
ATOM 3208 C CA . PRO B 1 152 ? -16.375 -6.23 -11.484 1 98.44 152 PRO B CA 1
ATOM 3209 C C . PRO B 1 152 ? -15.094 -5.523 -11.914 1 98.44 152 PRO B C 1
ATOM 3211 O O . PRO B 1 152 ? -14.383 -6.016 -12.797 1 98.44 152 PRO B O 1
ATOM 3214 N N . GLU B 1 153 ? -14.789 -4.391 -11.281 1 98.31 153 GLU B N 1
ATOM 3215 C CA . GLU B 1 153 ? -13.641 -3.588 -11.68 1 98.31 153 GLU B CA 1
ATOM 3216 C C . GLU B 1 153 ? -12.344 -4.195 -11.156 1 98.31 153 GLU B C 1
ATOM 3218 O O . GLU B 1 153 ? -11.258 -3.889 -11.656 1 98.31 153 GLU B O 1
ATOM 3223 N N . VAL B 1 154 ? -12.406 -5.008 -10.094 1 98.69 154 VAL B N 1
ATOM 3224 C CA . VAL B 1 154 ? -11.188 -5.566 -9.508 1 98.69 154 VAL B CA 1
ATOM 3225 C C . VAL B 1 154 ? -10.672 -6.707 -10.383 1 98.69 154 VAL B C 1
ATOM 3227 O O . VAL B 1 154 ? -11.461 -7.469 -10.945 1 98.69 154 VAL B O 1
ATOM 3230 N N . THR B 1 155 ? -9.398 -6.82 -10.602 1 98.81 155 THR B N 1
ATOM 3231 C CA . THR B 1 155 ? -8.789 -7.969 -11.266 1 98.81 155 THR B CA 1
ATOM 3232 C C . THR B 1 155 ? -8.719 -9.164 -10.32 1 98.81 155 THR B C 1
ATOM 3234 O O . THR B 1 155 ? -8.164 -9.07 -9.227 1 98.81 155 THR B O 1
ATOM 3237 N N . VAL B 1 156 ? -9.344 -10.219 -10.68 1 98.94 156 VAL B N 1
ATOM 3238 C CA . VAL B 1 156 ? -9.32 -11.438 -9.875 1 98.94 156 VAL B CA 1
ATOM 3239 C C . VAL B 1 156 ? -8.664 -12.57 -10.664 1 98.94 156 VAL B C 1
ATOM 3241 O O . VAL B 1 156 ? -9.016 -12.805 -11.828 1 98.94 156 VAL B O 1
ATOM 3244 N N . ILE B 1 157 ? -7.668 -13.172 -10.086 1 98.94 157 ILE B N 1
ATOM 3245 C CA . ILE B 1 157 ? -7 -14.344 -10.648 1 98.94 157 ILE B CA 1
ATOM 3246 C C . ILE B 1 157 ? -7.371 -15.586 -9.852 1 98.94 157 ILE B C 1
ATOM 3248 O O . ILE B 1 157 ? -6.965 -15.734 -8.695 1 98.94 157 ILE B O 1
ATOM 3252 N N . ILE B 1 158 ? -8.102 -16.438 -10.445 1 98.69 158 ILE B N 1
ATOM 3253 C CA . ILE B 1 158 ? -8.68 -17.609 -9.789 1 98.69 158 ILE B CA 1
ATOM 3254 C C . ILE B 1 158 ? -7.688 -18.766 -9.844 1 98.69 158 ILE B C 1
ATOM 3256 O O . ILE B 1 158 ? -7.254 -19.172 -10.922 1 98.69 158 ILE B O 1
ATOM 3260 N N . ASP B 1 159 ? -7.375 -19.266 -8.672 1 98 159 ASP B N 1
ATOM 3261 C CA . ASP B 1 159 ? -6.367 -20.312 -8.578 1 98 159 ASP B CA 1
ATOM 3262 C C . ASP B 1 159 ? -6.98 -21.688 -8.844 1 98 159 ASP B C 1
ATOM 3264 O O . ASP B 1 159 ? -8.148 -21.922 -8.523 1 98 159 ASP B O 1
ATOM 3268 N N . HIS B 1 160 ? -6.266 -22.562 -9.469 1 96.62 160 HIS B N 1
ATOM 3269 C CA . HIS B 1 160 ? -6.473 -24 -9.469 1 96.62 160 HIS B CA 1
ATOM 3270 C C . HIS B 1 160 ? -7.848 -24.359 -10.023 1 96.62 160 HIS B C 1
ATOM 3272 O O . HIS B 1 160 ? -8.586 -25.141 -9.406 1 96.62 160 HIS B O 1
ATOM 3278 N N . LEU B 1 161 ? -8.188 -23.766 -11.102 1 96.81 161 LEU B N 1
ATOM 3279 C CA . LEU B 1 161 ? -9.453 -24.047 -11.781 1 96.81 161 LEU B CA 1
ATOM 3280 C C . LEU B 1 161 ? -10.633 -23.766 -10.852 1 96.81 161 LEU B C 1
ATOM 3282 O O . LEU B 1 161 ? -11.648 -24.453 -10.914 1 96.81 161 LEU B O 1
ATOM 3286 N N . GLY B 1 162 ? -10.375 -22.844 -9.844 1 95.94 162 GLY B N 1
ATOM 3287 C CA . GLY B 1 162 ? -11.414 -22.469 -8.898 1 95.94 162 GLY B CA 1
ATOM 3288 C C . GLY B 1 162 ? -11.617 -23.5 -7.805 1 95.94 162 GLY B C 1
ATOM 3289 O O . GLY B 1 162 ? -12.562 -23.406 -7.023 1 95.94 162 GLY B O 1
ATOM 3290 N N . ASN B 1 163 ? -10.758 -24.484 -7.812 1 95.5 163 ASN B N 1
ATOM 3291 C CA . ASN B 1 163 ? -10.953 -25.625 -6.914 1 95.5 163 ASN B CA 1
ATOM 3292 C C . ASN B 1 163 ? -12.344 -26.234 -7.082 1 95.5 163 ASN B C 1
ATOM 3294 O O . ASN B 1 163 ? -12.977 -26.625 -6.098 1 95.5 163 ASN B O 1
ATOM 3298 N N . VAL B 1 164 ? -12.844 -26.281 -8.242 1 94.31 164 VAL B N 1
ATOM 3299 C CA . VAL B 1 164 ? -14.203 -26.734 -8.523 1 94.31 164 VAL B CA 1
ATOM 3300 C C . VAL B 1 164 ? -14.328 -28.219 -8.195 1 94.31 164 VAL B C 1
ATOM 3302 O O . VAL B 1 164 ? -13.477 -29.031 -8.57 1 94.31 164 VAL B O 1
ATOM 3305 N N . PRO B 1 165 ? -15.328 -28.594 -7.438 1 90.88 165 PRO B N 1
ATOM 3306 C CA . PRO B 1 165 ? -15.484 -30 -7.055 1 90.88 165 PRO B CA 1
ATOM 3307 C C . PRO B 1 165 ? -15.898 -30.891 -8.227 1 90.88 165 PRO B C 1
ATOM 3309 O O . PRO B 1 165 ? -15.68 -32.094 -8.195 1 90.88 165 PRO B O 1
ATOM 3312 N N . GLY B 1 166 ? -16.453 -30.359 -9.227 1 94.06 166 GLY B N 1
ATOM 3313 C CA . GLY B 1 166 ? -16.984 -31.031 -10.398 1 94.06 166 GLY B CA 1
ATOM 3314 C C . GLY B 1 166 ? -17.797 -30.125 -11.305 1 94.06 166 GLY B C 1
ATOM 3315 O O . GLY B 1 166 ? -17.906 -28.922 -11.031 1 94.06 166 GLY B O 1
ATOM 3316 N N . LEU B 1 167 ? -18.25 -30.719 -12.383 1 96.62 167 LEU B N 1
ATOM 3317 C CA . LEU B 1 167 ? -19 -29.953 -13.359 1 96.62 167 LEU B CA 1
ATOM 3318 C C . LEU B 1 167 ? -20.5 -30.062 -13.125 1 96.62 167 LEU B C 1
ATOM 3320 O O . LEU B 1 167 ? -21.266 -30.328 -14.055 1 96.62 167 LEU B O 1
ATOM 3324 N N . ASP B 1 168 ? -20.875 -29.953 -11.891 1 97 168 ASP B N 1
ATOM 3325 C CA . ASP B 1 168 ? -22.312 -29.875 -11.586 1 97 168 ASP B CA 1
ATOM 3326 C C . ASP B 1 168 ? -22.875 -28.5 -11.945 1 97 168 ASP B C 1
ATOM 3328 O O . ASP B 1 168 ? -22.125 -27.578 -12.242 1 97 168 ASP B O 1
ATOM 3332 N N . GLU B 1 169 ? -24.141 -28.344 -11.906 1 97.38 169 GLU B N 1
ATOM 3333 C CA . GLU B 1 169 ? -24.844 -27.141 -12.359 1 97.38 169 GLU B CA 1
ATOM 3334 C C . GLU B 1 169 ? -24.375 -25.922 -11.578 1 97.38 169 GLU B C 1
ATOM 3336 O O . GLU B 1 169 ? -24.125 -24.859 -12.164 1 97.38 169 GLU B O 1
ATOM 3341 N N . GLU B 1 170 ? -24.281 -26.016 -10.336 1 96.62 170 GLU B N 1
ATOM 3342 C CA . GLU B 1 170 ? -23.891 -24.906 -9.484 1 96.62 170 GLU B CA 1
ATOM 3343 C C . GLU B 1 170 ? -22.469 -24.453 -9.773 1 96.62 170 GLU B C 1
ATOM 3345 O O . GLU B 1 170 ? -22.203 -23.25 -9.891 1 96.62 170 GLU B O 1
ATOM 3350 N N . SER B 1 171 ? -21.562 -25.391 -9.867 1 97.38 171 SER B N 1
ATOM 3351 C CA . SER B 1 171 ? -20.172 -25.078 -10.172 1 97.38 171 SER B CA 1
ATOM 3352 C C . SER B 1 171 ? -20.047 -24.422 -11.539 1 97.38 171 SER B C 1
ATOM 3354 O O . SER B 1 171 ? -19.328 -23.422 -11.688 1 97.38 171 SER B O 1
ATOM 3356 N N . CYS B 1 172 ? -20.734 -25.016 -12.469 1 98.19 172 CYS B N 1
ATOM 3357 C CA . CYS B 1 172 ? -20.703 -24.469 -13.82 1 98.19 172 CYS B CA 1
ATOM 3358 C C . CYS B 1 172 ? -21.25 -23.047 -13.859 1 98.19 172 CYS B C 1
ATOM 3360 O O . CYS B 1 172 ? -20.672 -22.172 -14.5 1 98.19 172 CYS B O 1
ATOM 3362 N N . ALA B 1 173 ? -22.328 -22.828 -13.164 1 98.25 173 ALA B N 1
ATOM 3363 C CA . ALA B 1 173 ? -22.922 -21.5 -13.109 1 98.25 173 ALA B CA 1
ATOM 3364 C C . ALA B 1 173 ? -21.969 -20.5 -12.469 1 98.25 173 ALA B C 1
ATOM 3366 O O . ALA B 1 173 ? -21.844 -19.359 -12.93 1 98.25 173 ALA B O 1
ATOM 3367 N N . ALA B 1 174 ? -21.328 -20.875 -11.406 1 98.5 174 ALA B N 1
ATOM 3368 C CA . ALA B 1 174 ? -20.375 -20 -10.711 1 98.5 174 ALA B CA 1
ATOM 3369 C C . ALA B 1 174 ? -19.188 -19.656 -11.602 1 98.5 174 ALA B C 1
ATOM 3371 O O . ALA B 1 174 ? -18.797 -18.5 -11.695 1 98.5 174 ALA B O 1
ATOM 3372 N N . LEU B 1 175 ? -18.641 -20.641 -12.258 1 98.56 175 LEU B N 1
ATOM 3373 C CA . LEU B 1 175 ? -17.531 -20.422 -13.172 1 98.56 175 LEU B CA 1
ATOM 3374 C C . LEU B 1 175 ? -17.938 -19.5 -14.32 1 98.56 175 LEU B C 1
ATOM 3376 O O . LEU B 1 175 ? -17.172 -18.594 -14.695 1 98.56 175 LEU B O 1
ATOM 3380 N N . ALA B 1 176 ? -19.109 -19.75 -14.859 1 98.69 176 ALA B N 1
ATOM 3381 C CA . ALA B 1 176 ? -19.609 -18.906 -15.945 1 98.69 176 ALA B CA 1
ATOM 3382 C C . ALA B 1 176 ? -19.75 -17.469 -15.484 1 98.69 176 ALA B C 1
ATOM 3384 O O . ALA B 1 176 ? -19.375 -16.531 -16.219 1 98.69 176 ALA B O 1
ATOM 3385 N N . ALA B 1 177 ? -20.281 -17.281 -14.312 1 98.69 177 ALA B N 1
ATOM 3386 C CA . ALA B 1 177 ? -20.453 -15.93 -13.766 1 98.69 177 ALA B CA 1
ATOM 3387 C C . ALA B 1 177 ? -19.094 -15.242 -13.586 1 98.69 177 ALA B C 1
ATOM 3389 O O . ALA B 1 177 ? -18.953 -14.062 -13.906 1 98.69 177 ALA B O 1
ATOM 3390 N N . LEU B 1 178 ? -18.109 -15.93 -13.078 1 98.75 178 LEU B N 1
ATOM 3391 C CA . LEU B 1 178 ? -16.766 -15.391 -12.898 1 98.75 178 LEU B CA 1
ATOM 3392 C C . LEU B 1 178 ? -16.125 -15.047 -14.25 1 98.75 178 LEU B C 1
ATOM 3394 O O . LEU B 1 178 ? -15.445 -14.031 -14.383 1 98.75 178 LEU B O 1
ATOM 3398 N N . ALA B 1 179 ? -16.391 -15.883 -15.227 1 98.75 179 ALA B N 1
ATOM 3399 C CA . ALA B 1 179 ? -15.836 -15.695 -16.562 1 98.75 179 ALA B CA 1
ATOM 3400 C C . ALA B 1 179 ? -16.375 -14.422 -17.203 1 98.75 179 ALA B C 1
ATOM 3402 O O . ALA B 1 179 ? -15.703 -13.828 -18.062 1 98.75 179 ALA B O 1
ATOM 3403 N N . GLU B 1 180 ? -17.547 -14.016 -16.859 1 98.31 180 GLU B N 1
ATOM 3404 C CA . GLU B 1 180 ? -18.188 -12.844 -17.438 1 98.31 180 GLU B CA 1
ATOM 3405 C C . GLU B 1 180 ? -17.547 -11.555 -16.938 1 98.31 180 GLU B C 1
ATOM 3407 O O . GLU B 1 180 ? -17.75 -10.492 -17.531 1 98.31 180 GLU B O 1
ATOM 3412 N N . LEU B 1 181 ? -16.875 -11.609 -15.812 1 98.5 181 LEU B N 1
ATOM 3413 C CA . LEU B 1 181 ? -16.219 -10.422 -15.289 1 98.5 181 LEU B CA 1
ATOM 3414 C C . LEU B 1 181 ? -15.133 -9.938 -16.25 1 98.5 181 LEU B C 1
ATOM 3416 O O . LEU B 1 181 ? -14.383 -10.75 -16.797 1 98.5 181 LEU B O 1
ATOM 3420 N N . PRO B 1 182 ? -15.039 -8.664 -16.469 1 98 182 PRO B N 1
ATOM 3421 C CA . PRO B 1 182 ? -14.094 -8.156 -17.469 1 98 182 PRO B CA 1
ATOM 3422 C C . PRO B 1 182 ? -12.641 -8.438 -17.109 1 98 182 PRO B C 1
ATOM 3424 O O . PRO B 1 182 ? -11.812 -8.688 -18 1 98 182 PRO B O 1
ATOM 3427 N N . ASN B 1 183 ? -12.305 -8.461 -15.805 1 97.56 183 ASN B N 1
ATOM 3428 C CA . ASN B 1 183 ? -10.922 -8.609 -15.367 1 97.56 183 ASN B CA 1
ATOM 3429 C C . ASN B 1 183 ? -10.727 -9.891 -14.562 1 97.56 183 ASN B C 1
ATOM 3431 O O . ASN B 1 183 ? -10.148 -9.867 -13.477 1 97.56 183 ASN B O 1
ATOM 3435 N N . SER B 1 184 ? -11.266 -11.008 -15.086 1 98.81 184 SER B N 1
ATOM 3436 C CA . SER B 1 184 ? -11.094 -12.297 -14.43 1 98.81 184 SER B CA 1
ATOM 3437 C C . SER B 1 184 ? -10.203 -13.219 -15.25 1 98.81 184 SER B C 1
ATOM 3439 O O . SER B 1 184 ? -10.266 -13.219 -16.484 1 98.81 184 SER B O 1
ATOM 3441 N N . TYR B 1 185 ?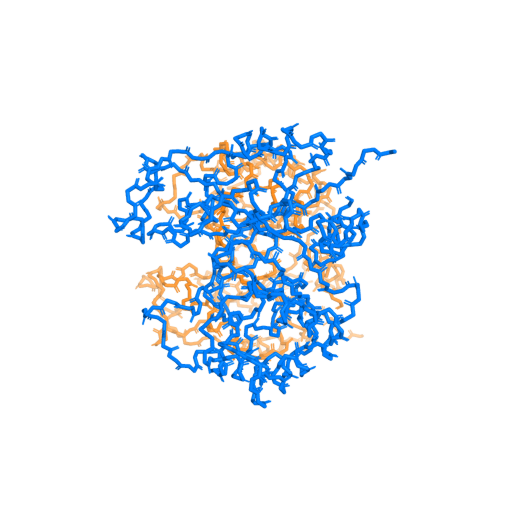 -9.344 -13.945 -14.594 1 98.88 185 TYR B N 1
ATOM 3442 C CA . TYR B 1 185 ? -8.461 -14.969 -15.148 1 98.88 185 TYR B CA 1
ATOM 3443 C C . TYR B 1 185 ? -8.492 -16.234 -14.289 1 98.88 185 TYR B C 1
ATOM 3445 O O . TYR B 1 185 ? -8.805 -16.172 -13.102 1 98.88 185 TYR B O 1
ATOM 3453 N N . ILE B 1 186 ? -8.156 -17.328 -14.906 1 98.81 186 ILE B N 1
ATOM 3454 C CA . ILE B 1 186 ? -8.195 -18.578 -14.148 1 98.81 186 ILE B CA 1
ATOM 3455 C C . ILE B 1 186 ? -6.973 -19.422 -14.492 1 98.81 186 ILE B C 1
ATOM 3457 O O . ILE B 1 186 ? -6.57 -19.5 -15.656 1 98.81 186 ILE B O 1
ATOM 3461 N N . LYS B 1 187 ? -6.43 -20.016 -13.445 1 98.56 187 LYS B N 1
ATOM 3462 C CA . LYS B 1 187 ? -5.207 -20.797 -13.602 1 98.56 187 LYS B CA 1
ATOM 3463 C C . LYS B 1 187 ? -5.516 -22.281 -13.758 1 98.56 187 LYS B C 1
ATOM 3465 O O . LYS B 1 187 ? -6.352 -22.828 -13.031 1 98.56 187 LYS B O 1
ATOM 3470 N N . VAL B 1 188 ? -4.891 -22.859 -14.719 1 97.62 188 VAL B N 1
ATOM 3471 C CA . VAL B 1 188 ? -4.746 -24.312 -14.734 1 97.62 188 VAL B CA 1
ATOM 3472 C C . VAL B 1 188 ? -3.443 -24.719 -14.047 1 97.62 188 VAL B C 1
ATOM 3474 O O . VAL B 1 188 ? -2.355 -24.5 -14.586 1 97.62 188 VAL B O 1
ATOM 3477 N N . SER B 1 189 ? -3.617 -25.219 -12.859 1 93.94 189 SER B N 1
ATOM 3478 C CA . SER B 1 189 ? -2.439 -25.375 -12.016 1 93.94 189 SER B CA 1
ATOM 3479 C C . SER B 1 189 ? -2.244 -26.844 -11.609 1 93.94 189 SER B C 1
ATOM 3481 O O . SER B 1 189 ? -3.143 -27.656 -11.789 1 93.94 189 SER B O 1
ATOM 3483 N N . GLY B 1 190 ? -1.05 -27.109 -11.086 1 82.69 190 GLY B N 1
ATOM 3484 C CA . GLY B 1 190 ? -0.649 -28.453 -10.703 1 82.69 190 GLY B CA 1
ATOM 3485 C C . GLY B 1 190 ? -0.941 -28.766 -9.25 1 82.69 190 GLY B C 1
ATOM 3486 O O . GLY B 1 190 ? -0.078 -29.281 -8.531 1 82.69 190 GLY B O 1
ATOM 3487 N N . ASP B 1 191 ? -2.107 -28.438 -8.68 1 71.81 191 ASP B N 1
ATOM 3488 C CA . ASP B 1 191 ? -2.49 -28.781 -7.309 1 71.81 191 ASP B CA 1
ATOM 3489 C C . ASP B 1 191 ? -2.949 -30.234 -7.219 1 71.81 191 ASP B C 1
ATOM 3491 O O . ASP B 1 191 ? -2.406 -31.016 -6.434 1 71.81 191 ASP B O 1
ATOM 3495 N N . ASN B 1 192 ? -3.916 -30.578 -7.895 1 72.75 192 ASN B N 1
ATOM 3496 C CA . ASN B 1 192 ? -4.449 -31.922 -8.086 1 72.75 192 ASN B CA 1
ATOM 3497 C C . ASN B 1 192 ? -4.379 -32.344 -9.547 1 72.75 192 ASN B C 1
ATOM 3499 O O . ASN B 1 192 ? -4.113 -31.531 -10.43 1 72.75 192 ASN B O 1
ATOM 3503 N N . PRO B 1 193 ? -4.359 -33.656 -9.656 1 74.88 193 PRO B N 1
ATOM 3504 C CA . PRO B 1 193 ? -4.453 -34.062 -11.062 1 74.88 193 PRO B CA 1
ATOM 3505 C C . PRO B 1 193 ? -5.527 -33.312 -11.828 1 74.88 193 PRO B C 1
ATOM 3507 O O . PRO B 1 193 ? -6.688 -33.281 -11.406 1 74.88 193 PRO B O 1
ATOM 3510 N N . VAL B 1 194 ? -5.094 -32.719 -12.828 1 86.44 194 VAL B N 1
ATOM 3511 C CA . VAL B 1 194 ? -5.953 -31.844 -13.609 1 86.44 194 VAL B CA 1
ATOM 3512 C C . VAL B 1 194 ? -6.98 -32.688 -14.375 1 86.44 194 VAL B C 1
ATOM 3514 O O . VAL B 1 194 ? -6.617 -33.625 -15.086 1 86.44 194 VAL B O 1
ATOM 3517 N N . ASP B 1 195 ? -8.195 -32.438 -14.133 1 90.19 195 ASP B N 1
ATOM 3518 C CA . ASP B 1 195 ? -9.281 -33.094 -14.859 1 90.19 195 ASP B CA 1
ATOM 3519 C C . ASP B 1 195 ? -9.461 -32.469 -16.25 1 90.19 195 ASP B C 1
ATOM 3521 O O . ASP B 1 195 ? -9.828 -31.297 -16.359 1 90.19 195 ASP B O 1
ATOM 3525 N N . PRO B 1 196 ? -9.227 -33.281 -17.266 1 92.06 196 PRO B N 1
ATOM 3526 C CA . PRO B 1 196 ? -9.297 -32.75 -18.609 1 92.06 196 PRO B CA 1
ATOM 3527 C C . PRO B 1 196 ? -10.68 -32.188 -18.953 1 92.06 196 PRO B C 1
ATOM 3529 O O . PRO B 1 196 ? -10.805 -31.25 -19.734 1 92.06 196 PRO B O 1
ATOM 3532 N N . ASP B 1 197 ? -11.727 -32.781 -18.375 1 95.31 197 ASP B N 1
ATOM 3533 C CA . ASP B 1 197 ? -13.078 -32.281 -18.625 1 95.31 197 ASP B CA 1
ATOM 3534 C C . 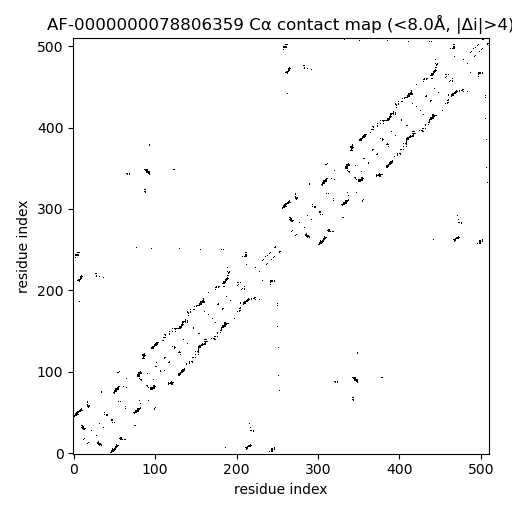ASP B 1 197 ? -13.281 -30.891 -18.031 1 95.31 197 ASP B C 1
ATOM 3536 O O . ASP B 1 197 ? -13.93 -30.047 -18.641 1 95.31 197 ASP B O 1
ATOM 3540 N N . ILE B 1 198 ? -12.734 -30.672 -16.891 1 96.38 198 ILE B N 1
ATOM 3541 C CA . ILE B 1 198 ? -12.836 -29.359 -16.266 1 96.38 198 ILE B CA 1
ATOM 3542 C C . ILE B 1 198 ? -12.023 -28.344 -17.062 1 96.38 198 ILE B C 1
ATOM 3544 O O . ILE B 1 198 ? -12.477 -27.219 -17.281 1 96.38 198 ILE B O 1
ATOM 3548 N N . VAL B 1 199 ? -10.875 -28.703 -17.5 1 96.69 199 VAL B N 1
ATOM 3549 C CA . VAL B 1 199 ? -10.031 -27.828 -18.312 1 96.69 199 VAL B CA 1
ATOM 3550 C C . VAL B 1 199 ? -10.781 -27.406 -19.578 1 96.69 199 VAL B C 1
ATOM 3552 O O . VAL B 1 199 ? -10.805 -26.234 -19.938 1 96.69 199 VAL B O 1
ATOM 3555 N N . LYS B 1 200 ? -11.344 -28.406 -20.219 1 96.5 200 LYS B N 1
ATOM 3556 C CA . LYS B 1 200 ? -12.102 -28.125 -21.438 1 96.5 200 LYS B CA 1
ATOM 3557 C C . LYS B 1 200 ? -13.242 -27.156 -21.156 1 96.5 200 LYS B C 1
ATOM 3559 O O . LYS B 1 200 ? -13.43 -26.172 -21.891 1 96.5 200 LYS B O 1
ATOM 3564 N N . TYR B 1 201 ? -13.969 -27.406 -20.141 1 97.69 201 TYR B N 1
ATOM 3565 C CA . TYR B 1 201 ? -15.078 -26.516 -19.781 1 97.69 201 TYR B CA 1
ATOM 3566 C C . TYR B 1 201 ? -14.586 -25.109 -19.516 1 97.69 201 TYR B C 1
ATOM 3568 O O . TYR B 1 201 ? -15.172 -24.141 -20.016 1 97.69 201 TYR B O 1
ATOM 3576 N N . VAL B 1 202 ? -13.547 -24.953 -18.75 1 97.81 202 VAL B N 1
ATOM 3577 C CA . VAL B 1 202 ? -12.977 -23.656 -18.359 1 97.81 202 VAL B CA 1
ATOM 3578 C C . VAL B 1 202 ? -12.484 -22.938 -19.609 1 97.81 202 VAL B C 1
ATOM 3580 O O . VAL B 1 202 ? -12.75 -21.734 -19.781 1 97.81 202 VAL B O 1
ATOM 3583 N N . ARG B 1 203 ? -11.805 -23.625 -20.469 1 97.19 203 ARG B N 1
ATOM 3584 C CA . ARG B 1 203 ? -11.32 -23.031 -21.719 1 97.19 203 ARG B CA 1
ATOM 3585 C C . ARG B 1 203 ? -12.469 -22.484 -22.547 1 97.19 203 ARG B C 1
ATOM 3587 O O . ARG B 1 203 ? -12.391 -21.375 -23.078 1 97.19 203 ARG B O 1
ATOM 3594 N N . ASP B 1 204 ? -13.492 -23.297 -22.625 1 98 204 ASP B N 1
ATOM 3595 C CA . ASP B 1 204 ? -14.648 -22.906 -23.422 1 98 204 ASP B CA 1
ATOM 3596 C C . ASP B 1 204 ? -15.391 -21.734 -22.781 1 98 204 ASP B C 1
ATOM 3598 O O . ASP B 1 204 ? -15.898 -20.844 -23.484 1 98 204 ASP B O 1
ATOM 3602 N N . THR B 1 205 ? -15.461 -21.688 -21.5 1 98.56 205 THR B N 1
ATOM 3603 C CA . THR B 1 205 ? -16.266 -20.734 -20.75 1 98.56 205 THR B CA 1
ATOM 3604 C C . THR B 1 205 ? -15.523 -19.406 -20.609 1 98.56 205 THR B C 1
ATOM 3606 O O . THR B 1 205 ? -16.109 -18.328 -20.812 1 98.56 205 THR B O 1
ATOM 3609 N N . PHE B 1 206 ? -14.25 -19.375 -20.266 1 98.62 206 PHE B N 1
ATOM 3610 C CA . PHE B 1 206 ? -13.469 -18.172 -20.031 1 98.62 206 PHE B CA 1
ATOM 3611 C C . PHE B 1 206 ? -12.93 -17.594 -21.328 1 98.62 206 PHE B C 1
ATOM 3613 O O . PHE B 1 206 ? -12.719 -16.391 -21.453 1 98.62 206 PHE B O 1
ATOM 3620 N N . GLY B 1 207 ? -12.727 -18.516 -22.328 1 97.94 207 GLY B N 1
ATOM 3621 C CA . GLY B 1 207 ? -12.07 -18.109 -23.562 1 97.94 207 GLY B CA 1
ATOM 3622 C C . GLY B 1 207 ? -10.555 -18.141 -23.469 1 97.94 207 GLY B C 1
ATOM 3623 O O . GLY B 1 207 ? -10 -18.219 -22.375 1 97.94 207 GLY B O 1
ATOM 3624 N N . PRO B 1 208 ? -9.852 -18.078 -24.562 1 96.94 208 PRO B N 1
ATOM 3625 C CA . PRO B 1 208 ? -8.414 -18.344 -24.641 1 96.94 208 PRO B CA 1
ATOM 3626 C C . PRO B 1 208 ? -7.574 -17.219 -24.031 1 96.94 208 PRO B C 1
ATOM 3628 O O . PRO B 1 208 ? -6.391 -17.406 -23.75 1 96.94 208 PRO B O 1
ATOM 3631 N N . LYS B 1 209 ? -8.195 -16.094 -23.797 1 98.25 209 LYS B N 1
ATOM 3632 C CA . LYS B 1 209 ? -7.398 -14.945 -23.359 1 98.25 209 LYS B CA 1
ATOM 3633 C C . LYS B 1 209 ? -7.406 -14.812 -21.844 1 98.25 209 LYS B C 1
ATOM 3635 O O . LYS B 1 209 ? -6.73 -13.945 -21.281 1 98.25 209 LYS B O 1
ATOM 3640 N N . LYS B 1 210 ? -8.141 -15.758 -21.156 1 98.81 210 LYS B N 1
ATOM 3641 C CA . LYS B 1 210 ? -8.305 -15.609 -19.703 1 98.81 210 LYS B CA 1
ATOM 3642 C C . LYS B 1 210 ? -7.777 -16.828 -18.969 1 98.81 210 LYS B C 1
ATOM 3644 O O . LYS B 1 210 ? -7.844 -16.891 -17.734 1 98.81 210 LYS B O 1
ATOM 3649 N N . VAL B 1 211 ? -7.25 -17.812 -19.656 1 98.75 211 VAL B N 1
ATOM 3650 C CA . VAL B 1 211 ? -6.762 -19.031 -19.031 1 98.75 211 VAL B CA 1
ATOM 3651 C C . VAL B 1 211 ? -5.242 -18.984 -18.922 1 98.75 211 VAL B C 1
ATOM 3653 O O . VAL B 1 211 ? -4.547 -18.781 -19.922 1 98.75 211 VAL B O 1
ATOM 3656 N N . LEU B 1 212 ? -4.75 -19.219 -17.688 1 98.81 212 LEU B N 1
ATOM 3657 C CA . LEU B 1 212 ? -3.33 -19.062 -17.391 1 98.81 212 LEU B CA 1
ATOM 3658 C C . LEU B 1 212 ? -2.682 -20.391 -17.078 1 98.81 212 LEU B C 1
ATOM 3660 O O . LEU B 1 212 ? -3.273 -21.219 -16.375 1 98.81 212 LEU B O 1
ATOM 3664 N N . TYR B 1 213 ? -1.48 -20.516 -17.5 1 98.44 213 TYR B N 1
ATOM 3665 C CA . TYR B 1 213 ? -0.639 -21.625 -17.062 1 98.44 213 TYR B CA 1
ATOM 3666 C C . TYR B 1 213 ? -0.059 -21.359 -15.68 1 98.44 213 TYR B C 1
ATOM 3668 O O . TYR B 1 213 ? 0.37 -20.234 -15.391 1 98.44 213 TYR B O 1
ATOM 3676 N N . SER B 1 214 ? -0.036 -22.344 -14.844 1 98.25 214 SER B N 1
ATOM 3677 C CA . SER B 1 214 ? 0.657 -22.297 -13.562 1 98.25 214 SER B CA 1
ATOM 3678 C C . SER B 1 214 ? 1.186 -23.656 -13.156 1 98.25 214 SER B C 1
ATOM 3680 O O . SER B 1 214 ? 0.532 -24.688 -13.391 1 98.25 214 SER B O 1
ATOM 3682 N N . SER B 1 215 ? 2.34 -23.672 -12.578 1 97.81 215 SER B N 1
ATOM 3683 C CA . SER B 1 215 ? 2.898 -24.953 -12.148 1 97.81 215 SER B CA 1
ATOM 3684 C C . SER B 1 215 ? 2.447 -25.312 -10.742 1 97.81 215 SER B C 1
ATOM 3686 O O . SER B 1 215 ? 2.209 -26.484 -10.438 1 97.81 215 SER B O 1
ATOM 3688 N N . ASN B 1 216 ? 2.336 -24.266 -9.891 1 97.81 216 ASN B N 1
ATOM 3689 C CA . ASN B 1 216 ? 2.135 -24.453 -8.453 1 97.81 216 ASN B CA 1
ATOM 3690 C C . ASN B 1 216 ? 3.303 -25.203 -7.816 1 97.81 216 ASN B C 1
ATOM 3692 O O . ASN B 1 216 ? 3.119 -25.938 -6.844 1 97.81 216 ASN B O 1
ATOM 3696 N N . TRP B 1 217 ? 4.445 -25.078 -8.477 1 97.25 217 TRP B N 1
ATOM 3697 C CA . TRP B 1 217 ? 5.656 -25.703 -7.945 1 97.25 217 TRP B CA 1
ATOM 3698 C C . TRP B 1 217 ? 6.121 -24.984 -6.68 1 97.25 217 TRP B C 1
ATOM 3700 O O . TRP B 1 217 ? 6.07 -23.75 -6.605 1 97.25 217 TRP B O 1
ATOM 3710 N N . PRO B 1 218 ? 6.535 -25.75 -5.605 1 96.56 218 PRO B N 1
ATOM 3711 C CA . PRO B 1 218 ? 6.781 -27.188 -5.57 1 96.56 218 PRO B CA 1
ATOM 3712 C C . PRO B 1 218 ? 5.57 -27.984 -5.074 1 96.56 218 PRO B C 1
ATOM 3714 O O . PRO B 1 218 ? 5.645 -29.203 -4.945 1 96.56 218 PRO B O 1
ATOM 3717 N N . VAL B 1 219 ? 4.488 -27.391 -4.855 1 95.5 219 VAL B N 1
ATOM 3718 C CA . VAL B 1 219 ? 3.316 -28.047 -4.289 1 95.5 219 VAL B CA 1
ATOM 3719 C C . VAL B 1 219 ? 2.82 -29.125 -5.238 1 95.5 219 VAL B C 1
ATOM 3721 O O . VAL B 1 219 ? 2.328 -30.172 -4.797 1 95.5 219 VAL B O 1
ATOM 3724 N N . VAL B 1 220 ? 2.986 -28.969 -6.527 1 95.38 220 VAL B N 1
ATOM 3725 C CA . VAL B 1 220 ? 2.592 -29.922 -7.555 1 95.38 220 VAL B CA 1
ATOM 3726 C C . VAL B 1 220 ? 3.213 -31.297 -7.25 1 95.38 220 VAL B C 1
ATOM 3728 O O . VAL B 1 220 ? 2.666 -32.344 -7.633 1 95.38 220 VAL B O 1
ATOM 3731 N N . GLU B 1 221 ? 4.273 -31.328 -6.539 1 93.5 221 GLU B N 1
ATOM 3732 C CA . GLU B 1 221 ? 5.012 -32.562 -6.27 1 93.5 221 GLU B CA 1
ATOM 3733 C C . GLU B 1 221 ? 4.281 -33.438 -5.25 1 93.5 221 GLU B C 1
ATOM 3735 O O . GLU B 1 221 ? 4.621 -34.594 -5.066 1 93.5 221 GLU B O 1
ATOM 3740 N N . LEU B 1 222 ? 3.332 -32.906 -4.566 1 91.06 222 LEU B N 1
ATOM 3741 C CA . LEU B 1 222 ? 2.572 -33.656 -3.574 1 91.06 222 LEU B CA 1
ATOM 3742 C C . LEU B 1 222 ? 1.749 -34.75 -4.242 1 91.06 222 LEU B C 1
ATOM 3744 O O . LEU B 1 222 ? 1.643 -35.875 -3.713 1 91.06 222 LEU B O 1
ATOM 3748 N N . ASN B 1 223 ? 1.143 -34.406 -5.383 1 88.5 223 ASN B N 1
ATOM 3749 C CA . ASN B 1 223 ? 0.191 -35.344 -5.996 1 88.5 223 ASN B CA 1
ATOM 3750 C C . ASN B 1 223 ? 0.569 -35.656 -7.441 1 88.5 223 ASN B C 1
ATOM 3752 O O . ASN B 1 223 ? -0.129 -36.406 -8.117 1 88.5 223 ASN B O 1
ATOM 3756 N N . SER B 1 224 ? 1.577 -35.125 -7.934 1 91.62 224 SER B N 1
ATOM 3757 C CA . SER B 1 224 ? 2.131 -35.281 -9.281 1 91.62 224 SER B CA 1
ATOM 3758 C C . SER B 1 224 ? 3.602 -34.875 -9.312 1 91.62 224 SER B C 1
ATOM 3760 O O . SER B 1 224 ? 4.312 -35 -8.312 1 91.62 224 SER B O 1
ATOM 3762 N N . THR B 1 225 ? 4.152 -34.625 -10.438 1 94 225 THR B N 1
ATOM 3763 C CA . THR B 1 225 ? 5.473 -34.031 -10.625 1 94 225 THR B CA 1
ATOM 3764 C C . THR B 1 225 ? 5.402 -32.812 -11.555 1 94 225 THR B C 1
ATOM 3766 O O . THR B 1 225 ? 4.461 -32.688 -12.336 1 94 225 THR B O 1
ATOM 3769 N N . PHE B 1 226 ? 6.355 -32 -11.43 1 96.69 226 PHE B N 1
ATOM 3770 C CA . PHE B 1 226 ? 6.465 -30.875 -12.336 1 96.69 226 PHE B CA 1
ATOM 3771 C C . PHE B 1 226 ? 6.445 -31.344 -13.789 1 96.69 226 PHE B C 1
ATOM 3773 O O . PHE B 1 226 ? 5.695 -30.812 -14.609 1 96.69 226 PHE B O 1
ATOM 3780 N N . ALA B 1 227 ? 7.199 -32.375 -14.031 1 96.62 227 ALA B N 1
ATOM 3781 C CA . ALA B 1 227 ? 7.363 -32.875 -15.398 1 96.62 227 ALA B CA 1
ATOM 3782 C C . ALA B 1 227 ? 6.039 -33.375 -15.961 1 96.62 227 ALA B C 1
ATOM 3784 O O . ALA B 1 227 ? 5.676 -33.062 -17.094 1 96.62 227 ALA B O 1
ATOM 3785 N N . THR B 1 228 ? 5.328 -34.156 -15.18 1 95.81 228 THR B N 1
ATOM 3786 C CA . THR B 1 228 ? 4.062 -34.719 -15.625 1 95.81 228 THR B CA 1
ATOM 3787 C C . THR B 1 228 ? 3.039 -33.625 -15.891 1 95.81 228 THR B C 1
ATOM 3789 O O . THR B 1 228 ? 2.359 -33.656 -16.922 1 95.81 228 THR B O 1
ATOM 3792 N N . HIS B 1 229 ? 2.992 -32.688 -15 1 96.31 229 HIS B N 1
ATOM 3793 C CA . HIS B 1 229 ? 2.043 -31.578 -15.156 1 96.31 229 HIS B CA 1
ATOM 3794 C C . HIS B 1 229 ? 2.383 -30.734 -16.375 1 96.31 229 HIS B C 1
ATOM 3796 O O . HIS B 1 229 ? 1.507 -30.438 -17.188 1 96.31 229 HIS B O 1
ATOM 3802 N N . PHE B 1 230 ? 3.654 -30.359 -16.531 1 97.31 230 PHE B N 1
ATOM 3803 C CA . PHE B 1 230 ? 4.059 -29.5 -17.641 1 97.31 230 PHE B CA 1
ATOM 3804 C C . PHE B 1 230 ? 3.812 -30.188 -18.984 1 97.31 230 PHE B C 1
ATOM 3806 O O . PHE B 1 230 ? 3.314 -29.578 -19.922 1 97.31 230 PHE B O 1
ATOM 3813 N N . GLN B 1 231 ? 4.117 -31.484 -19.031 1 96.06 231 GLN B N 1
ATOM 3814 C CA . GLN B 1 231 ? 3.863 -32.25 -20.25 1 96.06 231 GLN B CA 1
ATOM 3815 C C . GLN B 1 231 ? 2.373 -32.281 -20.578 1 96.06 231 GLN B C 1
ATOM 3817 O O . GLN B 1 231 ? 1.981 -32.156 -21.734 1 96.06 231 GLN B O 1
ATOM 3822 N N . LEU B 1 232 ? 1.561 -32.469 -19.562 1 95.38 232 LEU B N 1
ATOM 3823 C CA . LEU B 1 232 ? 0.116 -32.469 -19.766 1 95.38 232 LEU B CA 1
ATOM 3824 C C . LEU B 1 232 ? -0.353 -31.125 -20.328 1 95.38 232 LEU B C 1
ATOM 3826 O O . LEU B 1 232 ? -1.229 -31.078 -21.188 1 95.38 232 LEU B O 1
ATOM 3830 N N . MET B 1 233 ? 0.193 -30.031 -19.812 1 96.62 233 MET B N 1
ATOM 3831 C CA . MET B 1 233 ? -0.158 -28.703 -20.312 1 96.62 233 MET B CA 1
ATOM 3832 C C . MET B 1 233 ? 0.273 -28.531 -21.766 1 96.62 233 MET B C 1
ATOM 3834 O O . MET B 1 233 ? -0.467 -27.969 -22.578 1 96.62 233 MET B O 1
ATOM 3838 N N . LEU B 1 234 ? 1.449 -29.031 -22.078 1 96.75 234 LEU B N 1
ATOM 3839 C CA . LEU B 1 234 ? 1.917 -29 -23.453 1 96.75 234 LEU B CA 1
ATOM 3840 C C . LEU B 1 234 ? 1.008 -29.812 -24.359 1 96.75 234 LEU B C 1
ATOM 3842 O O . LEU B 1 234 ? 0.651 -29.375 -25.469 1 96.75 234 LEU B O 1
ATOM 3846 N N . ASP B 1 235 ? 0.645 -30.953 -23.875 1 95.94 235 ASP B N 1
ATOM 3847 C CA . ASP B 1 235 ? -0.204 -31.844 -24.672 1 95.94 235 ASP B CA 1
ATOM 3848 C C . ASP B 1 235 ? -1.59 -31.234 -24.875 1 95.94 235 ASP B C 1
ATOM 3850 O O . ASP B 1 235 ? -2.203 -31.422 -25.938 1 95.94 235 ASP B O 1
ATOM 3854 N N . THR B 1 236 ? -2.053 -30.547 -23.906 1 95.62 236 THR B N 1
ATOM 3855 C CA . THR B 1 236 ? -3.418 -30.047 -23.906 1 95.62 236 THR B CA 1
ATOM 3856 C C . THR B 1 236 ? -3.508 -28.734 -24.672 1 95.62 236 THR B C 1
ATOM 3858 O O . THR B 1 236 ? -4.473 -28.5 -25.406 1 95.62 236 THR B O 1
ATOM 3861 N N . PHE B 1 237 ? -2.473 -27.859 -24.531 1 97.12 237 PHE B N 1
ATOM 3862 C CA . PHE B 1 237 ? -2.582 -26.5 -25.047 1 97.12 237 PHE B CA 1
ATOM 3863 C C . PHE B 1 237 ? -1.619 -26.281 -26.203 1 97.12 237 PHE B C 1
ATOM 3865 O O . PHE B 1 237 ? -1.642 -25.234 -26.844 1 97.12 237 PHE B O 1
ATOM 3872 N N . GLY B 1 238 ? -0.765 -27.25 -26.531 1 96.88 238 GLY B N 1
ATOM 3873 C CA . GLY B 1 238 ? 0.296 -27.016 -27.484 1 96.88 238 GLY B CA 1
ATOM 3874 C C . GLY B 1 238 ? 1.247 -25.906 -27.062 1 96.88 238 GLY B C 1
ATOM 3875 O O . GLY B 1 238 ? 1.566 -25.781 -25.891 1 96.88 238 GLY B O 1
ATOM 3876 N N . GLU B 1 239 ? 1.777 -25.234 -27.953 1 97.5 239 GLU B N 1
ATOM 3877 C CA . GLU B 1 239 ? 2.68 -24.125 -27.672 1 97.5 239 GLU B CA 1
ATOM 3878 C C . GLU B 1 239 ? 1.945 -22.781 -27.734 1 97.5 239 GLU B C 1
ATOM 3880 O O . GLU B 1 239 ? 2.439 -21.828 -28.344 1 97.5 239 GLU B O 1
ATOM 3885 N N . ASP B 1 240 ? 0.705 -22.781 -27.188 1 98.06 240 ASP B N 1
ATOM 3886 C CA . ASP B 1 240 ? -0.143 -21.594 -27.172 1 98.06 240 ASP B CA 1
ATOM 3887 C C . ASP B 1 240 ? 0.514 -20.453 -26.406 1 98.06 240 ASP B C 1
ATOM 3889 O O . ASP B 1 240 ? 0.613 -20.516 -25.172 1 98.06 240 ASP B O 1
ATOM 3893 N N . GLU B 1 241 ? 0.858 -19.359 -27.031 1 98.12 241 GLU B N 1
ATOM 3894 C CA . GLU B 1 241 ? 1.584 -18.266 -26.422 1 98.12 241 GLU B CA 1
ATOM 3895 C C . GLU B 1 241 ? 0.695 -17.484 -25.453 1 98.12 241 GLU B C 1
ATOM 3897 O O . GLU B 1 241 ? 1.185 -16.906 -24.484 1 98.12 241 GLU B O 1
ATOM 3902 N N . ASP B 1 242 ? -0.55 -17.422 -25.766 1 98.56 242 ASP B N 1
ATOM 3903 C CA . ASP B 1 242 ? -1.46 -16.75 -24.828 1 98.56 242 ASP B CA 1
ATOM 3904 C C . ASP B 1 242 ? -1.529 -17.5 -23.5 1 98.56 242 ASP B C 1
ATOM 3906 O O . ASP B 1 242 ? -1.372 -16.906 -22.438 1 98.56 242 ASP B O 1
ATOM 3910 N N . PHE B 1 243 ? -1.66 -18.812 -23.578 1 98.69 243 PHE B N 1
ATOM 3911 C CA . PHE B 1 243 ? -1.764 -19.641 -22.391 1 98.69 243 PHE B CA 1
ATOM 3912 C C . PHE B 1 243 ? -0.476 -19.594 -21.578 1 98.69 243 PHE B C 1
ATOM 3914 O O . PHE B 1 243 ? -0.51 -19.406 -20.359 1 98.69 243 PHE B O 1
ATOM 3921 N N . PHE B 1 244 ? 0.646 -19.656 -22.234 1 98.81 244 PHE B N 1
ATOM 3922 C CA . PHE B 1 244 ? 1.899 -19.859 -21.516 1 98.81 244 PHE B CA 1
ATOM 3923 C C . PHE B 1 244 ? 2.559 -18.531 -21.188 1 98.81 244 PHE B C 1
ATOM 3925 O O . PHE B 1 244 ? 3.51 -18.484 -20.406 1 98.81 244 PHE B O 1
ATOM 3932 N N . GLU B 1 245 ? 2.051 -17.375 -21.719 1 98.81 245 GLU B N 1
ATOM 3933 C CA . GLU B 1 245 ? 2.787 -16.125 -21.5 1 98.81 245 GLU B CA 1
ATOM 3934 C C . GLU B 1 245 ? 1.847 -14.93 -21.484 1 98.81 245 GLU B C 1
ATOM 3936 O O . GLU B 1 245 ? 1.668 -14.289 -20.438 1 98.81 245 GLU B O 1
ATOM 3941 N N . ASN B 1 246 ? 1.16 -14.648 -22.531 1 98.81 246 ASN B N 1
ATOM 3942 C CA . ASN B 1 246 ? 0.525 -13.359 -22.766 1 98.81 246 ASN B CA 1
ATOM 3943 C C . ASN B 1 246 ? -0.606 -13.109 -21.766 1 98.81 246 ASN B C 1
ATOM 3945 O O . ASN B 1 246 ? -0.82 -11.977 -21.344 1 98.81 246 ASN B O 1
ATOM 3949 N N . ASN B 1 247 ? -1.39 -14.148 -21.453 1 98.81 247 ASN B N 1
ATOM 3950 C CA . ASN B 1 247 ? -2.471 -13.969 -20.5 1 98.81 247 ASN B CA 1
ATOM 3951 C C . ASN B 1 247 ? -1.938 -13.578 -19.125 1 98.81 247 ASN B C 1
ATOM 3953 O O . ASN B 1 247 ? -2.539 -12.75 -18.422 1 98.81 247 ASN B O 1
ATOM 3957 N N . ALA B 1 248 ? -0.812 -14.125 -18.719 1 98.81 248 ALA B N 1
ATOM 3958 C CA . ALA B 1 248 ? -0.196 -13.742 -17.453 1 98.81 248 ALA B CA 1
ATOM 3959 C C . ALA B 1 248 ? 0.282 -12.289 -17.484 1 98.81 248 ALA B C 1
ATOM 3961 O O . ALA B 1 248 ? 0.134 -11.555 -16.516 1 98.81 248 ALA B O 1
ATOM 3962 N N . ARG B 1 249 ? 0.887 -11.867 -18.672 1 98.81 249 ARG B N 1
ATOM 3963 C CA . ARG B 1 249 ? 1.318 -10.484 -18.828 1 98.81 249 ARG B CA 1
ATOM 3964 C C . ARG B 1 249 ? 0.151 -9.523 -18.625 1 98.81 249 ARG B C 1
ATOM 3966 O O . ARG B 1 249 ? 0.273 -8.523 -17.906 1 98.81 249 ARG B O 1
ATOM 3973 N N . ARG B 1 250 ? -0.971 -9.836 -19.172 1 98.25 250 ARG B N 1
ATOM 3974 C CA . ARG B 1 250 ? -2.152 -8.992 -19.062 1 98.25 250 ARG B CA 1
ATOM 3975 C C . ARG B 1 250 ? -2.711 -9 -17.641 1 98.25 250 ARG B C 1
ATOM 3977 O O . ARG B 1 250 ? -2.992 -7.949 -17.062 1 98.25 250 ARG B O 1
ATOM 3984 N N . ALA B 1 251 ? -2.797 -10.211 -17.078 1 98.56 251 ALA B N 1
ATOM 3985 C CA . ALA B 1 251 ? -3.428 -10.383 -15.766 1 98.56 251 ALA B CA 1
ATOM 3986 C C . ALA B 1 251 ? -2.648 -9.648 -14.68 1 98.56 251 ALA B C 1
ATOM 3988 O O . ALA B 1 251 ? -3.242 -9.062 -13.773 1 98.56 251 ALA B O 1
ATOM 3989 N N . TYR B 1 252 ? -1.317 -9.617 -14.812 1 98.62 252 TYR B N 1
ATOM 3990 C CA . TYR B 1 252 ? -0.48 -9.109 -13.727 1 98.62 252 TYR B CA 1
ATOM 3991 C C . TYR B 1 252 ? 0.233 -7.832 -14.141 1 98.62 252 TYR B C 1
ATOM 3993 O O . TYR B 1 252 ? 1.039 -7.289 -13.383 1 98.62 252 TYR B O 1
ATOM 4001 N N . ASN B 1 253 ? -0.05 -7.332 -15.344 1 97.69 253 ASN B N 1
ATOM 4002 C CA . ASN B 1 253 ? 0.608 -6.148 -15.883 1 97.69 253 ASN B CA 1
ATOM 4003 C C . ASN B 1 253 ? 2.125 -6.309 -15.898 1 97.69 253 ASN B C 1
ATOM 4005 O O . ASN B 1 253 ? 2.852 -5.477 -15.359 1 97.69 253 ASN B O 1
ATOM 4009 N N . ILE B 1 254 ? 2.574 -7.398 -16.5 1 98.06 254 ILE B N 1
ATOM 4010 C CA . ILE B 1 254 ? 3.992 -7.688 -16.688 1 98.06 254 ILE B CA 1
ATOM 4011 C C . ILE B 1 254 ? 4.457 -7.117 -18.031 1 98.06 254 ILE B C 1
ATOM 4013 O O . ILE B 1 254 ? 3.818 -7.336 -19.062 1 98.06 254 ILE B O 1
ATOM 4017 N N . ASP B 1 255 ? 5.527 -6.301 -18.094 1 91.31 255 ASP B N 1
ATOM 4018 C CA . ASP B 1 255 ? 6.062 -5.684 -19.312 1 91.31 255 ASP B CA 1
ATOM 4019 C C . ASP B 1 255 ? 6.672 -6.73 -20.234 1 91.31 255 ASP B C 1
ATOM 4021 O O . ASP B 1 255 ? 7.172 -7.758 -19.781 1 91.31 255 ASP B O 1
#

Organism: NCBI:txid518634

InterPro domains:
  IPR006680 Amidohydrolase-related [PF04909] (107-253)
  IPR032466 Metal-dependent hydrolase [SSF51556] (4-254)
  IPR052350 Metallo-dependent Lactonases [PTHR43569] (98-255)

Secondary structure (DSSP, 8-state):
-PPEEEEEEE--B-TTTS--GGGTT-GGG-S-B-HHHHHHHHHTTT-EEEEEEEE----S-HHHHHHHHHH---TTEEEEEEE---STT-EEETT-SEEE---SSTTSPTTGGGSHHHHHHHHHHHHHT--EEE---GGGHHHHHHHHHT-TTS-EEE-GGGG---S-HHHHHHHHHHHTSTTEEEEE-SSS---HHHHHHHHHHH-TTSEEE---BTGGGGTS-HHHHHHHHHHHHTT-HIIIIIHHHHHHT--/-PPEEEEEEE--B-TTTS--GGGTT-GGG-S-B-HHHHHHHHHTTT-EEEEEEEE----S-HHHHHHHHHH---TTEEEEEEE---STT-EEETT-SEEE---SSTTSPTTGGGSHHHHHHHHHHHHHT--EEE---GGGHHHHHHHHHT-TTS-EEE-GGGG---S-HHHHHHHHHHHTSTTEEEEE-SSS---HHHHHHHHHHH-TTSEEE---BTGGGGTS-HHHHHHHHHHHHTT-HIIIIIHHHHHHT--